Protein AF-A0A830HI35-F1 (afdb_monomer)

Nearest PDB structures (foldseek):
  6npw-assembly1_C  TM=2.714E-01  e=2.883E+00  Drosophila melanogaster
  3l1l-assembly1_A-2  TM=1.521E-01  e=2.427E+00  Escherichia coli O157:H7

Mean predicted aligned error: 10.62 Å

pLDDT: mean 76.7, std 19.73, range [29.95, 98.12]

Solvent-accessible surface area (backbone atoms only — not comparable to full-atom values): 21935 Å² total; per-residue (Å²): 141,79,85,79,85,78,78,76,72,73,77,72,76,62,80,50,46,69,56,34,42,56,51,24,53,36,20,48,54,29,52,53,59,59,62,34,77,86,64,32,76,59,99,66,88,48,47,64,54,34,34,43,42,26,35,23,31,40,57,71,70,39,43,70,61,14,48,50,44,30,62,72,58,32,52,82,40,57,91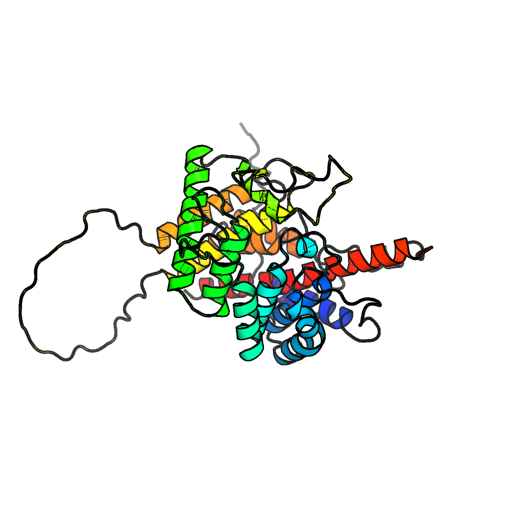,56,36,12,58,80,28,89,48,63,57,31,32,64,81,37,28,60,53,44,33,53,40,42,21,44,25,21,43,74,65,66,36,62,68,60,19,54,48,29,52,59,70,47,50,85,56,40,27,90,76,69,62,24,32,22,68,45,92,83,83,64,48,53,43,50,36,54,17,25,50,46,20,38,45,26,39,74,48,64,64,36,53,73,64,13,46,40,15,42,53,39,48,38,53,53,51,51,48,50,36,69,78,61,38,88,81,42,54,60,48,74,46,48,77,64,79,80,80,50,66,79,57,63,88,78,66,57,99,84,41,93,70,61,79,54,83,77,68,44,53,42,49,28,80,58,85,82,88,48,59,67,46,46,26,48,59,29,19,42,31,20,37,38,27,36,56,49,11,63,74,46,51,80,76,75,76,74,92,79,72,88,84,79,86,87,84,91,87,84,89,82,90,82,79,84,84,77,93,74,83,70,46,66,23,56,58,28,36,54,44,17,44,54,36,47,57,44,43,73,62,18,73,52,52,54,71,51,72,66,53,34,47,38,37,25,40,26,21,53,74,70,65,39,59,67,57,18,19,54,26,46,53,41,55,64,70,46,46,44,96,71,23,42,33,73,52,80,49,73,64,57,66,68,70,43,78,77,67,88,47,74,66,56,47,49,52,54,51,54,48,55,32,51,22,47,35,42,21,24,47,39,22,32,34,31,33,53,44,23,53,51,55,55,50,64,75,72,110

Secondary structure (DSSP, 8-state):
-----TT-PPPPPPPPHHHHHHHHHHHHHHHHHHTSTTT-S-SS--HHHHTTHHHHHHHTT-HHHHHHHIIIIIGGGTTTTTTT-SSHIIIII-TTHHHHHHHHHHHHHT-HHHHHHHHHHHGGGS-TTSSSSTT-SSS----HHHHHHHHHIIIIIT--HHHHHHHHHHHHHHHHHHHHHH-TT-SEEES-S-SGGGGGTTTTS-SS-TT-S-GGGSEEESS--SS-HHHHIIIIIHHHHHHHHHHHTTS-----S--PPPP----------PPPS----HHHHHHHHHHHHHHHHHH-GGGGT-SSSHHHHHHHHHHHT-HHHHHHHHHHHHHTB-TTS-BSSPPHHHHHHSPPP-SHHHHHHHHHHHHHHHHHHHHHHHHHHHHHHHHHHHTT-

Structure (mmCIF, N/CA/C/O backbone):
data_AF-A0A830HI35-F1
#
_entry.id   AF-A0A830HI35-F1
#
loop_
_atom_site.group_PDB
_atom_site.id
_atom_site.type_symbol
_atom_site.label_atom_id
_atom_site.label_alt_id
_atom_site.label_comp_id
_atom_site.label_asym_id
_atom_site.label_entity_id
_atom_site.label_seq_id
_atom_site.pdbx_PDB_ins_code
_atom_site.Cartn_x
_atom_site.Cartn_y
_atom_site.Cartn_z
_atom_site.occupancy
_atom_site.B_iso_or_equiv
_atom_site.auth_seq_id
_atom_site.auth_comp_id
_atom_site.auth_asym_id
_atom_site.auth_atom_id
_atom_site.pdbx_PDB_model_num
ATOM 1 N N . MET A 1 1 ? -33.586 38.811 4.878 1.00 46.81 1 MET A N 1
ATOM 2 C CA . MET A 1 1 ? -34.206 38.162 3.701 1.00 46.81 1 MET A CA 1
ATOM 3 C C . MET A 1 1 ? -33.348 38.525 2.500 1.00 46.81 1 MET A C 1
ATOM 5 O O . MET A 1 1 ? -33.230 39.708 2.247 1.00 46.81 1 MET A O 1
ATOM 9 N N . ALA A 1 2 ? -32.648 37.654 1.789 1.00 40.84 2 ALA A N 1
ATOM 10 C CA . ALA A 1 2 ? -32.445 36.216 1.860 1.00 40.84 2 ALA A CA 1
ATOM 11 C C . ALA A 1 2 ? -30.959 35.979 1.517 1.00 40.84 2 ALA A C 1
ATOM 13 O O . ALA A 1 2 ? -30.471 36.542 0.541 1.00 40.84 2 ALA A O 1
ATOM 14 N N . SER A 1 3 ? -30.242 35.222 2.350 1.00 39.78 3 SER A N 1
ATOM 15 C CA . SER A 1 3 ? -28.906 34.720 2.014 1.00 39.78 3 SER A CA 1
ATOM 16 C C . SER A 1 3 ? -29.114 33.471 1.173 1.00 39.78 3 SER A C 1
ATOM 18 O O . SER A 1 3 ? -29.847 32.577 1.586 1.00 39.78 3 SER A O 1
ATOM 20 N N . SER A 1 4 ? -28.556 33.460 -0.030 1.00 44.56 4 SER A N 1
ATOM 21 C CA . SER A 1 4 ? -28.719 32.404 -1.018 1.00 44.56 4 SER A CA 1
ATOM 22 C C . SER A 1 4 ? -28.063 31.101 -0.555 1.00 44.56 4 SER A C 1
ATOM 24 O O . SER A 1 4 ? -26.842 30.976 -0.603 1.00 44.56 4 SER A O 1
ATOM 26 N N . ASP A 1 5 ? -28.878 30.107 -0.209 1.00 44.69 5 ASP A N 1
ATOM 27 C CA . ASP A 1 5 ? -28.505 28.687 -0.073 1.00 44.69 5 ASP A CA 1
ATOM 28 C C . ASP A 1 5 ? -28.143 28.031 -1.433 1.00 44.69 5 ASP A C 1
ATOM 30 O O . ASP A 1 5 ? -28.332 26.834 -1.634 1.00 44.69 5 ASP A O 1
ATOM 34 N N . ALA A 1 6 ? -27.658 28.805 -2.411 1.00 46.62 6 ALA A N 1
ATOM 35 C CA . ALA A 1 6 ? -27.603 28.390 -3.814 1.00 46.62 6 ALA A CA 1
ATOM 36 C C . ALA A 1 6 ? -26.291 27.721 -4.260 1.00 46.62 6 ALA A C 1
ATOM 38 O O . ALA A 1 6 ? -26.269 27.191 -5.361 1.00 46.62 6 ALA A O 1
ATOM 39 N N . ASP A 1 7 ? -25.244 27.666 -3.429 1.00 41.62 7 ASP A N 1
ATOM 40 C CA . ASP A 1 7 ? -23.936 27.111 -3.835 1.00 41.62 7 ASP A CA 1
ATOM 41 C C . ASP A 1 7 ? -23.377 26.061 -2.858 1.00 41.62 7 ASP A C 1
ATOM 43 O O . ASP A 1 7 ? -22.165 25.914 -2.691 1.00 41.62 7 ASP A O 1
ATOM 47 N N . ARG A 1 8 ? -24.238 25.259 -2.217 1.00 46.12 8 ARG A N 1
ATOM 48 C CA . ARG A 1 8 ? -23.770 23.963 -1.698 1.00 46.12 8 ARG A CA 1
ATOM 49 C C . ARG A 1 8 ? -23.655 23.006 -2.880 1.00 46.12 8 ARG A C 1
ATOM 51 O O . ARG A 1 8 ? -24.596 22.280 -3.188 1.00 46.12 8 ARG A O 1
ATOM 58 N N . ALA A 1 9 ? -22.506 23.045 -3.559 1.00 56.88 9 ALA A N 1
ATOM 59 C CA . ALA A 1 9 ? -22.124 22.017 -4.519 1.00 56.88 9 ALA A CA 1
ATOM 60 C C . ALA A 1 9 ? -22.392 20.647 -3.879 1.00 56.88 9 ALA A C 1
ATOM 62 O O . ALA A 1 9 ? -21.943 20.387 -2.759 1.00 56.88 9 ALA A O 1
ATOM 63 N N . ALA A 1 10 ? -23.196 19.816 -4.546 1.00 63.72 10 ALA A N 1
ATOM 64 C CA . ALA A 1 10 ? -23.486 18.475 -4.064 1.00 63.72 10 ALA A CA 1
ATOM 65 C C . ALA A 1 10 ? -22.155 17.760 -3.800 1.00 63.72 10 ALA A C 1
ATOM 67 O O . ALA A 1 10 ? -21.257 17.809 -4.645 1.00 63.72 10 ALA A O 1
ATOM 68 N N . ALA A 1 11 ? -22.020 17.141 -2.623 1.00 65.56 11 ALA A N 1
ATOM 69 C CA . ALA A 1 11 ? -20.834 16.361 -2.304 1.00 65.56 11 ALA A CA 1
ATOM 70 C C . ALA A 1 11 ? -20.593 15.355 -3.444 1.00 65.56 11 ALA A C 1
ATOM 72 O O . ALA A 1 11 ? -21.554 14.725 -3.904 1.00 65.56 11 ALA A O 1
ATOM 73 N N . PRO A 1 12 ? -19.355 15.245 -3.954 1.00 72.25 12 PRO A N 1
ATOM 74 C CA . PRO A 1 12 ? -19.087 14.421 -5.118 1.00 72.25 12 PRO A CA 1
ATOM 75 C C . PRO A 1 12 ? -19.476 12.974 -4.812 1.00 72.25 12 PRO A C 1
ATOM 77 O O . PRO A 1 12 ? -19.107 12.426 -3.772 1.00 72.25 12 PRO A O 1
ATOM 80 N N . SER A 1 13 ? -20.247 12.358 -5.710 1.00 87.62 13 SER A N 1
ATOM 81 C CA . SER A 1 13 ? -20.682 10.972 -5.547 1.00 87.62 13 SER A CA 1
ATOM 82 C C . SER A 1 13 ? -19.469 10.054 -5.430 1.00 87.62 13 SER A C 1
ATOM 84 O O . SER A 1 13 ? -18.513 10.184 -6.201 1.00 87.62 13 SER A O 1
ATOM 86 N N . SER A 1 14 ? -19.511 9.111 -4.491 1.00 91.81 14 SER A N 1
ATOM 87 C CA . SER A 1 14 ? -18.429 8.144 -4.337 1.00 91.81 14 SER A CA 1
ATOM 88 C C . SER A 1 14 ? -18.354 7.204 -5.546 1.00 91.81 14 SER A C 1
ATOM 90 O O . SER A 1 14 ? -19.397 6.693 -5.964 1.00 91.81 14 SER A O 1
ATOM 92 N N . PRO A 1 15 ? -17.158 6.911 -6.089 1.00 95.62 15 PRO A N 1
ATOM 93 C CA . PRO A 1 15 ? -17.027 5.965 -7.193 1.00 95.62 15 PRO A CA 1
ATOM 94 C C . PRO A 1 15 ? -17.532 4.560 -6.842 1.00 95.62 15 PRO A C 1
ATOM 96 O O . PRO A 1 15 ? -17.208 3.999 -5.796 1.00 95.62 15 PRO A O 1
ATOM 99 N N . SER A 1 16 ? -18.315 3.951 -7.727 1.00 96.81 16 SER A N 1
ATOM 100 C CA . SER A 1 16 ? -18.796 2.578 -7.539 1.00 96.81 16 SER A CA 1
ATOM 101 C C . SER A 1 16 ? -17.650 1.552 -7.612 1.00 96.81 16 SER A C 1
ATOM 103 O O . SER A 1 16 ? -16.649 1.806 -8.288 1.00 96.81 16 SER A O 1
ATOM 105 N N . PRO A 1 17 ? -17.802 0.349 -7.017 1.00 97.56 17 PRO A N 1
ATOM 106 C CA . PRO A 1 17 ? -16.814 -0.727 -7.156 1.00 97.56 17 PRO A CA 1
ATOM 107 C C . PRO A 1 17 ? -16.459 -1.036 -8.617 1.00 97.56 17 PRO A C 1
ATOM 109 O O . PRO A 1 17 ? -15.294 -1.231 -8.945 1.00 97.56 17 PRO A O 1
ATOM 112 N N . SER A 1 18 ? -17.451 -1.005 -9.513 1.00 97.69 18 SER A N 1
ATOM 113 C CA . SER A 1 18 ? -17.242 -1.249 -10.946 1.00 97.69 18 SER A CA 1
ATOM 114 C C . SER A 1 18 ? -16.368 -0.191 -11.629 1.00 97.69 18 SER A C 1
ATOM 116 O O . SER A 1 18 ? -15.554 -0.536 -12.480 1.00 97.69 18 SER A O 1
ATOM 118 N N . GLN A 1 19 ? -16.483 1.083 -11.234 1.00 97.50 19 GLN A N 1
ATOM 119 C CA . GLN A 1 19 ? -15.641 2.159 -11.768 1.00 97.50 19 GLN A CA 1
ATOM 120 C C . GLN A 1 19 ? -14.190 2.010 -11.306 1.00 97.50 19 GLN A C 1
ATOM 122 O O . GLN A 1 19 ? -13.276 2.208 -12.102 1.00 97.50 19 GLN A O 1
ATOM 127 N N . LEU A 1 20 ? -13.986 1.631 -10.041 1.00 98.00 20 LEU A N 1
ATOM 128 C CA . LEU A 1 20 ? -12.653 1.397 -9.483 1.00 98.00 20 LEU A CA 1
ATOM 129 C C . LEU A 1 20 ? -11.954 0.227 -10.186 1.00 98.00 20 LEU A C 1
ATOM 131 O O . LEU A 1 20 ? -10.811 0.373 -10.607 1.00 98.00 20 LEU A O 1
ATOM 135 N N . LEU A 1 21 ? -12.660 -0.892 -10.384 1.00 98.12 21 LEU A N 1
ATOM 136 C CA . LEU A 1 21 ? -12.126 -2.054 -11.104 1.00 98.12 21 LEU A CA 1
ATOM 137 C C . LEU A 1 21 ? -11.828 -1.736 -12.572 1.00 98.12 21 LEU A C 1
ATOM 139 O O . LEU A 1 21 ? -10.762 -2.089 -13.057 1.00 98.12 21 LEU A O 1
ATOM 143 N N . ALA A 1 22 ? -12.707 -1.000 -13.260 1.00 98.06 22 ALA A N 1
ATOM 144 C CA . ALA A 1 22 ? -12.457 -0.589 -14.641 1.00 98.06 22 ALA A CA 1
ATOM 145 C C . ALA A 1 22 ? -11.220 0.320 -14.773 1.00 98.06 22 ALA A C 1
ATOM 147 O O . ALA A 1 22 ? -10.507 0.263 -15.774 1.00 98.06 22 ALA A O 1
ATOM 148 N N . SER A 1 23 ? -10.957 1.169 -13.775 1.00 97.88 23 SER A N 1
ATOM 149 C CA . SER A 1 23 ? -9.748 1.994 -13.733 1.00 97.88 23 SER A CA 1
ATOM 150 C C . SER A 1 23 ? -8.497 1.156 -13.440 1.00 97.88 23 SER A C 1
ATOM 152 O O . SER A 1 23 ? -7.483 1.326 -14.119 1.00 97.88 23 SER A O 1
ATOM 154 N N . ALA A 1 24 ? -8.586 0.196 -12.513 1.00 97.94 24 ALA A N 1
ATOM 155 C CA . ALA A 1 24 ? -7.511 -0.753 -12.226 1.00 97.94 24 ALA A CA 1
ATOM 156 C C . ALA A 1 24 ? -7.172 -1.643 -13.440 1.00 97.94 24 ALA A C 1
ATOM 158 O O . ALA A 1 24 ? -5.997 -1.844 -13.734 1.00 97.94 24 ALA A O 1
ATOM 159 N N . ASP A 1 25 ? -8.173 -2.098 -14.201 1.00 98.06 25 ASP A N 1
ATOM 160 C CA . ASP A 1 25 ? -7.987 -2.865 -15.442 1.00 98.06 25 ASP A CA 1
ATOM 161 C C . ASP A 1 25 ? -7.193 -2.075 -16.491 1.00 98.06 25 ASP A C 1
ATOM 163 O O . ASP A 1 25 ? -6.262 -2.602 -17.105 1.00 98.06 25 ASP A O 1
ATOM 167 N N . LYS A 1 26 ? -7.526 -0.790 -16.683 1.00 97.50 26 LYS A N 1
ATOM 168 C CA . LYS A 1 26 ? -6.784 0.098 -17.594 1.00 97.50 26 LYS A CA 1
ATOM 169 C C . LYS A 1 26 ? -5.337 0.285 -17.149 1.00 97.50 26 LYS A C 1
ATOM 171 O O . LYS A 1 26 ? -4.429 0.178 -17.968 1.00 97.50 26 LYS A O 1
ATOM 176 N N . ALA A 1 27 ? -5.122 0.514 -15.857 1.00 96.81 27 ALA A N 1
ATOM 177 C CA . ALA A 1 27 ? -3.788 0.645 -15.287 1.00 96.81 27 ALA A CA 1
ATOM 178 C C . ALA A 1 27 ? -2.968 -0.643 -15.434 1.00 96.81 27 ALA A C 1
ATOM 180 O O . ALA A 1 27 ? -1.796 -0.592 -15.797 1.00 96.81 27 ALA A O 1
ATOM 181 N N . LEU A 1 28 ? -3.577 -1.817 -15.251 1.00 96.88 28 LEU A N 1
ATOM 182 C CA . LEU A 1 28 ? -2.896 -3.083 -15.508 1.00 96.88 28 LEU A CA 1
ATOM 183 C C . LEU A 1 28 ? -2.546 -3.259 -16.994 1.00 96.88 28 LEU A C 1
ATOM 185 O O . LEU A 1 28 ? -1.477 -3.778 -17.309 1.00 96.88 28 LEU A O 1
ATOM 189 N N . ALA A 1 29 ? -3.410 -2.820 -17.914 1.00 95.12 29 ALA A N 1
ATOM 190 C CA . ALA A 1 29 ? -3.113 -2.847 -19.346 1.00 95.12 29 ALA A CA 1
ATOM 191 C C . ALA A 1 29 ? -1.896 -1.972 -19.700 1.00 95.12 29 ALA A C 1
ATOM 193 O O . ALA A 1 29 ? -1.034 -2.421 -20.460 1.00 95.12 29 ALA A O 1
ATOM 194 N N . PHE A 1 30 ? -1.777 -0.785 -19.092 1.00 93.00 30 PHE A N 1
ATOM 195 C CA . PHE A 1 30 ? -0.569 0.040 -19.177 1.00 93.00 30 PHE A CA 1
ATOM 196 C C . PHE A 1 30 ? 0.667 -0.723 -18.682 1.00 93.00 30 PHE A C 1
ATOM 198 O O . PHE A 1 30 ? 1.644 -0.852 -19.417 1.00 93.00 30 PHE A O 1
ATOM 205 N N . LEU A 1 31 ? 0.611 -1.301 -17.475 1.00 92.06 31 LEU A N 1
ATOM 206 C CA . LEU A 1 31 ? 1.739 -2.037 -16.886 1.00 92.06 31 LEU A CA 1
ATOM 207 C C . LEU A 1 31 ? 2.168 -3.226 -17.753 1.00 92.06 31 LEU A C 1
ATOM 209 O O . LEU A 1 31 ? 3.364 -3.456 -17.930 1.00 92.06 31 LEU A O 1
ATOM 213 N N . ARG A 1 32 ? 1.213 -3.958 -18.338 1.00 91.25 32 ARG A N 1
ATOM 214 C CA . ARG A 1 32 ? 1.491 -5.029 -19.308 1.00 91.25 32 ARG A CA 1
ATOM 215 C C . ARG A 1 32 ? 2.248 -4.504 -20.517 1.00 91.25 32 ARG A C 1
ATOM 217 O O . ARG A 1 32 ? 3.264 -5.081 -20.887 1.00 91.25 32 ARG A O 1
ATOM 224 N N . SER A 1 33 ? 1.790 -3.404 -21.110 1.00 87.44 33 SER A N 1
ATOM 225 C CA . SER A 1 33 ? 2.470 -2.794 -22.256 1.00 87.44 33 SER A CA 1
ATOM 226 C C . SER A 1 33 ? 3.875 -2.302 -21.891 1.00 87.44 33 SER A C 1
ATOM 228 O O . SER A 1 33 ? 4.811 -2.493 -22.663 1.00 87.44 33 SER A O 1
ATOM 230 N N . ALA A 1 34 ? 4.037 -1.700 -20.710 1.00 82.94 34 ALA A N 1
ATOM 231 C CA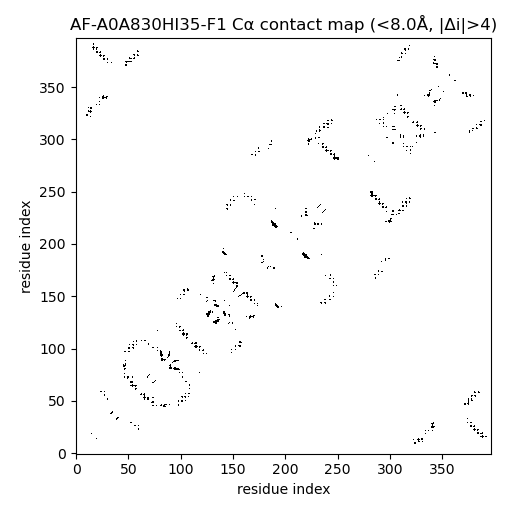 . ALA A 1 34 ? 5.308 -1.158 -20.232 1.00 82.94 34 ALA A CA 1
ATOM 232 C C . ALA A 1 34 ? 6.343 -2.243 -19.880 1.00 82.94 34 ALA A C 1
ATOM 234 O O . ALA A 1 34 ? 7.542 -1.974 -19.849 1.00 82.94 34 ALA A O 1
ATOM 235 N N . THR A 1 35 ? 5.896 -3.475 -19.622 1.00 80.25 35 THR A N 1
ATOM 236 C CA . THR A 1 35 ? 6.752 -4.599 -19.201 1.00 80.25 35 THR A CA 1
ATOM 237 C C . THR A 1 35 ? 7.013 -5.623 -20.311 1.00 80.25 35 THR A C 1
ATOM 239 O O . THR A 1 35 ? 7.722 -6.602 -20.085 1.00 80.25 35 THR A O 1
ATOM 242 N N . GLN A 1 36 ? 6.500 -5.402 -21.528 1.00 75.69 36 GLN A N 1
ATOM 243 C CA . GLN A 1 36 ? 6.746 -6.266 -22.688 1.00 75.69 36 GLN A CA 1
ATOM 244 C C . GLN A 1 36 ? 7.971 -5.818 -23.516 1.00 75.69 36 GLN A C 1
ATOM 246 O O . GLN A 1 36 ? 8.249 -4.622 -23.634 1.00 75.69 36 GLN A O 1
ATOM 251 N N . PRO A 1 37 ? 8.709 -6.748 -24.157 1.00 63.06 37 PRO A N 1
ATOM 252 C CA . PRO A 1 37 ? 9.734 -6.392 -25.139 1.00 63.06 37 PRO A CA 1
ATOM 253 C C . PRO A 1 37 ? 9.138 -5.601 -26.323 1.00 63.06 37 PRO A C 1
ATOM 255 O O . PRO A 1 37 ? 8.032 -5.921 -26.760 1.00 63.06 37 PRO A O 1
ATOM 258 N N . PRO A 1 38 ? 9.846 -4.610 -26.904 1.00 61.53 38 PRO A N 1
ATOM 259 C CA . PRO A 1 38 ? 11.223 -4.191 -26.617 1.00 61.53 38 PRO A CA 1
ATOM 260 C C . PRO A 1 38 ? 11.344 -3.131 -25.507 1.00 61.53 38 PRO A C 1
ATOM 262 O O . PRO A 1 38 ? 12.450 -2.674 -25.239 1.00 61.53 38 PRO A O 1
ATOM 265 N N . VAL A 1 39 ? 10.229 -2.707 -24.901 1.00 63.41 39 VAL A N 1
ATOM 266 C CA . VAL A 1 39 ? 10.193 -1.681 -23.839 1.00 63.41 39 VAL A CA 1
ATOM 267 C C . VAL A 1 39 ? 10.897 -2.184 -22.571 1.00 63.41 39 VAL A C 1
ATOM 269 O O . VAL A 1 39 ? 11.507 -1.410 -21.836 1.00 63.41 39 VAL A O 1
ATOM 272 N N . TRP A 1 40 ? 10.880 -3.504 -22.373 1.00 61.69 40 TRP A N 1
ATOM 273 C CA . TRP A 1 40 ? 11.557 -4.224 -21.302 1.00 61.69 40 TRP A CA 1
ATOM 274 C C . TRP A 1 40 ? 12.719 -5.094 -21.830 1.00 61.69 40 TRP A C 1
ATOM 276 O O . TRP A 1 40 ? 12.537 -5.760 -22.858 1.00 61.69 40 TRP A O 1
ATOM 286 N N . PRO A 1 41 ? 13.878 -5.185 -21.139 1.00 55.66 41 PRO A N 1
ATOM 287 C CA . PRO A 1 41 ? 14.225 -4.570 -19.852 1.00 55.66 41 PRO A CA 1
ATOM 288 C C . PRO A 1 41 ? 14.796 -3.142 -19.982 1.00 55.66 41 PRO A C 1
ATOM 290 O O . PRO A 1 41 ? 15.419 -2.825 -20.998 1.00 55.66 41 PRO A O 1
ATOM 293 N N . PRO A 1 42 ? 14.665 -2.284 -18.947 1.00 58.28 42 PRO A N 1
ATOM 294 C CA . PRO A 1 42 ? 15.413 -1.033 -18.887 1.00 58.28 42 PRO A CA 1
ATOM 295 C C . PRO A 1 42 ? 16.919 -1.321 -18.962 1.00 58.28 42 PRO A C 1
ATOM 297 O O . PRO A 1 42 ? 17.390 -2.345 -18.469 1.00 58.28 42 PRO A O 1
ATOM 300 N N . ALA A 1 43 ? 17.693 -0.390 -19.530 1.00 57.88 43 ALA A N 1
ATOM 301 C CA . ALA A 1 43 ? 19.150 -0.518 -19.675 1.00 57.88 43 ALA A CA 1
ATOM 302 C C . ALA A 1 43 ? 19.890 -0.813 -18.347 1.00 57.88 43 ALA A C 1
ATOM 304 O O . ALA A 1 43 ? 21.010 -1.321 -18.363 1.00 57.88 43 ALA A O 1
ATOM 305 N N . LYS A 1 44 ? 19.251 -0.532 -17.202 1.00 66.44 44 LYS A N 1
ATOM 306 C CA . LYS A 1 44 ? 19.668 -0.931 -15.854 1.00 66.44 44 LYS A CA 1
ATOM 307 C C . LYS A 1 44 ? 18.439 -1.394 -15.051 1.00 66.44 44 LYS A C 1
ATOM 309 O O . LYS A 1 44 ? 17.391 -0.748 -15.059 1.00 66.44 44 LYS A O 1
ATOM 314 N N . SER A 1 45 ? 18.554 -2.533 -14.378 1.00 72.06 45 SER A N 1
ATOM 315 C CA . SER A 1 45 ? 17.502 -3.092 -13.519 1.00 72.06 45 SER A CA 1
ATOM 316 C C . SER A 1 45 ? 17.457 -2.363 -12.175 1.00 72.06 45 SER A C 1
ATOM 318 O O . SER A 1 45 ? 18.503 -2.233 -11.539 1.00 72.06 45 SER A O 1
ATOM 320 N N . ASP A 1 46 ? 16.273 -1.952 -11.720 1.00 83.12 46 ASP A N 1
ATOM 321 C CA . ASP A 1 46 ? 16.065 -1.392 -10.379 1.00 83.12 46 ASP A CA 1
ATOM 322 C C . ASP A 1 46 ? 14.839 -2.015 -9.707 1.00 83.12 46 ASP A C 1
ATOM 324 O O . ASP A 1 46 ? 13.801 -2.221 -10.340 1.00 83.12 46 ASP A O 1
ATOM 328 N N . ILE A 1 47 ? 14.935 -2.277 -8.406 1.00 83.19 47 ILE A N 1
ATOM 329 C CA . ILE A 1 47 ? 13.845 -2.886 -7.644 1.00 83.19 47 ILE A CA 1
ATOM 330 C C . ILE A 1 47 ? 12.583 -2.023 -7.624 1.00 83.19 47 ILE A C 1
ATOM 332 O O . ILE A 1 47 ? 11.483 -2.575 -7.643 1.00 83.19 47 ILE A O 1
ATOM 336 N N . ALA A 1 48 ? 12.720 -0.691 -7.657 1.00 79.00 48 ALA A N 1
ATOM 337 C CA . ALA A 1 48 ? 11.601 0.245 -7.645 1.00 79.00 48 ALA A CA 1
ATOM 338 C C . ALA A 1 48 ? 10.652 0.055 -8.839 1.00 79.00 48 ALA A C 1
ATOM 340 O O . ALA A 1 48 ? 9.465 0.324 -8.703 1.00 79.00 48 ALA A O 1
ATOM 341 N N . TYR A 1 49 ? 11.146 -0.451 -9.976 1.00 78.19 49 TYR A N 1
ATOM 342 C CA . TYR A 1 49 ? 10.314 -0.722 -11.155 1.00 78.19 49 TYR A CA 1
ATOM 343 C C . TYR A 1 49 ? 9.360 -1.901 -10.960 1.00 78.19 49 TYR A C 1
ATOM 345 O O . TYR A 1 49 ? 8.308 -1.958 -11.591 1.00 78.19 49 TYR A O 1
ATOM 353 N N . VAL A 1 50 ? 9.768 -2.899 -10.172 1.00 85.31 50 VAL A N 1
ATOM 354 C CA . VAL A 1 50 ? 9.217 -4.257 -10.300 1.00 85.31 50 VAL A CA 1
ATOM 355 C C . VAL A 1 50 ? 8.572 -4.783 -9.034 1.00 85.31 50 VAL A C 1
ATOM 357 O O . VAL A 1 50 ? 7.781 -5.719 -9.101 1.00 85.31 50 VAL A O 1
ATOM 360 N N . PHE A 1 51 ? 8.860 -4.193 -7.876 1.00 89.75 51 PHE A N 1
ATOM 361 C CA . PHE A 1 51 ? 8.466 -4.787 -6.600 1.00 89.75 51 PHE A CA 1
ATOM 362 C C . PHE A 1 51 ? 6.957 -4.829 -6.349 1.00 89.75 51 PHE A C 1
ATOM 364 O O . PHE A 1 51 ? 6.484 -5.751 -5.684 1.00 89.75 51 PHE A O 1
ATOM 371 N N . LYS A 1 52 ? 6.189 -3.884 -6.904 1.00 93.62 52 LYS A N 1
ATOM 372 C CA . LYS A 1 52 ? 4.721 -3.883 -6.799 1.00 93.62 52 LYS A CA 1
ATOM 373 C C . LYS A 1 52 ? 4.025 -4.596 -7.957 1.00 93.62 52 LYS A C 1
ATOM 375 O O . LYS A 1 52 ? 2.851 -4.935 -7.825 1.00 93.62 52 LYS A O 1
ATOM 380 N N . LEU A 1 53 ? 4.721 -4.854 -9.072 1.00 94.19 53 LEU A N 1
ATOM 381 C CA . LEU A 1 53 ? 4.099 -5.421 -10.273 1.00 94.19 53 LEU A CA 1
ATOM 382 C C . LEU A 1 53 ? 3.414 -6.768 -9.993 1.00 94.19 53 LEU A C 1
ATOM 384 O O . LEU A 1 53 ? 2.228 -6.873 -10.298 1.00 94.19 53 LEU A O 1
ATOM 388 N N . PRO A 1 54 ? 4.058 -7.777 -9.365 1.00 96.06 54 PRO A N 1
ATOM 389 C CA . PRO A 1 54 ? 3.398 -9.060 -9.115 1.00 96.06 54 PRO A CA 1
ATOM 390 C C . PRO A 1 54 ? 2.100 -8.936 -8.308 1.00 96.06 54 PRO A C 1
ATOM 392 O O . PRO A 1 54 ? 1.133 -9.640 -8.589 1.00 96.06 54 PRO A O 1
ATOM 395 N N . ALA A 1 55 ? 2.068 -8.018 -7.337 1.00 96.69 55 ALA A N 1
ATOM 396 C CA . ALA A 1 55 ? 0.882 -7.740 -6.535 1.00 96.69 55 ALA A CA 1
ATOM 397 C C . ALA A 1 55 ? -0.241 -7.104 -7.370 1.00 96.69 55 ALA A C 1
ATOM 399 O O . ALA A 1 55 ? -1.401 -7.469 -7.200 1.00 96.69 55 ALA A O 1
ATOM 400 N N . ALA A 1 56 ? 0.094 -6.201 -8.297 1.00 97.06 56 ALA A N 1
ATOM 401 C CA . ALA A 1 56 ? -0.871 -5.602 -9.218 1.00 97.06 56 ALA A CA 1
ATOM 402 C C . ALA A 1 56 ? -1.527 -6.655 -10.128 1.00 97.06 56 ALA A C 1
ATOM 404 O O . ALA A 1 56 ? -2.750 -6.677 -10.260 1.00 97.06 56 ALA A O 1
ATOM 405 N N . TYR A 1 57 ? -0.734 -7.568 -10.704 1.00 97.25 57 TYR A N 1
ATOM 406 C CA . TYR A 1 57 ? -1.260 -8.685 -11.499 1.00 97.25 57 TYR A CA 1
ATOM 407 C C . TYR A 1 57 ? -2.164 -9.600 -10.664 1.00 97.25 57 TYR A C 1
ATOM 409 O O . TYR A 1 57 ? -3.257 -9.960 -11.103 1.00 97.25 57 TYR A O 1
ATOM 417 N N . GLU A 1 58 ? -1.736 -9.954 -9.451 1.00 97.06 58 GLU A N 1
ATOM 418 C CA . GLU A 1 58 ? -2.528 -10.794 -8.551 1.00 97.06 58 GLU A CA 1
ATOM 419 C C . GLU A 1 58 ? -3.860 -10.147 -8.166 1.00 97.06 58 GLU A C 1
ATOM 421 O O . GLU A 1 58 ? -4.894 -10.808 -8.249 1.00 97.06 58 GLU A O 1
ATOM 426 N N . SER A 1 59 ? -3.857 -8.852 -7.837 1.00 96.69 59 SER A N 1
ATOM 427 C CA . SER A 1 59 ? -5.055 -8.117 -7.403 1.00 96.69 59 SER A CA 1
ATOM 428 C C . SER A 1 59 ? -6.164 -8.090 -8.461 1.00 96.69 59 SER A C 1
ATOM 430 O O . SER A 1 59 ? -7.339 -7.972 -8.120 1.00 96.69 59 SER A O 1
ATOM 432 N N . MET A 1 60 ? -5.799 -8.263 -9.734 1.00 97.31 60 MET A N 1
ATOM 433 C CA . MET A 1 60 ? -6.721 -8.349 -10.870 1.00 97.31 60 MET A CA 1
ATOM 434 C C . MET A 1 60 ? -6.966 -9.792 -11.344 1.00 97.31 60 MET A C 1
ATOM 436 O O . MET A 1 60 ? -7.459 -10.018 -12.447 1.00 97.31 60 MET A O 1
ATOM 440 N N . GLY A 1 61 ? -6.590 -10.797 -10.549 1.00 96.56 61 GLY A N 1
ATOM 441 C CA . GLY A 1 61 ? -6.802 -12.214 -10.861 1.00 96.56 61 GLY A CA 1
ATOM 442 C C . GLY A 1 61 ? -5.861 -12.790 -11.925 1.00 96.56 61 GLY A C 1
ATOM 443 O O . GLY A 1 61 ? -6.048 -13.925 -12.364 1.00 96.56 61 GLY A O 1
ATOM 444 N N . CYS A 1 62 ? -4.824 -12.057 -12.329 1.00 96.44 62 CYS A N 1
ATOM 445 C CA . CYS A 1 62 ? -3.869 -12.464 -13.361 1.00 96.44 62 CYS A CA 1
ATOM 446 C C . CYS A 1 62 ? -2.707 -13.257 -12.742 1.00 96.44 62 CYS A C 1
ATOM 448 O O . CYS A 1 62 ? -1.538 -12.898 -12.868 1.00 96.44 62 CYS A O 1
ATOM 450 N N . VAL A 1 63 ? -3.045 -14.339 -12.033 1.00 96.69 63 VAL A N 1
ATOM 451 C CA . VAL A 1 63 ? -2.131 -15.073 -11.138 1.00 96.69 63 VAL A CA 1
ATOM 452 C C . VAL A 1 63 ? -0.895 -15.616 -11.862 1.00 96.69 63 VAL A C 1
ATOM 454 O O . VAL A 1 63 ? 0.217 -15.458 -11.365 1.00 96.69 63 VAL A O 1
ATOM 457 N N . GLU A 1 64 ? -1.052 -16.229 -13.037 1.00 96.38 64 GLU A N 1
ATOM 458 C CA . GLU A 1 64 ? 0.089 -16.807 -13.767 1.00 96.38 64 GLU A CA 1
ATOM 459 C C . GLU A 1 64 ? 1.044 -15.733 -14.308 1.00 96.38 64 GLU A C 1
ATOM 461 O O . GLU A 1 64 ? 2.261 -15.889 -14.215 1.00 96.38 64 GLU A O 1
ATOM 466 N N . GLU A 1 65 ? 0.515 -14.602 -14.786 1.00 94.62 65 GLU A N 1
ATOM 467 C CA . GLU A 1 65 ? 1.337 -13.446 -15.171 1.00 94.62 65 GLU A CA 1
ATOM 468 C C . GLU A 1 65 ? 2.068 -12.876 -13.950 1.00 94.62 65 GLU A C 1
ATOM 470 O O . GLU A 1 65 ? 3.273 -12.643 -14.004 1.00 94.62 65 GLU A O 1
ATOM 475 N N . GLY A 1 66 ? 1.378 -12.745 -12.813 1.00 96.19 66 GLY A N 1
ATOM 476 C CA . GLY A 1 66 ? 1.985 -12.311 -11.556 1.00 96.19 66 GLY A CA 1
ATOM 477 C C . GLY A 1 66 ? 3.127 -13.223 -11.101 1.00 96.19 66 GLY A C 1
ATOM 478 O O . GLY A 1 66 ? 4.160 -12.725 -10.655 1.00 96.19 66 GLY A O 1
ATOM 479 N N . ARG A 1 67 ? 2.997 -14.548 -11.265 1.00 97.56 67 ARG A N 1
ATOM 480 C CA . ARG A 1 67 ? 4.072 -15.517 -10.978 1.00 97.56 67 ARG A CA 1
ATOM 481 C C . ARG A 1 67 ? 5.264 -15.360 -11.914 1.00 97.56 67 ARG A C 1
ATOM 483 O O . ARG A 1 67 ? 6.397 -15.399 -11.434 1.00 97.56 67 ARG A O 1
ATOM 490 N N . ALA A 1 68 ? 5.023 -15.179 -13.212 1.00 93.75 68 ALA A N 1
ATOM 491 C CA . ALA A 1 68 ? 6.086 -14.955 -14.191 1.00 93.75 68 ALA A CA 1
ATOM 492 C C . ALA A 1 68 ? 6.856 -13.665 -13.871 1.00 93.75 68 ALA A C 1
ATOM 494 O O . ALA A 1 68 ? 8.072 -13.695 -13.697 1.00 93.75 68 ALA A O 1
ATOM 495 N N . VAL A 1 69 ? 6.137 -12.562 -13.650 1.00 92.56 69 VAL A N 1
ATOM 496 C CA . VAL A 1 69 ? 6.713 -11.265 -13.264 1.00 92.56 69 VAL A CA 1
ATOM 497 C C . VAL A 1 69 ? 7.471 -11.367 -11.939 1.00 92.56 69 VAL A C 1
ATOM 499 O O . VAL A 1 69 ? 8.566 -10.821 -11.810 1.00 92.56 69 VAL A O 1
ATOM 502 N N . PHE A 1 70 ? 6.942 -12.102 -10.955 1.00 95.19 70 PHE A N 1
ATOM 503 C CA . PHE A 1 70 ? 7.652 -12.336 -9.699 1.00 95.19 70 PHE A CA 1
ATOM 504 C C . PHE A 1 70 ? 8.980 -13.059 -9.942 1.00 95.19 70 PHE A C 1
ATOM 506 O O . PHE A 1 70 ? 10.018 -12.622 -9.453 1.00 95.19 70 PHE A O 1
ATOM 513 N N . ALA A 1 71 ? 8.950 -14.164 -10.688 1.00 94.12 71 ALA A N 1
ATOM 514 C CA . ALA A 1 71 ? 10.112 -15.013 -10.912 1.00 94.12 71 ALA A CA 1
ATOM 515 C C . ALA A 1 71 ? 11.201 -14.325 -11.744 1.00 94.12 71 ALA A C 1
ATOM 517 O O . ALA A 1 71 ? 12.381 -14.465 -11.424 1.00 94.12 71 ALA A O 1
ATOM 518 N N . GLU A 1 72 ? 10.808 -13.609 -12.795 1.00 89.69 72 GLU A N 1
ATOM 519 C CA . GLU A 1 72 ? 11.729 -13.013 -13.762 1.00 89.69 72 GLU A CA 1
ATOM 520 C C . GLU A 1 72 ? 12.230 -11.640 -13.317 1.00 89.69 72 GLU A C 1
ATOM 522 O O . GLU A 1 72 ? 13.400 -11.324 -13.528 1.00 89.69 72 GLU A O 1
ATOM 527 N N . LEU A 1 73 ? 11.359 -10.824 -12.711 1.00 87.69 73 LEU A N 1
ATOM 528 C CA . LEU A 1 73 ? 11.655 -9.414 -12.465 1.00 87.69 73 LEU A CA 1
ATOM 529 C C . LEU A 1 73 ? 11.947 -9.124 -10.995 1.00 87.69 73 LEU A C 1
ATOM 531 O O . LEU A 1 73 ? 12.909 -8.429 -10.696 1.00 87.69 73 LEU A O 1
ATOM 535 N N . LEU A 1 74 ? 11.147 -9.653 -10.066 1.00 91.44 74 LEU A N 1
ATOM 536 C CA . LEU A 1 74 ? 11.275 -9.322 -8.641 1.00 91.44 74 LEU A CA 1
ATOM 537 C C . LEU A 1 74 ? 12.292 -10.207 -7.908 1.00 91.44 74 LEU A C 1
ATOM 539 O O . LEU A 1 74 ? 13.130 -9.699 -7.161 1.00 91.44 74 LEU A O 1
ATOM 543 N N . ARG A 1 75 ? 12.247 -11.528 -8.124 1.00 93.25 75 ARG A N 1
ATOM 544 C CA . ARG A 1 75 ? 13.087 -12.508 -7.417 1.00 93.25 75 ARG A CA 1
ATOM 545 C C . ARG A 1 75 ? 14.589 -12.169 -7.440 1.00 93.25 75 ARG A C 1
ATOM 547 O O . ARG A 1 75 ? 15.206 -12.291 -6.379 1.00 93.25 75 ARG A O 1
ATOM 554 N N . PRO A 1 76 ? 15.185 -11.707 -8.561 1.00 90.75 76 PRO A N 1
ATOM 555 C CA . PRO A 1 76 ? 16.607 -11.350 -8.608 1.00 90.75 76 PRO A CA 1
ATOM 556 C C . PRO A 1 76 ? 17.032 -10.269 -7.605 1.00 90.75 76 PRO A C 1
ATOM 558 O O . PRO A 1 76 ? 18.188 -10.241 -7.201 1.00 90.75 76 PRO A O 1
ATOM 561 N N . HIS A 1 77 ? 16.106 -9.411 -7.179 1.00 89.75 77 HIS A N 1
ATOM 562 C CA . HIS A 1 77 ? 16.370 -8.300 -6.264 1.00 89.75 77 HIS A CA 1
ATOM 563 C C . HIS A 1 77 ? 16.026 -8.610 -4.798 1.00 89.75 77 HIS A C 1
ATOM 565 O O . HIS A 1 77 ? 16.287 -7.790 -3.915 1.00 89.75 77 HIS A O 1
ATOM 571 N N . LEU A 1 78 ? 15.443 -9.780 -4.503 1.00 90.81 78 LEU A N 1
ATOM 572 C CA . LEU A 1 78 ? 15.069 -10.140 -3.131 1.00 90.81 78 LEU A CA 1
ATOM 573 C C . LEU A 1 78 ? 16.236 -10.122 -2.139 1.00 90.81 78 LEU A C 1
ATOM 575 O O . LEU A 1 78 ? 15.995 -9.686 -1.019 1.00 90.81 78 LEU A O 1
ATOM 579 N N . PRO A 1 79 ? 17.470 -10.550 -2.466 1.00 88.00 79 PRO A N 1
ATOM 580 C CA . PRO A 1 79 ? 18.564 -10.508 -1.495 1.00 88.00 79 PRO A CA 1
ATOM 581 C C . PRO A 1 79 ? 18.870 -9.098 -0.966 1.00 88.00 79 PRO A C 1
ATOM 583 O O . PRO A 1 79 ? 19.214 -8.953 0.205 1.00 88.00 79 PRO A O 1
ATOM 586 N N . ASP A 1 80 ? 18.685 -8.073 -1.800 1.00 82.81 80 ASP A N 1
ATOM 587 C CA . ASP A 1 80 ? 19.127 -6.703 -1.512 1.00 82.81 80 ASP A CA 1
ATOM 588 C C . ASP A 1 80 ? 18.001 -5.802 -0.985 1.00 82.81 80 ASP A C 1
ATOM 590 O O . ASP A 1 80 ? 18.253 -4.740 -0.409 1.00 82.81 80 ASP A O 1
ATOM 594 N N . GLY A 1 81 ? 16.741 -6.200 -1.192 1.00 85.75 81 GLY A N 1
ATOM 595 C CA . GLY A 1 81 ? 15.593 -5.354 -0.878 1.00 85.75 81 GLY A CA 1
ATOM 596 C C . GLY A 1 81 ? 15.696 -4.017 -1.608 1.00 85.75 81 GLY A C 1
ATOM 597 O O . GLY A 1 81 ? 15.876 -3.980 -2.821 1.00 85.75 81 GLY A O 1
ATOM 598 N N . GLY A 1 82 ? 15.584 -2.911 -0.872 1.00 84.88 82 GLY A N 1
ATOM 599 C CA . GLY A 1 82 ? 15.727 -1.557 -1.411 1.00 84.88 82 GLY A CA 1
ATOM 600 C C . GLY A 1 82 ? 17.158 -1.013 -1.481 1.00 84.88 82 GLY A C 1
ATOM 601 O O . GLY A 1 82 ? 17.354 0.039 -2.081 1.00 84.88 82 GLY A O 1
ATOM 602 N N . VAL A 1 83 ? 18.161 -1.688 -0.904 1.00 81.44 83 VAL A N 1
ATOM 603 C CA . VAL A 1 83 ? 19.496 -1.112 -0.599 1.00 81.44 83 VAL A CA 1
ATOM 604 C C . VAL A 1 83 ? 20.260 -0.605 -1.831 1.00 81.44 83 VAL A C 1
ATOM 606 O O . VAL A 1 83 ? 21.083 0.307 -1.724 1.00 81.44 83 VAL A O 1
ATOM 609 N N . HIS A 1 84 ? 19.984 -1.160 -3.009 1.00 82.56 84 HIS A N 1
ATOM 610 C CA . HIS A 1 84 ? 20.614 -0.762 -4.272 1.00 82.56 84 HIS A CA 1
ATOM 611 C C . HIS A 1 84 ? 19.675 -0.014 -5.221 1.00 82.56 84 HIS A C 1
ATOM 613 O O . HIS A 1 84 ? 20.017 0.167 -6.384 1.00 82.56 84 HIS A O 1
ATOM 619 N N . SER A 1 85 ? 18.519 0.436 -4.727 1.00 84.31 85 SER A N 1
ATOM 620 C CA . SER A 1 85 ? 17.571 1.195 -5.535 1.00 84.31 85 SER A CA 1
ATOM 621 C C . SER A 1 85 ? 18.079 2.605 -5.845 1.00 84.31 85 SER A C 1
ATOM 623 O O . SER A 1 85 ? 18.633 3.293 -4.988 1.00 84.31 85 SER A O 1
ATOM 625 N N . ASP A 1 86 ? 17.813 3.075 -7.053 1.00 80.12 86 ASP A N 1
ATOM 626 C CA . ASP A 1 86 ? 17.938 4.460 -7.486 1.00 80.12 86 ASP A CA 1
ATOM 627 C C . ASP A 1 86 ? 16.832 5.340 -6.871 1.00 80.12 86 ASP A C 1
ATOM 629 O O . ASP A 1 86 ? 16.948 6.564 -6.862 1.00 80.12 86 ASP A O 1
ATOM 633 N N . ASN A 1 87 ? 15.776 4.746 -6.291 1.00 76.12 87 ASN A N 1
ATOM 634 C CA . ASN A 1 87 ? 14.796 5.467 -5.482 1.00 76.12 87 ASN A CA 1
ATOM 635 C C . ASN A 1 87 ? 15.362 5.739 -4.068 1.00 76.12 87 ASN A C 1
ATOM 637 O O . ASN A 1 87 ? 15.529 4.794 -3.289 1.00 76.12 87 ASN A O 1
ATOM 641 N N . PRO A 1 88 ? 15.587 7.010 -3.665 1.00 72.19 88 PRO A N 1
ATOM 642 C CA . PRO A 1 88 ? 16.181 7.332 -2.364 1.00 72.19 88 PRO A CA 1
ATOM 643 C C . PRO A 1 88 ? 15.357 6.851 -1.162 1.00 72.19 88 PRO A C 1
ATOM 645 O O . PRO A 1 88 ? 15.920 6.500 -0.124 1.00 72.19 88 PRO A O 1
ATOM 648 N N . ALA A 1 89 ? 14.026 6.802 -1.284 1.00 72.62 89 ALA A N 1
ATOM 649 C CA . ALA A 1 89 ? 13.169 6.322 -0.205 1.00 72.62 89 ALA A CA 1
ATOM 650 C C . ALA A 1 89 ? 13.398 4.828 0.056 1.00 72.62 89 ALA A C 1
ATOM 652 O O . ALA A 1 89 ? 13.484 4.421 1.212 1.00 72.62 89 ALA A O 1
ATOM 653 N N . TYR A 1 90 ? 13.551 4.023 -0.998 1.00 77.19 90 TYR A N 1
ATOM 654 C CA . TYR A 1 90 ? 13.830 2.591 -0.864 1.00 77.19 90 TYR A CA 1
ATOM 655 C C . TYR A 1 90 ? 15.293 2.334 -0.532 1.00 77.19 90 TYR A C 1
ATOM 657 O O . TYR A 1 90 ? 15.586 1.451 0.259 1.00 77.19 90 TYR A O 1
ATOM 665 N N . ARG A 1 91 ? 16.220 3.137 -1.047 1.00 76.88 91 ARG A N 1
ATOM 666 C CA . ARG A 1 91 ? 17.636 2.985 -0.717 1.00 76.88 91 ARG A CA 1
ATOM 667 C C . ARG A 1 91 ? 17.943 3.237 0.754 1.00 76.88 91 ARG A C 1
ATOM 669 O O . ARG A 1 91 ? 18.767 2.532 1.332 1.00 76.88 91 ARG A O 1
ATOM 676 N N . PHE A 1 92 ? 17.297 4.240 1.347 1.00 69.62 92 PHE A N 1
ATOM 677 C CA . PHE A 1 92 ? 17.716 4.777 2.641 1.00 69.62 92 PHE A CA 1
ATOM 678 C C . PHE A 1 92 ? 16.629 4.708 3.706 1.00 69.62 92 PHE A C 1
ATOM 680 O O . PHE A 1 92 ? 16.820 4.072 4.741 1.00 69.62 92 PHE A O 1
ATOM 687 N N . ALA A 1 93 ? 15.491 5.364 3.473 1.00 69.25 93 ALA A N 1
ATOM 688 C CA . ALA A 1 93 ? 14.477 5.531 4.510 1.00 69.25 93 ALA A CA 1
ATOM 689 C C . ALA A 1 93 ? 13.777 4.207 4.850 1.00 69.25 93 ALA A C 1
ATOM 691 O O . ALA A 1 93 ? 13.563 3.902 6.023 1.00 69.25 93 ALA A O 1
ATOM 692 N N . TYR A 1 94 ? 13.460 3.409 3.827 1.00 75.88 94 TYR A N 1
ATOM 693 C CA . TYR A 1 94 ? 12.628 2.213 3.935 1.00 75.88 94 TYR A CA 1
ATOM 694 C C . TYR A 1 94 ? 13.131 1.051 3.055 1.00 75.88 94 TYR A C 1
ATOM 696 O O . TYR A 1 94 ? 12.385 0.543 2.211 1.00 75.88 94 TYR A O 1
ATOM 704 N N . PRO A 1 95 ? 14.368 0.558 3.260 1.00 79.56 95 PRO A N 1
ATOM 705 C CA . PRO A 1 95 ? 14.943 -0.519 2.444 1.00 79.56 95 PRO A CA 1
ATOM 706 C C . PRO A 1 95 ? 14.250 -1.869 2.587 1.00 79.56 95 PRO A C 1
ATOM 708 O O . PRO A 1 95 ? 14.390 -2.732 1.726 1.00 79.56 95 PRO A O 1
ATOM 711 N N . HIS A 1 96 ? 13.459 -2.047 3.639 1.00 82.50 96 HIS A N 1
ATOM 712 C CA . HIS A 1 96 ? 12.671 -3.250 3.879 1.00 82.50 96 HIS A CA 1
ATOM 713 C C . HIS A 1 96 ? 11.278 -3.200 3.226 1.00 82.50 96 HIS A C 1
ATOM 715 O O . HIS A 1 96 ? 10.594 -4.221 3.165 1.00 82.50 96 HIS A O 1
ATOM 721 N N . TYR A 1 97 ? 10.830 -2.042 2.725 1.00 86.31 97 TYR A N 1
ATOM 722 C CA . TYR A 1 97 ? 9.499 -1.911 2.129 1.00 86.31 97 TYR A CA 1
ATOM 723 C C . TYR A 1 97 ? 9.292 -2.781 0.875 1.00 86.31 97 TYR A C 1
ATOM 725 O O . TYR A 1 97 ? 8.236 -3.415 0.777 1.00 86.31 97 TYR A O 1
ATOM 733 N N . PRO A 1 98 ? 10.280 -2.922 -0.036 1.00 90.31 98 PRO A N 1
ATOM 734 C CA . PRO A 1 98 ? 10.177 -3.871 -1.143 1.00 90.31 98 PRO A CA 1
ATOM 735 C C . PRO A 1 98 ? 9.941 -5.317 -0.692 1.00 90.31 98 PRO A C 1
ATOM 737 O O . PRO A 1 98 ? 9.160 -6.029 -1.319 1.00 90.31 98 PRO A O 1
ATOM 740 N N . TRP A 1 99 ? 10.532 -5.749 0.429 1.00 91.56 99 TRP A N 1
ATOM 741 C CA . TRP A 1 99 ? 10.294 -7.092 0.969 1.00 91.56 99 TRP A CA 1
ATOM 742 C C . TRP A 1 99 ? 8.879 -7.288 1.492 1.00 91.56 99 TRP A C 1
ATOM 744 O O . TRP A 1 99 ? 8.360 -8.396 1.394 1.00 91.56 99 TRP A O 1
ATOM 754 N N . MET A 1 100 ? 8.226 -6.248 2.018 1.00 91.69 100 MET A N 1
ATOM 755 C CA . MET A 1 100 ? 6.818 -6.366 2.405 1.00 91.69 100 MET A CA 1
ATOM 756 C C . MET A 1 100 ? 5.940 -6.637 1.182 1.00 91.69 100 MET A C 1
ATOM 758 O O . MET A 1 100 ? 5.120 -7.553 1.217 1.00 91.69 100 MET A O 1
ATOM 762 N N . TRP A 1 101 ? 6.144 -5.895 0.093 1.00 93.81 101 TRP A N 1
ATOM 763 C CA . TRP A 1 101 ? 5.413 -6.113 -1.157 1.00 93.81 101 TRP A CA 1
ATOM 764 C C . TRP A 1 101 ? 5.726 -7.465 -1.790 1.00 93.81 101 TRP A C 1
ATOM 766 O O . TRP A 1 101 ? 4.809 -8.154 -2.230 1.00 93.81 101 TRP A O 1
ATOM 776 N N . ALA A 1 102 ? 6.993 -7.882 -1.775 1.00 95.19 102 ALA A N 1
ATOM 777 C CA . ALA A 1 102 ? 7.382 -9.214 -2.216 1.00 95.19 102 ALA A CA 1
ATOM 778 C C . ALA A 1 102 ? 6.728 -10.310 -1.363 1.00 95.19 102 ALA A C 1
ATOM 780 O O . ALA A 1 102 ? 6.203 -11.272 -1.914 1.00 95.19 102 ALA A O 1
ATOM 781 N N . SER A 1 103 ? 6.695 -10.142 -0.037 1.00 95.50 103 SER A N 1
ATOM 782 C CA . SER A 1 103 ? 6.011 -11.049 0.892 1.00 95.50 103 SER A CA 1
ATOM 783 C C . SER A 1 103 ? 4.513 -11.125 0.586 1.00 95.50 103 SER A C 1
ATOM 785 O O . SER A 1 103 ? 3.961 -12.218 0.476 1.00 95.50 103 SER A O 1
ATOM 787 N N . TYR A 1 104 ? 3.870 -9.972 0.371 1.00 95.19 104 TYR A N 1
ATOM 788 C CA . TYR A 1 104 ? 2.457 -9.885 0.004 1.00 95.19 104 TYR A CA 1
ATOM 789 C C . TYR A 1 104 ? 2.173 -10.611 -1.313 1.00 95.19 104 TYR A C 1
ATOM 791 O O . TYR A 1 104 ? 1.340 -11.515 -1.349 1.00 95.19 104 TYR A O 1
ATOM 799 N N . ALA A 1 105 ? 2.913 -10.285 -2.374 1.00 96.75 105 ALA A N 1
ATOM 800 C CA . ALA A 1 105 ? 2.756 -10.930 -3.668 1.00 96.75 105 ALA A CA 1
ATOM 801 C C . ALA A 1 105 ? 3.020 -12.439 -3.592 1.00 96.75 105 ALA A C 1
ATOM 803 O O . ALA A 1 105 ? 2.217 -13.226 -4.083 1.00 96.75 105 ALA A O 1
ATOM 804 N N . ALA A 1 106 ? 4.107 -12.866 -2.945 1.00 97.31 106 ALA A N 1
ATOM 805 C CA . ALA A 1 106 ? 4.453 -14.277 -2.821 1.00 97.31 106 ALA A CA 1
ATOM 806 C C . ALA A 1 106 ? 3.374 -15.065 -2.063 1.00 97.31 106 ALA A C 1
ATOM 808 O O . ALA A 1 106 ? 2.972 -16.139 -2.512 1.00 97.31 106 ALA A O 1
ATOM 809 N N . ALA A 1 107 ? 2.859 -14.517 -0.957 1.00 96.12 107 ALA A N 1
ATOM 810 C CA . ALA A 1 107 ? 1.781 -15.137 -0.192 1.00 96.12 107 ALA A CA 1
ATOM 811 C C . ALA A 1 107 ? 0.509 -15.297 -1.039 1.00 96.12 107 ALA A C 1
ATOM 813 O O . ALA A 1 107 ? -0.094 -16.370 -1.054 1.00 96.12 107 ALA A O 1
ATOM 814 N N . LYS A 1 108 ? 0.129 -14.257 -1.787 1.00 96.00 108 LYS A N 1
ATOM 815 C CA . LYS A 1 108 ? -1.080 -14.262 -2.618 1.00 96.00 108 LYS A CA 1
ATOM 816 C C . LYS A 1 108 ? -0.971 -15.132 -3.871 1.00 96.00 108 LYS A C 1
ATOM 818 O O . LYS A 1 108 ? -1.922 -15.817 -4.232 1.00 96.00 108 LYS A O 1
ATOM 823 N N . LEU A 1 109 ? 0.206 -15.185 -4.487 1.00 97.38 109 LEU A N 1
ATOM 824 C CA . LEU A 1 109 ? 0.485 -16.016 -5.661 1.00 97.38 109 LEU A CA 1
ATOM 825 C C . LEU A 1 109 ? 0.722 -17.498 -5.313 1.00 97.38 109 LEU A C 1
ATOM 827 O O . LEU A 1 109 ? 0.863 -18.328 -6.219 1.00 97.38 109 LEU A O 1
ATOM 831 N N . GLY A 1 110 ? 0.769 -17.852 -4.024 1.00 96.44 110 GLY A N 1
ATOM 832 C CA . GLY A 1 110 ? 1.039 -19.213 -3.552 1.00 96.44 110 GLY A CA 1
ATOM 833 C C . GLY A 1 110 ? 2.509 -19.634 -3.673 1.00 96.44 110 GLY A C 1
ATOM 834 O O . GLY A 1 110 ? 2.802 -20.824 -3.756 1.00 96.44 110 GLY A O 1
ATOM 835 N N . LEU A 1 111 ? 3.439 -18.677 -3.694 1.00 97.38 111 LEU A N 1
ATOM 836 C CA . LEU A 1 111 ? 4.884 -18.906 -3.756 1.00 97.38 111 LEU A CA 1
ATOM 837 C C . LEU A 1 111 ? 5.444 -19.103 -2.339 1.00 97.38 111 LEU A C 1
ATOM 839 O O . LEU A 1 111 ? 6.079 -18.218 -1.767 1.00 97.38 111 LEU A O 1
ATOM 843 N N . THR A 1 112 ? 5.164 -20.262 -1.738 1.00 95.69 112 THR A N 1
ATOM 844 C CA . THR A 1 112 ? 5.425 -20.519 -0.309 1.00 95.69 112 THR A CA 1
ATOM 845 C C . THR A 1 112 ? 6.892 -20.336 0.095 1.00 95.69 112 THR A C 1
ATOM 847 O O . THR A 1 112 ? 7.165 -19.773 1.155 1.00 95.69 112 THR A O 1
ATOM 850 N N . GLU A 1 113 ? 7.842 -20.780 -0.732 1.00 96.12 113 GLU A N 1
ATOM 851 C CA . GLU A 1 113 ? 9.277 -20.659 -0.435 1.00 96.12 113 GLU A CA 1
ATOM 852 C C . GLU A 1 113 ? 9.752 -19.201 -0.466 1.00 96.12 113 GLU A C 1
ATOM 854 O O . GLU A 1 113 ? 10.462 -18.765 0.445 1.00 96.12 113 GLU A O 1
ATOM 859 N N . ASP A 1 114 ? 9.313 -18.434 -1.468 1.00 96.62 114 ASP A N 1
ATOM 860 C CA . ASP A 1 114 ? 9.623 -17.009 -1.591 1.00 96.62 114 ASP A CA 1
ATOM 861 C C . ASP A 1 114 ? 8.974 -16.200 -0.457 1.00 96.62 114 ASP A C 1
ATOM 863 O O . ASP A 1 114 ? 9.617 -15.326 0.126 1.00 96.62 114 ASP A O 1
ATOM 867 N N . ALA A 1 115 ? 7.734 -16.527 -0.073 1.00 95.06 115 ALA A N 1
ATOM 868 C CA . ALA A 1 115 ? 7.064 -15.903 1.067 1.00 95.06 115 ALA A CA 1
ATOM 869 C C . ALA A 1 115 ? 7.845 -16.159 2.368 1.00 95.06 115 ALA A C 1
ATOM 871 O O . ALA A 1 115 ? 8.124 -15.231 3.126 1.00 95.06 115 ALA A O 1
ATOM 872 N N . ALA A 1 116 ? 8.282 -17.402 2.600 1.00 92.75 116 ALA A N 1
ATOM 873 C CA . ALA A 1 116 ? 9.102 -17.749 3.759 1.00 92.75 116 ALA A CA 1
ATOM 874 C C . ALA A 1 116 ? 10.481 -17.064 3.739 1.00 92.75 116 ALA A C 1
ATOM 876 O O . ALA A 1 116 ? 11.015 -16.728 4.797 1.00 92.75 116 ALA A O 1
ATOM 877 N N . LEU A 1 117 ? 11.077 -16.860 2.560 1.00 94.12 117 LEU A N 1
ATOM 878 C CA . LEU A 1 117 ? 12.304 -16.077 2.415 1.00 94.12 117 LEU A CA 1
ATOM 879 C C . LEU A 1 117 ? 12.075 -14.615 2.809 1.00 94.12 117 LEU A C 1
ATOM 881 O O . LEU A 1 117 ? 12.840 -14.092 3.618 1.00 94.12 117 LEU A O 1
ATOM 885 N N . CYS A 1 118 ? 11.017 -13.983 2.300 1.00 92.94 118 CYS A N 1
ATOM 886 C CA . CYS A 1 118 ? 10.692 -12.596 2.631 1.00 92.94 118 CYS A CA 1
ATOM 887 C C . CYS A 1 118 ? 10.431 -12.415 4.134 1.00 92.94 118 CYS A C 1
ATOM 889 O O . CYS A 1 118 ? 10.912 -11.450 4.720 1.00 92.94 118 CYS A O 1
ATOM 891 N N . ASP A 1 119 ? 9.752 -13.365 4.786 1.00 90.31 119 ASP A N 1
ATOM 892 C CA . ASP A 1 119 ? 9.540 -13.343 6.242 1.00 90.31 119 ASP A CA 1
ATOM 893 C C . ASP A 1 119 ? 10.867 -13.360 7.018 1.00 90.31 119 ASP A C 1
ATOM 895 O O . ASP A 1 119 ? 11.067 -12.576 7.947 1.00 90.31 119 ASP A O 1
ATOM 899 N N . ARG A 1 120 ? 11.826 -14.197 6.592 1.00 90.00 120 ARG A N 1
ATOM 900 C CA . ARG A 1 120 ? 13.178 -14.208 7.176 1.00 90.00 120 ARG A CA 1
ATOM 901 C C . ARG A 1 120 ? 13.910 -12.889 6.948 1.00 90.00 120 ARG A C 1
ATOM 903 O O . ARG A 1 120 ? 14.532 -12.397 7.884 1.00 90.00 120 ARG A O 1
ATOM 910 N N . LEU A 1 121 ? 13.827 -12.309 5.751 1.00 87.81 121 LEU A N 1
ATOM 911 C CA . LEU A 1 121 ? 14.463 -11.024 5.428 1.00 87.81 121 LEU A CA 1
ATOM 912 C C . LEU A 1 121 ? 13.859 -9.850 6.217 1.00 87.81 121 LEU A C 1
ATOM 914 O O . LEU A 1 121 ? 14.569 -8.911 6.568 1.00 87.81 121 LEU A O 1
ATOM 918 N N . LEU A 1 122 ? 12.571 -9.925 6.559 1.00 84.94 122 LEU A N 1
ATOM 919 C CA . LEU A 1 122 ? 11.882 -8.936 7.393 1.00 84.94 122 LEU A CA 1
ATOM 920 C C . LEU A 1 122 ? 12.129 -9.122 8.899 1.00 84.94 122 LEU A C 1
ATOM 922 O O . LEU A 1 122 ? 11.885 -8.191 9.666 1.00 84.94 122 LEU A O 1
ATOM 926 N N . SER A 1 123 ? 12.630 -10.279 9.340 1.00 81.50 123 SER A N 1
ATOM 927 C CA . SER A 1 123 ? 12.846 -10.573 10.765 1.00 81.50 123 SER A CA 1
ATOM 928 C C . SER A 1 123 ? 13.806 -9.626 11.508 1.00 81.50 123 SER A C 1
ATOM 930 O O . SER A 1 123 ? 13.498 -9.282 12.649 1.00 81.50 123 SER A O 1
ATOM 932 N N . PRO A 1 124 ? 14.896 -9.085 10.916 1.00 77.19 124 PRO A N 1
ATOM 933 C CA . PRO A 1 124 ? 15.730 -8.083 11.594 1.00 77.19 124 PRO A CA 1
ATOM 934 C C . PRO A 1 124 ? 14.998 -6.760 11.856 1.00 77.19 124 PRO A C 1
ATOM 936 O O . PRO A 1 124 ? 15.459 -5.929 12.636 1.00 77.19 124 PRO A O 1
ATOM 939 N N . TRP A 1 125 ? 13.862 -6.555 11.189 1.00 73.56 125 TRP A N 1
ATOM 940 C CA . TRP A 1 125 ? 12.983 -5.405 11.354 1.00 73.56 125 TRP A CA 1
ATOM 941 C C . TRP A 1 125 ? 11.817 -5.720 12.292 1.00 73.56 125 TRP A C 1
ATOM 943 O O . TRP A 1 125 ? 10.810 -5.025 12.248 1.00 73.56 125 TRP A O 1
ATOM 953 N N . GLN A 1 126 ? 11.918 -6.765 13.116 1.00 73.75 126 GLN A N 1
ATOM 954 C CA . GLN A 1 126 ? 10.973 -7.075 14.190 1.00 73.75 126 GLN A CA 1
ATOM 955 C C . GLN A 1 126 ? 11.496 -6.570 15.539 1.00 73.75 126 GLN A C 1
ATOM 957 O O . GLN A 1 126 ? 12.682 -6.291 15.721 1.00 73.75 126 GLN A O 1
ATOM 962 N N . ALA A 1 127 ? 10.592 -6.453 16.509 1.00 66.75 127 ALA A N 1
ATOM 963 C CA . ALA A 1 127 ? 10.941 -6.123 17.883 1.00 66.75 127 ALA A CA 1
ATOM 964 C C . ALA A 1 127 ? 11.718 -7.279 18.535 1.00 66.75 127 ALA A C 1
ATOM 966 O O . ALA A 1 127 ? 11.128 -8.300 18.888 1.00 66.75 127 ALA A O 1
ATOM 967 N N . GLY A 1 128 ? 13.033 -7.125 18.718 1.00 63.97 128 GLY A N 1
ATOM 968 C CA . GLY A 1 128 ? 13.871 -8.152 19.354 1.00 63.97 128 GLY A CA 1
ATOM 969 C C . GLY A 1 128 ? 13.547 -8.399 20.835 1.00 63.97 128 GLY A C 1
ATOM 970 O O . GLY A 1 128 ? 13.855 -9.463 21.363 1.00 63.97 128 GLY A O 1
ATOM 971 N N . ASP A 1 129 ? 12.895 -7.439 21.495 1.00 65.06 129 ASP A N 1
ATOM 972 C CA . ASP A 1 129 ? 12.474 -7.487 22.901 1.00 65.06 129 ASP A CA 1
ATOM 973 C C . ASP A 1 129 ? 11.032 -8.003 23.091 1.00 65.06 129 ASP A C 1
ATOM 975 O O . ASP A 1 129 ? 10.540 -8.104 24.215 1.00 65.06 129 ASP A O 1
ATOM 979 N N . GLY A 1 130 ? 10.329 -8.315 21.997 1.00 63.97 130 GLY A N 1
ATOM 980 C CA . GLY A 1 130 ? 8.931 -8.740 22.027 1.00 63.97 130 GLY A CA 1
ATOM 981 C C . GLY A 1 130 ? 7.920 -7.621 22.309 1.00 63.97 130 GLY A C 1
ATOM 982 O O . GLY A 1 130 ? 6.731 -7.919 22.444 1.00 63.97 130 GLY A O 1
ATOM 983 N N . SER A 1 131 ? 8.343 -6.350 22.357 1.00 61.69 131 SER A N 1
ATOM 984 C CA . SER A 1 131 ? 7.451 -5.194 22.560 1.00 61.69 131 SER A CA 1
ATOM 985 C C . SER A 1 131 ? 6.487 -4.953 21.397 1.00 61.69 131 SER A C 1
ATOM 987 O O . SER A 1 131 ? 5.491 -4.249 21.556 1.00 61.69 131 SER A O 1
ATOM 989 N N . GLY A 1 132 ? 6.789 -5.525 20.228 1.00 59.19 132 GLY A N 1
ATOM 990 C CA . GLY A 1 132 ? 6.091 -5.261 18.975 1.00 59.19 132 GLY A CA 1
ATOM 991 C C . GLY A 1 132 ? 6.559 -3.986 18.269 1.00 59.19 132 GLY A C 1
ATOM 992 O O . GLY A 1 132 ? 6.209 -3.813 17.109 1.00 59.19 132 GLY A O 1
ATOM 993 N N . LEU A 1 133 ? 7.378 -3.139 18.909 1.00 63.91 133 LEU A N 1
ATOM 994 C CA . LEU A 1 133 ? 7.985 -1.964 18.281 1.00 63.91 133 LEU A CA 1
ATOM 995 C C . LEU A 1 133 ? 9.257 -2.341 17.543 1.00 63.91 133 LEU A C 1
ATOM 997 O O . LEU A 1 133 ? 10.211 -2.862 18.126 1.00 63.91 133 LEU A O 1
ATOM 1001 N N . VAL A 1 134 ? 9.298 -2.021 16.256 1.00 63.06 134 VAL A N 1
ATOM 1002 C CA . VAL A 1 134 ? 10.533 -2.161 15.493 1.00 63.06 134 VAL A CA 1
ATOM 1003 C C . VAL A 1 134 ? 11.570 -1.203 16.074 1.00 63.06 134 VAL A C 1
ATOM 1005 O O . VAL A 1 134 ? 11.389 0.010 16.027 1.00 63.06 134 VAL A O 1
ATOM 1008 N N . ARG A 1 135 ? 12.649 -1.795 16.610 1.00 58.06 135 ARG A N 1
ATOM 1009 C CA . ARG A 1 135 ? 13.834 -1.138 17.192 1.00 58.06 135 ARG A CA 1
ATOM 1010 C C . ARG A 1 135 ? 13.573 -0.324 18.460 1.00 58.06 135 ARG A C 1
ATOM 1012 O O . ARG A 1 135 ? 13.869 0.862 18.528 1.00 58.06 135 ARG A O 1
ATOM 1019 N N . ASN A 1 136 ? 13.148 -1.014 19.515 1.00 46.59 136 ASN A N 1
ATOM 1020 C CA . ASN A 1 136 ? 13.151 -0.467 20.864 1.00 46.59 136 ASN A CA 1
ATOM 1021 C C . ASN A 1 136 ? 14.033 -1.290 21.829 1.00 46.59 136 ASN A C 1
ATOM 1023 O O . ASN A 1 136 ? 13.611 -2.363 22.243 1.00 46.59 136 ASN A O 1
ATOM 1027 N N . PRO A 1 137 ? 15.232 -0.818 22.228 1.00 40.19 137 PRO A N 1
ATOM 1028 C CA . PRO A 1 137 ? 15.956 -1.434 23.338 1.00 40.19 137 PRO A CA 1
ATOM 1029 C C . PRO A 1 137 ? 15.722 -0.756 24.704 1.00 40.19 137 PRO A C 1
ATOM 1031 O O . PRO A 1 137 ? 16.018 -1.384 25.711 1.00 40.19 137 PRO A O 1
ATOM 1034 N N . ASN A 1 138 ? 15.216 0.490 24.779 1.00 41.59 138 ASN A N 1
ATOM 1035 C CA . ASN A 1 138 ? 15.185 1.291 26.029 1.00 41.59 138 ASN A CA 1
ATOM 1036 C C . ASN A 1 138 ? 14.004 2.291 26.173 1.00 41.59 138 ASN A C 1
ATOM 1038 O O . ASN A 1 138 ? 14.054 3.217 26.976 1.00 41.59 138 ASN A O 1
ATOM 1042 N N . GLY A 1 139 ? 12.923 2.125 25.418 1.00 46.78 139 GLY A N 1
ATOM 1043 C CA . GLY A 1 139 ? 11.643 2.825 25.586 1.00 46.78 139 GLY A CA 1
ATOM 1044 C C . GLY A 1 139 ? 11.433 4.150 24.839 1.00 46.78 139 GLY A C 1
ATOM 1045 O O . GLY A 1 139 ? 10.522 4.878 25.231 1.00 46.78 139 GLY A O 1
ATOM 1046 N N . VAL A 1 140 ? 12.219 4.499 23.808 1.00 46.84 140 VAL A N 1
ATOM 1047 C CA . VAL A 1 140 ? 12.186 5.875 23.244 1.00 46.84 140 VAL A CA 1
ATOM 1048 C C . VAL A 1 140 ? 11.906 5.983 21.733 1.00 46.84 140 VAL A C 1
ATOM 1050 O O . VAL A 1 140 ? 11.455 7.040 21.302 1.00 46.84 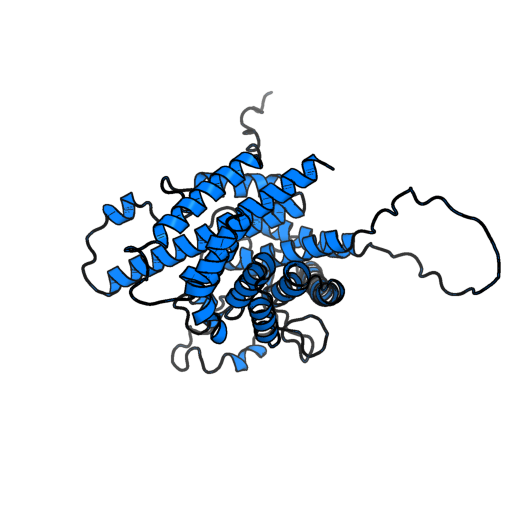140 VAL A O 1
ATOM 1053 N N . GLU A 1 141 ? 12.034 4.931 20.918 1.00 50.91 141 GLU A N 1
ATOM 1054 C CA . GLU A 1 141 ? 11.842 5.050 19.458 1.00 50.91 141 GLU A CA 1
ATOM 1055 C C . GLU A 1 141 ? 10.718 4.139 18.930 1.00 50.91 141 GLU A C 1
ATOM 1057 O O . GLU A 1 141 ? 10.641 2.961 19.276 1.00 50.91 141 GLU A O 1
ATOM 1062 N N . CYS A 1 142 ? 9.813 4.695 18.116 1.00 59.84 142 CYS A N 1
ATOM 1063 C CA . CYS A 1 142 ? 8.757 3.963 17.411 1.00 59.84 142 CYS A CA 1
ATOM 1064 C C . CYS A 1 142 ? 8.820 4.312 15.921 1.00 59.84 142 CYS A C 1
ATOM 1066 O O . CYS A 1 142 ? 8.356 5.378 15.523 1.00 59.84 142 CYS A O 1
ATOM 1068 N N . ASP A 1 143 ? 9.333 3.415 15.078 1.00 72.81 143 ASP A N 1
ATOM 1069 C CA . ASP A 1 143 ? 9.071 3.505 13.641 1.00 72.81 143 ASP A CA 1
ATOM 1070 C C . ASP A 1 143 ? 7.653 2.975 13.372 1.00 72.81 143 ASP A C 1
ATOM 1072 O O . ASP A 1 143 ? 7.427 1.762 13.286 1.00 72.81 143 ASP A O 1
ATOM 1076 N N . LEU A 1 144 ? 6.681 3.894 13.302 1.00 78.50 144 LEU A N 1
ATOM 1077 C CA . LEU A 1 144 ? 5.268 3.564 13.080 1.00 78.50 144 LEU A CA 1
ATOM 1078 C C . LEU A 1 144 ? 5.055 2.809 11.770 1.00 78.50 144 LEU A C 1
ATOM 1080 O O . LEU A 1 144 ? 4.232 1.899 11.718 1.00 78.50 144 LEU A O 1
ATOM 1084 N N . PHE A 1 145 ? 5.799 3.156 10.723 1.00 82.25 145 PHE A N 1
ATOM 1085 C CA . PHE A 1 145 ? 5.650 2.502 9.436 1.00 82.25 145 PHE A CA 1
ATOM 1086 C C . PHE A 1 145 ? 6.238 1.098 9.458 1.00 82.25 145 PHE A C 1
ATOM 1088 O O . PHE A 1 145 ? 5.530 0.154 9.120 1.00 82.25 145 PHE A O 1
ATOM 1095 N N . SER A 1 146 ? 7.473 0.928 9.936 1.00 81.38 146 SER A N 1
ATOM 1096 C CA . SER A 1 146 ? 8.070 -0.407 10.082 1.00 81.38 146 SER A CA 1
ATOM 1097 C C . SER A 1 146 ? 7.223 -1.306 10.986 1.00 81.38 146 SER A C 1
ATOM 1099 O O . SER A 1 146 ? 7.015 -2.481 10.689 1.00 81.38 146 SER A O 1
ATOM 1101 N N . THR A 1 147 ? 6.665 -0.752 12.065 1.00 86.06 147 THR A N 1
ATOM 1102 C CA . THR A 1 147 ? 5.764 -1.488 12.963 1.00 86.06 147 THR A CA 1
ATOM 1103 C C . THR A 1 147 ? 4.458 -1.869 12.263 1.00 86.06 147 THR A C 1
ATOM 1105 O O . THR A 1 147 ? 4.028 -3.019 12.357 1.00 86.06 147 THR A O 1
ATOM 1108 N N . ALA A 1 148 ? 3.856 -0.960 11.492 1.00 90.50 148 ALA A N 1
ATOM 1109 C CA . ALA A 1 148 ? 2.695 -1.265 10.657 1.00 90.50 148 ALA A CA 1
ATOM 1110 C C . ALA A 1 148 ? 3.007 -2.330 9.594 1.00 90.50 148 ALA A C 1
ATOM 1112 O O . ALA A 1 148 ? 2.186 -3.213 9.359 1.00 90.50 148 ALA A O 1
ATOM 1113 N N . LEU A 1 149 ? 4.204 -2.332 8.999 1.00 89.19 149 LEU A N 1
ATOM 1114 C CA . LEU A 1 149 ? 4.622 -3.386 8.068 1.00 89.19 149 LEU A CA 1
ATOM 1115 C C . LEU A 1 149 ? 4.695 -4.753 8.749 1.00 89.19 149 LEU A C 1
ATOM 1117 O O . LEU A 1 149 ? 4.315 -5.742 8.126 1.00 89.19 149 LEU A O 1
ATOM 1121 N N . GLN A 1 150 ? 5.105 -4.826 10.019 1.00 88.50 150 GLN A N 1
ATOM 1122 C CA . GLN A 1 150 ? 5.041 -6.079 10.778 1.00 88.50 150 GLN A CA 1
ATOM 1123 C C . GLN A 1 150 ? 3.597 -6.513 11.038 1.00 88.50 150 GLN A C 1
ATOM 1125 O O . GLN A 1 150 ? 3.283 -7.690 10.859 1.00 88.50 150 GLN A O 1
ATOM 1130 N N . VAL A 1 151 ? 2.695 -5.582 11.382 1.00 92.44 151 VAL A N 1
ATOM 1131 C CA . VAL A 1 151 ? 1.255 -5.886 11.498 1.00 92.44 151 VAL A CA 1
ATOM 1132 C C . VAL A 1 151 ? 0.725 -6.437 10.178 1.00 92.44 151 VAL A C 1
ATOM 1134 O O . VAL A 1 151 ? 0.119 -7.505 10.172 1.00 92.44 151 VAL A O 1
ATOM 1137 N N . TRP A 1 152 ? 0.997 -5.758 9.061 1.00 94.38 152 TRP A N 1
ATOM 1138 C CA . TRP A 1 152 ? 0.596 -6.198 7.726 1.00 94.38 152 TRP A CA 1
ATOM 1139 C C . TRP A 1 152 ? 1.155 -7.583 7.400 1.00 94.38 152 TRP A C 1
ATOM 1141 O O . TRP A 1 152 ? 0.404 -8.481 7.038 1.00 94.38 152 TRP A O 1
ATOM 1151 N N . ASN A 1 153 ? 2.460 -7.788 7.566 1.00 91.88 153 ASN A N 1
ATOM 1152 C CA . ASN A 1 153 ? 3.109 -9.051 7.239 1.00 91.88 153 ASN A CA 1
ATOM 1153 C C . ASN A 1 153 ? 2.529 -10.206 8.070 1.00 91.88 153 ASN A C 1
ATOM 1155 O O . ASN A 1 153 ? 2.118 -11.227 7.523 1.00 91.88 153 ASN A O 1
ATOM 1159 N N . HIS A 1 154 ? 2.412 -10.037 9.387 1.00 92.31 154 HIS A N 1
ATOM 1160 C CA . HIS A 1 154 ? 1.847 -11.068 10.252 1.00 92.31 154 HIS A CA 1
ATOM 1161 C C . HIS A 1 154 ? 0.366 -11.322 9.972 1.00 92.31 154 HIS A C 1
ATOM 1163 O O . HIS A 1 154 ? -0.025 -12.480 9.846 1.00 92.31 154 HIS A O 1
ATOM 1169 N N . LEU A 1 155 ? -0.452 -10.277 9.846 1.00 94.62 155 LEU A N 1
ATOM 1170 C CA . LEU A 1 155 ? -1.897 -10.408 9.678 1.00 94.62 155 LEU A CA 1
ATOM 1171 C C . LEU A 1 155 ? -2.280 -10.828 8.257 1.00 94.62 155 LEU A C 1
ATOM 1173 O O . LEU A 1 155 ? -2.949 -11.841 8.072 1.00 94.62 155 LEU A O 1
ATOM 1177 N N . VAL A 1 156 ? -1.862 -10.042 7.265 1.00 93.12 156 VAL A N 1
ATOM 1178 C CA . VAL A 1 156 ? -2.319 -10.138 5.873 1.00 93.12 156 VAL A CA 1
ATOM 1179 C C . VAL A 1 156 ? -1.596 -11.250 5.122 1.00 93.12 156 VAL A C 1
ATOM 1181 O O . VAL A 1 156 ? -2.243 -11.980 4.371 1.00 93.12 156 VAL A O 1
ATOM 1184 N N . ASN A 1 157 ? -0.283 -11.407 5.326 1.00 91.25 157 ASN A N 1
ATOM 1185 C CA . ASN A 1 157 ? 0.505 -12.372 4.549 1.00 91.25 157 ASN A CA 1
ATOM 1186 C C . ASN A 1 157 ? 0.517 -13.766 5.194 1.00 91.25 157 ASN A C 1
ATOM 1188 O O . ASN A 1 157 ? 0.502 -14.764 4.479 1.00 91.25 157 ASN A O 1
ATOM 1192 N N . PHE A 1 158 ? 0.522 -13.849 6.532 1.00 91.94 158 PHE A N 1
ATOM 1193 C CA . PHE A 1 158 ? 0.724 -15.118 7.248 1.00 91.94 158 PHE A CA 1
ATOM 1194 C C . PHE A 1 158 ? -0.400 -15.537 8.206 1.00 91.94 158 PHE A C 1
ATOM 1196 O O . PHE A 1 158 ? -0.313 -16.622 8.780 1.00 91.94 158 PHE A O 1
ATOM 1203 N N . GLY A 1 159 ? -1.434 -14.718 8.427 1.00 91.94 159 GLY A N 1
ATOM 1204 C CA . GLY A 1 159 ? -2.529 -15.048 9.351 1.00 91.94 159 GLY A CA 1
ATOM 1205 C C . GLY A 1 159 ? -2.108 -15.207 10.824 1.00 91.94 159 GLY A C 1
ATOM 1206 O O . GLY A 1 159 ? -2.834 -15.798 11.623 1.00 91.94 159 GLY A O 1
ATOM 1207 N N . ARG A 1 160 ? -0.943 -14.680 11.217 1.00 92.00 160 ARG A N 1
ATOM 1208 C CA . ARG A 1 160 ? -0.395 -14.708 12.583 1.00 92.00 160 ARG A CA 1
ATOM 1209 C C . ARG A 1 160 ? -1.023 -13.604 13.439 1.00 92.00 160 ARG A C 1
ATOM 1211 O O . ARG A 1 160 ? -0.366 -12.643 13.836 1.00 92.00 160 ARG A O 1
ATOM 1218 N N . VAL A 1 161 ? -2.320 -13.736 13.725 1.00 91.69 161 VAL A N 1
ATOM 1219 C CA . VAL A 1 161 ? -3.123 -12.696 14.406 1.00 91.69 161 VAL A CA 1
ATOM 1220 C C . VAL A 1 161 ? -2.533 -12.288 15.760 1.00 91.69 161 VAL A C 1
ATOM 1222 O O . VAL A 1 161 ? -2.534 -11.108 16.093 1.00 91.69 161 VAL A O 1
ATOM 1225 N N . LEU A 1 162 ? -2.002 -13.230 16.549 1.00 88.44 162 LEU A N 1
ATOM 1226 C CA . LEU A 1 162 ? -1.424 -12.914 17.863 1.00 88.44 162 LEU A CA 1
ATOM 1227 C C . LEU A 1 162 ? -0.150 -12.062 17.762 1.00 88.44 162 LEU A C 1
ATOM 1229 O O . LEU A 1 162 ? 0.023 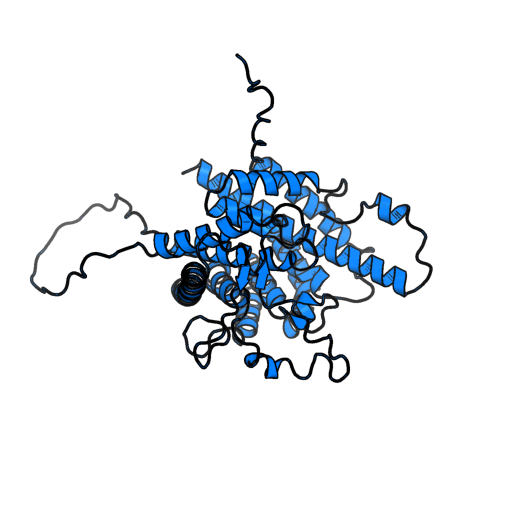-11.145 18.565 1.00 88.44 162 LEU A O 1
ATOM 1233 N N . ASP A 1 163 ? 0.702 -12.322 16.770 1.00 87.38 163 ASP A N 1
ATOM 1234 C CA . ASP A 1 163 ? 1.920 -11.540 16.534 1.00 87.38 163 ASP A CA 1
ATOM 1235 C C . ASP A 1 163 ? 1.563 -10.145 16.007 1.00 87.38 163 ASP A C 1
ATOM 1237 O O . ASP A 1 163 ? 2.059 -9.135 16.512 1.00 87.38 163 ASP A O 1
ATOM 1241 N N . ALA A 1 164 ? 0.601 -10.077 15.077 1.00 91.50 164 ALA A N 1
ATOM 1242 C CA . ALA A 1 164 ? 0.047 -8.818 14.586 1.00 91.50 164 ALA A CA 1
ATOM 1243 C C . ALA A 1 164 ? -0.565 -7.975 15.717 1.00 91.50 164 ALA A C 1
ATOM 1245 O O . ALA A 1 164 ? -0.354 -6.764 15.763 1.00 91.50 164 ALA A O 1
ATOM 1246 N N . ARG A 1 165 ? -1.266 -8.604 16.675 1.00 90.81 165 ARG A N 1
ATOM 1247 C CA . ARG A 1 165 ? -1.835 -7.915 17.844 1.00 90.81 165 ARG A CA 1
ATOM 1248 C C . ARG A 1 165 ? -0.774 -7.235 18.695 1.00 90.81 165 ARG A C 1
ATOM 1250 O O . ARG A 1 165 ? -1.000 -6.108 19.118 1.00 90.81 165 ARG A O 1
ATOM 1257 N N . ARG A 1 166 ? 0.382 -7.867 18.923 1.00 85.50 166 ARG A N 1
ATOM 1258 C CA . ARG A 1 166 ? 1.463 -7.264 19.726 1.00 85.50 166 ARG A CA 1
ATOM 1259 C C . ARG A 1 166 ? 2.001 -5.989 19.080 1.00 85.50 166 ARG A C 1
ATOM 1261 O O . ARG A 1 166 ? 2.050 -4.953 19.739 1.00 85.50 166 ARG A O 1
ATOM 1268 N N . ALA A 1 167 ? 2.334 -6.050 17.790 1.00 87.12 167 ALA A N 1
ATOM 1269 C CA . ALA A 1 167 ? 2.779 -4.881 17.030 1.00 87.12 167 ALA A CA 1
ATOM 1270 C C . ALA A 1 167 ? 1.679 -3.803 16.939 1.00 87.12 167 ALA A C 1
ATOM 1272 O O . ALA A 1 167 ? 1.944 -2.620 17.151 1.00 87.12 167 ALA A O 1
ATOM 1273 N N . GLY A 1 168 ? 0.421 -4.203 16.735 1.00 90.44 168 GLY A N 1
ATOM 1274 C CA . GLY A 1 168 ? -0.723 -3.291 16.708 1.00 90.44 168 GLY A CA 1
ATOM 1275 C C . GLY A 1 168 ? -0.958 -2.580 18.040 1.00 90.44 168 GLY A C 1
ATOM 1276 O O . GLY A 1 168 ? -1.171 -1.372 18.062 1.00 90.44 168 GLY A O 1
ATOM 1277 N N . THR A 1 169 ? -0.859 -3.279 19.175 1.00 88.19 169 THR A N 1
ATOM 1278 C CA . THR A 1 169 ? -0.962 -2.649 20.503 1.00 88.19 169 THR A CA 1
ATOM 1279 C C . THR A 1 169 ? 0.126 -1.599 20.697 1.00 88.19 169 THR A C 1
ATOM 1281 O O . THR A 1 169 ? -0.120 -0.550 21.293 1.00 88.19 169 THR A O 1
ATOM 1284 N N . ALA A 1 170 ? 1.323 -1.850 20.174 1.00 82.94 170 ALA A N 1
ATOM 1285 C CA . ALA A 1 170 ? 2.405 -0.889 20.230 1.00 82.94 170 ALA A CA 1
ATOM 1286 C C . ALA A 1 170 ? 2.124 0.371 19.388 1.00 82.94 170 ALA A C 1
ATOM 1288 O O . ALA A 1 170 ? 2.334 1.482 19.878 1.00 82.94 170 ALA A O 1
ATOM 1289 N N . LEU A 1 171 ? 1.552 0.214 18.187 1.00 86.50 171 LEU A N 1
ATOM 1290 C CA . LEU A 1 171 ? 1.065 1.339 17.377 1.00 86.50 171 LEU A CA 1
ATOM 1291 C C . LEU A 1 171 ? 0.012 2.162 18.122 1.00 86.50 171 LEU A C 1
ATOM 1293 O O . LEU A 1 171 ? 0.143 3.381 18.195 1.00 86.50 171 LEU A O 1
ATOM 1297 N N . VAL A 1 172 ? -0.996 1.522 18.728 1.00 88.88 172 VAL A N 1
ATOM 1298 C CA . VAL A 1 172 ? -2.047 2.245 19.469 1.00 88.88 172 VAL A CA 1
ATOM 1299 C C . VAL A 1 172 ? -1.458 3.048 20.625 1.00 88.88 172 VAL A C 1
ATOM 1301 O O . VAL A 1 172 ? -1.833 4.201 20.825 1.00 88.88 172 VAL A O 1
ATOM 1304 N N . ARG A 1 173 ? -0.495 2.488 21.370 1.00 84.00 173 ARG A N 1
ATOM 1305 C CA . ARG A 1 173 ? 0.200 3.227 22.438 1.00 84.00 173 ARG A CA 1
ATOM 1306 C C . ARG A 1 173 ? 0.898 4.472 21.900 1.00 84.00 173 ARG A C 1
ATOM 1308 O O . ARG A 1 173 ? 0.804 5.522 22.532 1.00 84.00 173 ARG A 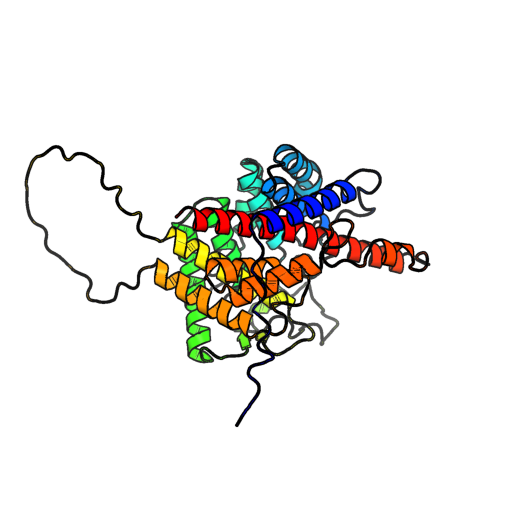O 1
ATOM 1315 N N . ALA A 1 174 ? 1.558 4.370 20.749 1.00 79.94 174 ALA A N 1
ATOM 1316 C CA . ALA A 1 174 ? 2.231 5.506 20.133 1.00 79.94 174 ALA A CA 1
ATOM 1317 C C . ALA A 1 174 ? 1.237 6.584 19.662 1.00 79.94 174 ALA A C 1
ATOM 1319 O O . ALA A 1 174 ? 1.430 7.763 19.962 1.00 79.94 174 ALA A O 1
ATOM 1320 N N . VAL A 1 175 ? 0.132 6.183 19.022 1.00 84.50 175 VAL A N 1
ATOM 1321 C CA . VAL A 1 175 ? -0.945 7.094 18.592 1.00 84.50 175 VAL A CA 1
ATOM 1322 C C . VAL A 1 175 ? -1.607 7.781 19.788 1.00 84.50 175 VAL A C 1
ATOM 1324 O O . VAL A 1 175 ? -1.782 8.997 19.782 1.00 84.50 175 VAL A O 1
ATOM 1327 N N . ASN A 1 176 ? -1.938 7.034 20.842 1.00 84.06 176 ASN A N 1
ATOM 1328 C CA . ASN A 1 176 ? -2.573 7.590 22.037 1.00 84.06 176 ASN A CA 1
ATOM 1329 C C . ASN A 1 176 ? -1.639 8.546 22.777 1.00 84.06 176 ASN A C 1
ATOM 1331 O O . ASN A 1 176 ? -2.077 9.599 23.232 1.00 84.06 176 ASN A O 1
ATOM 1335 N N . ARG A 1 177 ? -0.347 8.215 22.874 1.00 78.69 177 ARG A N 1
ATOM 1336 C CA . ARG A 1 177 ? 0.649 9.114 23.461 1.00 78.69 177 ARG A CA 1
ATOM 1337 C C . ARG A 1 177 ? 0.734 10.427 22.686 1.00 78.69 177 ARG A C 1
ATOM 1339 O O . ARG A 1 177 ? 0.628 11.480 23.304 1.00 78.69 177 ARG A O 1
ATOM 1346 N N . TRP A 1 178 ? 0.839 10.365 21.357 1.00 81.19 178 TRP A N 1
ATOM 1347 C CA . TRP A 1 178 ? 0.797 11.557 20.506 1.00 81.19 178 TRP A CA 1
ATOM 1348 C C . TRP A 1 178 ? -0.475 12.383 20.747 1.00 81.19 178 TRP A C 1
ATOM 1350 O O . TRP A 1 178 ? -0.397 13.578 21.024 1.00 81.19 178 TRP A O 1
ATOM 1360 N N . SER A 1 179 ? -1.640 11.736 20.708 1.00 81.31 179 SER A N 1
ATOM 1361 C CA . SER A 1 179 ? -2.930 12.397 20.918 1.00 81.31 179 SER A CA 1
ATOM 1362 C C . SER A 1 179 ? -3.021 13.078 22.289 1.00 81.31 179 SER A C 1
ATOM 1364 O O . SER A 1 179 ? -3.577 14.168 22.394 1.00 81.31 179 SER A O 1
ATOM 1366 N N . ASN A 1 180 ? -2.459 12.466 23.334 1.00 80.19 180 ASN A N 1
ATOM 1367 C CA . ASN A 1 180 ? -2.464 13.009 24.694 1.00 80.19 180 ASN A CA 1
ATOM 1368 C C . ASN A 1 180 ? -1.473 14.169 24.877 1.00 80.19 180 ASN A C 1
ATOM 1370 O O . ASN A 1 180 ? -1.783 15.126 25.580 1.00 80.19 180 ASN A O 1
ATOM 1374 N N . GLU A 1 181 ? -0.284 14.088 24.274 1.00 74.00 181 GLU A N 1
ATOM 1375 C CA . GLU A 1 181 ? 0.769 15.103 24.421 1.00 74.00 181 GLU A CA 1
ATOM 1376 C C . GLU A 1 181 ? 0.487 16.369 23.599 1.00 74.00 181 GLU A C 1
ATOM 1378 O O . GLU A 1 181 ? 0.769 17.475 24.060 1.00 74.00 181 GLU A O 1
ATOM 1383 N N . TYR A 1 182 ? -0.083 16.225 22.399 1.00 75.44 182 TYR A N 1
ATOM 1384 C CA . TYR A 1 182 ? -0.261 17.332 21.449 1.00 75.44 182 TYR A CA 1
ATOM 1385 C C . TYR A 1 182 ? -1.729 17.736 21.231 1.00 75.44 182 TYR A C 1
ATOM 1387 O O . TYR A 1 182 ? -1.996 18.787 20.643 1.00 75.44 182 TYR A O 1
ATOM 1395 N N . GLY A 1 183 ? -2.676 16.934 21.724 1.00 76.19 183 GLY A N 1
ATOM 1396 C CA . GLY A 1 183 ? -4.113 17.108 21.523 1.00 76.19 183 GLY A CA 1
ATOM 1397 C C . GLY A 1 183 ? -4.620 16.508 20.205 1.00 76.19 183 GLY A C 1
ATOM 1398 O O . GLY A 1 183 ? -3.901 16.429 19.211 1.00 76.19 183 GLY A O 1
ATOM 1399 N N . GLU A 1 184 ? -5.903 16.137 20.168 1.00 68.38 184 GLU A N 1
ATOM 1400 C CA . GLU A 1 184 ? -6.556 15.482 19.013 1.00 68.38 184 GLU A CA 1
ATOM 1401 C C . GLU A 1 184 ? -6.535 16.334 17.726 1.00 68.38 184 GLU A C 1
ATOM 1403 O O . GLU A 1 184 ? -6.545 15.818 16.604 1.00 68.38 184 GLU A O 1
ATOM 1408 N N . ASN A 1 185 ? -6.440 17.656 17.889 1.00 70.12 185 ASN A N 1
ATOM 1409 C CA . ASN A 1 185 ? -6.389 18.641 16.808 1.00 70.12 185 ASN A CA 1
ATOM 1410 C C . ASN A 1 185 ? -4.961 19.062 16.436 1.00 70.12 185 ASN A C 1
ATOM 1412 O O . ASN A 1 185 ? -4.775 20.072 15.754 1.00 70.12 185 ASN A O 1
ATOM 1416 N N . ALA A 1 186 ? -3.942 18.320 16.876 1.00 75.44 186 ALA A N 1
ATOM 1417 C CA . ALA A 1 186 ? -2.573 18.596 16.481 1.00 75.44 186 ALA A CA 1
ATOM 1418 C C . ALA A 1 186 ? -2.431 18.534 14.950 1.00 75.44 186 ALA A C 1
ATOM 1420 O O . ALA A 1 186 ? -2.875 17.589 14.291 1.00 75.44 186 ALA A O 1
ATOM 1421 N N . ASN A 1 187 ? -1.769 19.552 14.398 1.00 74.62 187 ASN A N 1
ATOM 1422 C CA . ASN A 1 187 ? -1.378 19.621 12.987 1.00 74.62 187 ASN A CA 1
ATOM 1423 C C . ASN A 1 187 ? 0.008 19.018 12.745 1.00 74.62 187 ASN A C 1
ATOM 1425 O O . ASN A 1 187 ? 0.563 19.169 11.659 1.00 74.62 187 ASN A O 1
ATOM 1429 N N . VAL A 1 188 ? 0.598 18.393 13.765 1.00 75.12 188 VAL A N 1
ATOM 1430 C CA . VAL A 1 188 ? 1.923 17.785 13.709 1.00 75.12 188 VAL A CA 1
ATOM 1431 C C . VAL A 1 188 ? 1.861 16.416 14.373 1.00 75.12 188 VAL A C 1
ATOM 1433 O O . VAL A 1 188 ? 1.451 16.314 15.528 1.00 75.12 188 VAL A O 1
ATOM 1436 N N . LEU A 1 189 ? 2.281 15.384 13.646 1.00 72.62 189 LEU A N 1
ATOM 1437 C CA . LEU A 1 189 ? 2.488 14.030 14.147 1.00 72.62 189 LEU A CA 1
ATOM 1438 C C . LEU A 1 189 ? 4.001 13.764 14.183 1.00 72.62 189 LEU A C 1
ATOM 1440 O O . LEU A 1 189 ? 4.620 13.680 13.120 1.00 72.62 189 LEU A O 1
ATOM 1444 N N . PRO A 1 190 ? 4.638 13.707 15.365 1.00 61.16 190 PRO A N 1
ATOM 1445 C CA . PRO A 1 190 ? 6.066 13.449 15.477 1.00 61.16 190 PRO A CA 1
ATOM 1446 C C . PRO A 1 190 ? 6.375 12.018 15.028 1.00 61.16 190 PRO A C 1
ATOM 1448 O O . PRO A 1 190 ? 5.751 11.062 15.482 1.00 61.16 190 PRO A O 1
ATOM 1451 N N . LEU A 1 191 ? 7.335 11.899 14.113 1.00 55.53 191 LEU A N 1
ATOM 1452 C CA . LEU A 1 191 ? 7.725 10.655 13.444 1.00 55.53 191 LEU A CA 1
ATOM 1453 C C . LEU A 1 191 ? 8.775 9.867 14.226 1.00 55.53 191 LEU A C 1
ATOM 1455 O O . LEU A 1 191 ? 8.813 8.644 14.133 1.00 55.53 191 LEU A O 1
ATOM 1459 N N . ARG A 1 192 ? 9.645 10.577 14.953 1.00 55.66 192 ARG A N 1
ATOM 1460 C CA . ARG A 1 192 ? 10.744 10.037 15.763 1.00 55.66 192 ARG A CA 1
ATOM 1461 C C . ARG A 1 192 ? 10.940 10.937 16.975 1.00 55.66 192 ARG A C 1
ATOM 1463 O O . ARG A 1 192 ? 10.884 12.158 16.842 1.00 55.66 192 ARG A O 1
ATOM 1470 N N . TRP A 1 193 ? 11.125 10.344 18.151 1.00 47.28 193 TRP A N 1
ATOM 1471 C CA . TRP A 1 193 ? 11.149 11.091 19.414 1.00 47.28 193 TRP A CA 1
ATOM 1472 C C . TRP A 1 193 ? 12.565 11.386 19.941 1.00 47.28 193 TRP A C 1
ATOM 1474 O O . TRP A 1 193 ? 12.685 12.189 20.862 1.00 47.28 193 TRP A O 1
ATOM 1484 N N . ASP A 1 194 ? 13.627 10.831 19.338 1.00 41.84 194 ASP A N 1
ATOM 1485 C CA . ASP A 1 194 ? 15.029 11.103 19.703 1.00 41.84 194 ASP A CA 1
ATOM 1486 C C . ASP A 1 194 ? 15.963 11.113 18.469 1.00 41.84 194 ASP A C 1
ATOM 1488 O O . ASP A 1 194 ? 15.823 10.302 17.556 1.00 41.84 194 ASP A O 1
ATOM 1492 N N . ALA A 1 195 ? 16.907 12.059 18.432 1.00 41.56 195 ALA A N 1
ATOM 1493 C CA . ALA A 1 195 ? 17.927 12.201 17.390 1.00 41.56 195 ALA A CA 1
ATOM 1494 C C . ALA A 1 195 ? 19.182 11.345 17.659 1.00 41.56 195 ALA A C 1
ATOM 1496 O O . ALA A 1 195 ? 19.928 11.048 16.726 1.00 41.56 195 ALA A O 1
ATOM 1497 N N . ALA A 1 196 ? 19.423 10.931 18.909 1.00 41.12 196 ALA A N 1
ATOM 1498 C CA . ALA A 1 196 ? 20.620 10.182 19.305 1.00 41.12 196 ALA A CA 1
ATOM 1499 C C . ALA A 1 196 ? 20.637 8.731 18.786 1.00 41.12 196 ALA A C 1
ATOM 1501 O O . ALA A 1 196 ? 21.699 8.128 18.633 1.00 41.12 196 ALA A O 1
ATOM 1502 N N . SER A 1 197 ? 19.470 8.178 18.458 1.00 45.22 197 SER A N 1
ATOM 1503 C CA . SER A 1 197 ? 19.278 6.804 17.973 1.00 45.22 197 SER A CA 1
ATOM 1504 C C . SER A 1 197 ? 19.739 6.592 16.520 1.00 45.22 197 SER A C 1
ATOM 1506 O O . SER A 1 197 ? 19.702 5.472 16.019 1.00 45.22 197 SER A O 1
ATOM 1508 N N . LEU A 1 198 ? 20.200 7.650 15.837 1.00 45.06 198 LEU A N 1
ATOM 1509 C CA . LEU A 1 198 ? 20.594 7.652 14.421 1.00 45.06 198 LEU A CA 1
ATOM 1510 C C . LEU A 1 198 ? 22.051 7.226 14.162 1.00 45.06 198 LEU A C 1
ATOM 1512 O O . LEU A 1 198 ? 22.428 7.084 13.002 1.00 45.06 198 LEU A O 1
ATOM 1516 N N . GLN A 1 199 ? 22.859 6.966 15.198 1.00 45.47 199 GLN A N 1
ATOM 1517 C CA . GLN A 1 199 ? 24.283 6.594 15.062 1.00 45.47 199 GLN A CA 1
ATOM 1518 C C . GLN A 1 199 ? 24.552 5.349 14.195 1.00 45.47 199 GLN A C 1
ATOM 1520 O O . GLN A 1 199 ? 25.677 5.140 13.766 1.00 45.47 199 GLN A O 1
ATOM 1525 N N . TRP A 1 200 ? 23.551 4.515 13.906 1.00 43.62 200 TRP A N 1
ATOM 1526 C CA . TRP A 1 200 ? 23.709 3.348 13.026 1.00 43.62 200 TRP A CA 1
ATOM 1527 C C . TRP A 1 200 ? 23.427 3.647 11.538 1.00 43.62 200 TRP A C 1
ATOM 1529 O O . TRP A 1 200 ? 23.694 2.791 10.695 1.00 43.62 200 TRP A O 1
ATOM 1539 N N . LEU A 1 201 ? 22.902 4.835 11.197 1.00 44.97 201 LEU A N 1
ATOM 1540 C CA . LEU A 1 201 ? 22.889 5.360 9.817 1.00 44.97 201 LEU A CA 1
ATOM 1541 C C . LEU A 1 201 ? 24.253 5.953 9.419 1.00 44.97 201 LEU A C 1
ATOM 1543 O O . LEU A 1 201 ? 24.524 6.147 8.231 1.00 44.97 201 LEU A O 1
ATOM 1547 N N . GLU A 1 202 ? 25.125 6.201 10.395 1.00 39.53 202 GLU A N 1
ATOM 1548 C CA . GLU A 1 202 ? 26.540 6.490 10.181 1.00 39.53 202 GLU A CA 1
ATOM 1549 C C . GLU A 1 202 ? 27.249 5.147 9.941 1.00 39.53 202 GLU A C 1
ATOM 1551 O O . GLU A 1 202 ? 27.556 4.409 10.878 1.00 39.53 202 GLU A O 1
ATOM 1556 N N . PRO A 1 203 ? 27.400 4.761 8.661 1.00 41.69 203 PRO A N 1
ATOM 1557 C CA . PRO A 1 203 ? 28.394 5.445 7.840 1.00 41.69 203 PRO A CA 1
ATOM 1558 C C . PRO A 1 203 ? 27.927 5.804 6.415 1.00 41.69 203 PRO A C 1
ATOM 1560 O O . PRO A 1 203 ? 28.758 5.925 5.517 1.00 41.69 203 PRO A O 1
ATOM 1563 N N . HIS A 1 204 ? 26.626 5.958 6.142 1.00 41.56 204 HIS A N 1
ATOM 1564 C CA . HIS A 1 204 ? 26.148 6.049 4.748 1.00 41.56 204 HIS A CA 1
ATOM 1565 C C . HIS A 1 204 ? 25.657 7.421 4.275 1.00 41.56 204 HIS A C 1
ATOM 1567 O O . HIS A 1 204 ? 25.410 7.579 3.079 1.00 41.56 204 HIS A O 1
ATOM 1573 N N . HIS A 1 205 ? 25.592 8.430 5.147 1.00 42.56 205 HIS A N 1
ATOM 1574 C CA . HIS A 1 205 ? 25.090 9.752 4.770 1.00 42.56 205 HIS A CA 1
ATOM 1575 C C . HIS A 1 205 ? 25.935 10.915 5.292 1.00 42.56 205 HIS A C 1
ATOM 1577 O O . HIS A 1 205 ? 25.541 11.622 6.204 1.00 42.56 205 HIS A O 1
ATOM 1583 N N . CYS A 1 206 ? 27.021 11.206 4.573 1.00 44.03 206 CYS A N 1
ATOM 1584 C CA . CYS A 1 206 ? 27.606 12.549 4.508 1.00 44.03 206 CYS A CA 1
ATOM 1585 C C . CYS A 1 206 ? 28.590 12.930 5.629 1.00 44.03 206 CYS A C 1
ATOM 1587 O O . CYS A 1 206 ? 28.335 13.827 6.424 1.00 44.03 206 CYS A O 1
ATOM 1589 N N . GLU A 1 207 ? 29.809 12.388 5.575 1.00 40.69 207 GLU A N 1
ATOM 1590 C CA . GLU A 1 207 ? 30.962 12.998 6.266 1.00 40.69 207 GLU A CA 1
ATOM 1591 C C . GLU A 1 207 ? 31.333 14.395 5.706 1.00 40.69 207 GLU A C 1
ATOM 1593 O O . GLU A 1 207 ? 32.138 15.105 6.303 1.00 40.69 207 GLU A O 1
ATOM 1598 N N . ALA A 1 208 ? 30.750 14.819 4.574 1.00 37.88 208 ALA A N 1
ATOM 1599 C CA . ALA A 1 208 ? 31.124 16.050 3.868 1.00 37.88 208 ALA A CA 1
ATOM 1600 C C . ALA A 1 208 ? 30.009 17.106 3.725 1.00 37.88 208 ALA A C 1
ATOM 1602 O O . ALA A 1 208 ? 30.290 18.187 3.209 1.00 37.88 208 ALA A O 1
ATOM 1603 N N . ASP A 1 209 ? 28.772 16.840 4.166 1.00 39.56 209 ASP A N 1
ATOM 1604 C CA . ASP A 1 209 ? 27.657 17.787 4.004 1.00 39.56 209 ASP A CA 1
ATOM 1605 C C . ASP A 1 209 ? 26.889 18.012 5.324 1.00 39.56 209 ASP A C 1
ATOM 1607 O O . ASP A 1 209 ? 26.053 17.190 5.704 1.00 39.56 209 ASP A O 1
ATOM 1611 N N . PRO A 1 210 ? 27.126 19.135 6.031 1.00 35.66 210 PRO A N 1
ATOM 1612 C CA . PRO A 1 210 ? 26.441 19.469 7.281 1.00 35.66 210 PRO A CA 1
ATOM 1613 C C . PRO A 1 210 ? 24.947 19.809 7.111 1.00 35.66 210 PRO A C 1
ATOM 1615 O O . PRO A 1 210 ? 24.268 20.059 8.105 1.00 35.66 210 PRO A O 1
ATOM 1618 N N . THR A 1 211 ? 24.408 19.805 5.886 1.00 39.59 211 THR A N 1
ATOM 1619 C CA . THR A 1 211 ? 22.964 19.928 5.613 1.00 39.59 211 THR A CA 1
ATOM 1620 C C . THR A 1 211 ? 22.256 18.571 5.468 1.00 39.59 211 THR A C 1
ATOM 1622 O O . THR A 1 211 ? 21.026 18.508 5.449 1.00 39.59 211 THR A O 1
ATOM 1625 N N . CYS A 1 212 ? 23.021 17.473 5.435 1.00 40.19 212 CYS A N 1
ATOM 1626 C CA . CYS A 1 212 ? 22.547 16.112 5.167 1.00 40.19 212 CYS A CA 1
ATOM 1627 C C . CYS A 1 212 ? 21.883 15.414 6.368 1.00 40.19 212 CYS A C 1
ATOM 1629 O O . CYS A 1 212 ? 21.148 14.441 6.186 1.00 40.19 212 CYS A O 1
ATOM 1631 N N . ALA A 1 213 ? 21.993 15.972 7.580 1.00 38.75 213 ALA A N 1
ATOM 1632 C CA . ALA A 1 213 ? 21.034 15.709 8.655 1.00 38.75 213 ALA A CA 1
ATOM 1633 C C . ALA A 1 213 ? 19.711 16.420 8.330 1.00 38.75 213 ALA A C 1
ATOM 1635 O O . ALA A 1 213 ? 19.266 17.329 9.033 1.00 38.75 213 ALA A O 1
ATOM 1636 N N . SER A 1 214 ? 19.112 16.089 7.189 1.00 37.12 214 SER A N 1
ATOM 1637 C CA . SER A 1 214 ? 17.906 16.770 6.769 1.00 37.12 214 SER A CA 1
ATOM 1638 C C . SER A 1 214 ? 16.814 16.473 7.793 1.00 37.12 214 SER A C 1
ATOM 1640 O O . SER A 1 214 ? 16.550 15.327 8.163 1.00 37.12 214 SER A O 1
ATOM 1642 N N . SER A 1 215 ? 16.146 17.535 8.230 1.00 40.34 215 SER A N 1
ATOM 1643 C CA . SER A 1 215 ? 14.945 17.538 9.069 1.00 40.34 215 SER A CA 1
ATOM 1644 C C . SER A 1 215 ? 13.737 16.794 8.450 1.00 40.34 215 SER A C 1
ATOM 1646 O O . SER A 1 215 ? 12.587 16.991 8.861 1.00 40.34 215 SER A O 1
ATOM 1648 N N . LEU A 1 216 ? 13.982 15.937 7.455 1.00 40.88 216 LEU A N 1
ATOM 1649 C CA . LEU A 1 216 ? 13.001 15.324 6.584 1.00 40.88 216 LEU A CA 1
ATOM 1650 C C . LEU A 1 216 ? 12.220 14.186 7.247 1.00 40.88 216 LEU A C 1
ATOM 1652 O O . LEU A 1 216 ? 11.199 13.841 6.696 1.00 40.88 216 LEU A O 1
ATOM 1656 N N . PHE A 1 217 ? 12.568 13.650 8.424 1.00 48.75 217 PHE A N 1
ATOM 1657 C CA . PHE A 1 217 ? 11.819 12.517 9.019 1.00 48.75 217 PHE A CA 1
ATOM 1658 C C . PHE A 1 217 ? 11.469 12.675 10.511 1.00 48.75 217 PHE A C 1
ATOM 1660 O O . PHE A 1 217 ? 11.346 11.685 11.227 1.00 48.75 217 PHE A O 1
ATOM 1667 N N . TYR A 1 218 ? 11.310 13.909 11.005 1.00 53.81 218 TYR A N 1
ATOM 1668 C CA . TYR A 1 218 ? 11.071 14.178 12.438 1.00 53.81 218 TYR A CA 1
ATOM 1669 C C . TYR A 1 218 ? 9.598 14.373 12.796 1.00 53.81 218 TYR A C 1
ATOM 1671 O O . TYR A 1 218 ? 9.179 14.080 13.915 1.00 53.81 218 TYR A O 1
ATOM 1679 N N . SER A 1 219 ? 8.790 14.842 11.852 1.00 59.00 219 SER A N 1
ATOM 1680 C CA . SER A 1 219 ? 7.356 15.019 12.037 1.00 59.00 219 SER A CA 1
ATOM 1681 C C . SER A 1 219 ? 6.646 15.199 10.700 1.00 59.00 219 SER A C 1
ATOM 1683 O O . SER A 1 219 ? 7.194 15.797 9.772 1.00 59.00 219 SER A O 1
ATOM 1685 N N . VAL A 1 220 ? 5.407 14.721 10.629 1.00 68.19 220 VAL A N 1
ATOM 1686 C CA . VAL A 1 220 ? 4.475 15.026 9.544 1.00 68.19 220 VAL A CA 1
ATOM 1687 C C . VAL A 1 220 ? 3.654 16.222 9.970 1.00 68.19 220 VAL A C 1
ATOM 1689 O O . VAL A 1 220 ? 3.082 16.217 11.058 1.00 68.19 220 VAL A O 1
ATOM 1692 N N . SER A 1 221 ? 3.582 17.247 9.127 1.00 70.69 221 SER A N 1
ATOM 1693 C CA . SER A 1 221 ? 2.693 18.381 9.354 1.00 70.69 221 SER A CA 1
ATOM 1694 C C . SER A 1 221 ? 1.495 18.297 8.420 1.00 70.69 221 SER A C 1
ATOM 1696 O O . SER A 1 221 ? 1.666 18.176 7.213 1.00 70.69 221 SER A O 1
ATOM 1698 N N . ALA A 1 222 ? 0.289 18.436 8.966 1.00 67.94 222 ALA A N 1
ATOM 1699 C CA . ALA A 1 222 ? -0.942 18.557 8.190 1.00 67.94 222 ALA A CA 1
ATOM 1700 C C . ALA A 1 222 ? -1.007 19.878 7.389 1.00 67.94 222 ALA A C 1
ATOM 1702 O O . ALA A 1 222 ? -1.777 20.006 6.442 1.00 67.94 222 ALA A O 1
ATOM 1703 N N . THR A 1 223 ? -0.197 20.877 7.756 1.00 67.25 223 THR A N 1
ATOM 1704 C CA . THR A 1 223 ? -0.266 22.238 7.197 1.00 67.25 223 THR A CA 1
ATOM 1705 C C . THR A 1 223 ? 0.879 22.600 6.249 1.00 67.25 223 THR A C 1
ATOM 1707 O O . THR A 1 223 ? 0.806 23.640 5.599 1.00 67.25 223 THR A O 1
ATOM 1710 N N . GLN A 1 224 ? 1.954 21.807 6.178 1.00 62.75 224 GLN A N 1
ATOM 1711 C CA . GLN A 1 224 ? 3.092 22.104 5.297 1.00 62.75 224 GLN A CA 1
ATOM 1712 C C . GLN A 1 224 ? 2.931 21.406 3.947 1.00 62.75 224 GLN A C 1
ATOM 1714 O O . GLN A 1 224 ? 2.882 20.184 3.893 1.00 62.75 224 GLN A O 1
ATOM 1719 N N . ARG A 1 225 ? 2.902 22.207 2.877 1.00 56.91 225 ARG A N 1
ATOM 1720 C CA . ARG A 1 225 ? 2.605 21.773 1.505 1.00 56.91 225 ARG A CA 1
ATOM 1721 C C . ARG A 1 225 ? 3.820 21.286 0.703 1.00 56.91 225 ARG A C 1
ATOM 1723 O O . ARG A 1 225 ? 3.648 20.684 -0.340 1.00 56.91 225 ARG A O 1
ATOM 1730 N N . ASN A 1 226 ? 5.049 21.590 1.134 1.00 51.12 226 ASN A N 1
ATOM 1731 C CA . ASN A 1 226 ? 6.140 21.654 0.154 1.00 51.12 226 ASN A CA 1
ATOM 1732 C C . ASN A 1 226 ? 7.109 20.465 0.090 1.00 51.12 226 ASN A C 1
ATOM 1734 O O . ASN A 1 226 ? 7.647 20.284 -0.985 1.00 51.12 226 ASN A O 1
ATOM 1738 N N . ASP A 1 227 ? 7.320 19.632 1.124 1.00 46.88 227 ASP A N 1
ATOM 1739 C CA . ASP A 1 227 ? 8.374 18.583 1.032 1.00 46.88 227 ASP A CA 1
ATOM 1740 C C . ASP A 1 227 ? 8.136 17.307 1.874 1.00 46.88 227 ASP A C 1
ATOM 1742 O O . ASP A 1 227 ? 9.036 16.482 2.040 1.00 46.88 227 ASP A O 1
ATOM 1746 N N . LYS A 1 228 ? 6.948 17.126 2.469 1.00 58.00 228 LYS A N 1
ATOM 1747 C CA . LYS A 1 228 ? 6.709 16.069 3.485 1.00 58.00 228 LYS A CA 1
ATOM 1748 C C . LYS A 1 228 ? 5.462 15.223 3.249 1.00 58.00 228 LYS A C 1
ATOM 1750 O O . LYS A 1 228 ? 5.090 14.409 4.090 1.00 58.00 228 LYS A O 1
ATOM 1755 N N . GLU A 1 229 ? 4.808 15.392 2.109 1.00 61.16 229 GLU A N 1
ATOM 1756 C CA . GLU A 1 229 ? 3.496 14.791 1.865 1.00 61.16 229 GLU A CA 1
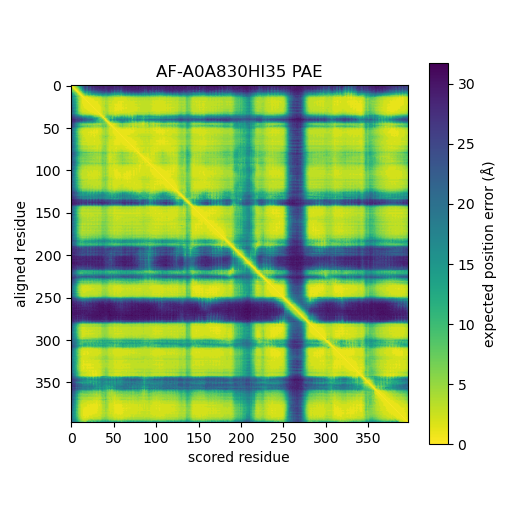ATOM 1757 C C . GLU A 1 229 ? 3.593 13.279 1.628 1.00 61.16 229 GLU A C 1
ATOM 1759 O O . GLU A 1 229 ? 2.736 12.540 2.106 1.00 61.16 229 GLU A O 1
ATOM 1764 N N . SER A 1 230 ? 4.705 12.782 1.064 1.00 63.53 230 SER A N 1
ATOM 1765 C CA . SER A 1 230 ? 4.978 11.339 0.947 1.00 63.53 230 SER A CA 1
ATOM 1766 C C . SER A 1 230 ? 4.947 10.598 2.300 1.00 63.53 230 SER A C 1
ATOM 1768 O O . SER A 1 230 ? 4.640 9.405 2.372 1.00 63.53 230 SER A O 1
ATOM 1770 N N . GLN A 1 231 ? 5.208 11.311 3.400 1.00 68.81 231 GLN A N 1
ATOM 1771 C CA . GLN A 1 231 ? 5.205 10.763 4.757 1.00 68.81 231 GLN A CA 1
ATOM 1772 C C . GLN A 1 231 ? 3.796 10.581 5.312 1.00 68.81 231 GLN A C 1
ATOM 1774 O O . GLN A 1 231 ? 3.604 9.698 6.143 1.00 68.81 231 GLN A O 1
ATOM 1779 N N . LEU A 1 232 ? 2.800 11.345 4.842 1.00 74.44 232 LEU A N 1
ATOM 1780 C CA . LEU A 1 232 ? 1.397 11.130 5.223 1.00 74.44 232 LEU A CA 1
ATOM 1781 C C . LEU A 1 232 ? 0.972 9.694 4.886 1.00 74.44 232 LEU A C 1
ATOM 1783 O O . LEU A 1 232 ? 0.304 9.030 5.677 1.00 74.44 232 LEU A O 1
ATOM 1787 N N . TYR A 1 233 ? 1.426 9.173 3.748 1.00 77.69 233 TYR A N 1
ATOM 1788 C CA . TYR A 1 233 ? 1.060 7.837 3.281 1.00 77.69 233 TYR A CA 1
ATOM 1789 C C . TYR A 1 233 ? 1.704 6.729 4.105 1.00 77.69 233 TYR A C 1
ATOM 1791 O O . TYR A 1 233 ? 1.016 5.818 4.563 1.00 77.69 233 TYR A O 1
ATOM 1799 N N . PHE A 1 234 ? 3.022 6.799 4.291 1.00 77.75 234 PHE A N 1
ATOM 1800 C CA . PHE A 1 234 ? 3.763 5.760 5.001 1.00 77.75 234 PHE A CA 1
ATOM 1801 C C . PHE A 1 234 ? 3.546 5.828 6.511 1.00 77.75 234 PHE A C 1
ATOM 1803 O O . PHE A 1 234 ? 3.401 4.796 7.151 1.00 77.75 234 PHE A O 1
ATOM 1810 N N . MET A 1 235 ? 3.462 7.025 7.088 1.00 79.12 235 MET A N 1
ATOM 1811 C CA . MET A 1 235 ? 3.496 7.197 8.542 1.00 79.12 235 MET A CA 1
ATOM 1812 C C . MET A 1 235 ? 2.119 7.417 9.171 1.00 79.12 235 MET A C 1
ATOM 1814 O O . MET A 1 235 ? 2.001 7.330 10.390 1.00 79.12 235 MET A O 1
ATOM 1818 N N . VAL A 1 236 ? 1.081 7.684 8.371 1.00 87.31 236 VAL A N 1
ATOM 1819 C CA . VAL A 1 236 ? -0.284 7.906 8.876 1.00 87.31 236 VAL A CA 1
ATOM 1820 C C . VAL A 1 236 ? -1.277 6.952 8.215 1.00 87.31 236 VAL A C 1
ATOM 1822 O O . VAL A 1 236 ? -1.889 6.141 8.908 1.00 87.31 236 VAL A O 1
ATOM 1825 N N . ALA A 1 237 ? -1.399 6.978 6.884 1.00 91.56 237 ALA A N 1
ATOM 1826 C CA . ALA A 1 237 ? -2.395 6.170 6.176 1.00 91.56 237 ALA A CA 1
ATOM 1827 C C . ALA A 1 237 ? -2.138 4.662 6.300 1.00 91.56 237 ALA A C 1
ATOM 1829 O O . ALA A 1 237 ? -3.059 3.903 6.593 1.00 91.56 237 ALA A O 1
ATOM 1830 N N . PHE A 1 238 ? -0.893 4.213 6.121 1.00 92.38 238 PHE A N 1
ATOM 1831 C CA . PHE A 1 238 ? -0.570 2.789 6.218 1.00 92.38 238 PHE A CA 1
ATOM 1832 C C . PHE A 1 238 ? -0.756 2.219 7.640 1.00 92.38 238 PHE A C 1
ATOM 1834 O O . PHE A 1 238 ? -1.429 1.194 7.769 1.00 92.38 238 PHE A O 1
ATOM 1841 N N . PRO A 1 239 ? -0.291 2.879 8.723 1.00 92.75 239 PRO A N 1
ATOM 1842 C CA . PRO A 1 239 ? -0.639 2.476 10.082 1.00 92.75 239 PRO A CA 1
ATOM 1843 C C . PRO A 1 239 ? -2.149 2.434 10.330 1.00 92.75 239 PRO A C 1
ATOM 1845 O O . PRO A 1 239 ? -2.625 1.446 10.887 1.00 92.75 239 PRO A O 1
ATOM 1848 N N . ALA A 1 240 ? -2.911 3.429 9.855 1.00 95.44 240 ALA A N 1
ATOM 1849 C CA . ALA A 1 240 ? -4.371 3.435 9.975 1.00 95.44 240 ALA A CA 1
ATOM 1850 C C . ALA A 1 240 ? -5.013 2.205 9.311 1.00 95.44 240 ALA A C 1
ATOM 1852 O O . ALA A 1 240 ? -5.817 1.526 9.945 1.00 95.44 240 ALA A O 1
ATOM 1853 N N . ILE A 1 241 ? -4.591 1.856 8.086 1.00 97.12 241 ILE A N 1
ATOM 1854 C CA . ILE A 1 241 ? -5.034 0.631 7.396 1.00 97.12 241 ILE A CA 1
ATOM 1855 C C . ILE A 1 241 ? -4.761 -0.600 8.262 1.00 97.12 241 ILE A C 1
ATOM 1857 O O . ILE A 1 241 ? -5.649 -1.417 8.482 1.00 97.12 241 ILE A O 1
ATOM 1861 N N . THR A 1 242 ? -3.532 -0.754 8.755 1.00 96.12 242 THR A N 1
ATOM 1862 C CA . THR A 1 242 ? -3.146 -1.965 9.495 1.00 96.12 242 THR A CA 1
ATOM 1863 C C . THR A 1 242 ? -3.871 -2.104 10.830 1.00 96.12 242 THR A C 1
ATOM 1865 O O . THR A 1 242 ? -4.227 -3.219 11.209 1.00 96.12 242 THR A O 1
ATOM 1868 N N . LEU A 1 243 ? -4.133 -0.986 11.514 1.00 96.69 243 LEU A N 1
ATOM 1869 C CA . LEU A 1 243 ? -4.927 -0.951 12.739 1.00 96.69 243 LEU A CA 1
ATOM 1870 C C . LEU A 1 243 ? -6.376 -1.350 12.466 1.00 96.69 243 LEU A C 1
ATOM 1872 O O . LEU A 1 243 ? -6.914 -2.178 13.192 1.00 96.69 243 LEU A O 1
ATOM 1876 N N . GLU A 1 244 ? -6.981 -0.846 11.394 1.00 97.25 244 GLU A N 1
ATOM 1877 C CA . GLU A 1 244 ? -8.370 -1.168 11.064 1.00 97.25 244 GLU A CA 1
ATOM 1878 C C . GLU A 1 244 ? -8.541 -2.626 10.606 1.00 97.25 244 GLU A C 1
ATOM 1880 O O . GLU A 1 244 ? -9.454 -3.326 11.041 1.00 97.25 244 GLU A O 1
ATOM 1885 N N . LEU A 1 245 ? -7.596 -3.158 9.823 1.00 96.12 245 LEU A N 1
ATOM 1886 C CA . LEU A 1 245 ? -7.577 -4.588 9.488 1.00 96.12 245 LEU A CA 1
ATOM 1887 C C . LEU A 1 245 ? -7.461 -5.466 10.746 1.00 96.12 245 LEU A C 1
ATOM 1889 O O . LEU A 1 245 ? -8.079 -6.531 10.834 1.00 96.12 245 LEU A O 1
ATOM 1893 N N . LEU A 1 246 ? -6.682 -5.024 11.734 1.00 95.00 246 LEU A N 1
ATOM 1894 C CA . LEU A 1 246 ? -6.528 -5.720 13.006 1.00 95.00 246 LEU A CA 1
ATOM 1895 C C . LEU A 1 246 ? -7.769 -5.586 13.906 1.00 95.00 246 LEU A C 1
ATOM 1897 O O . LEU A 1 246 ? -8.097 -6.540 14.621 1.00 95.00 246 LEU A O 1
ATOM 1901 N N . ALA A 1 247 ? -8.465 -4.445 13.854 1.00 95.44 247 ALA A N 1
ATOM 1902 C CA . ALA A 1 247 ? -9.756 -4.228 14.503 1.00 95.44 247 ALA A CA 1
ATOM 1903 C C . ALA A 1 247 ? -10.780 -5.236 13.974 1.00 95.44 247 ALA A C 1
ATOM 1905 O O . ALA A 1 247 ? -11.331 -6.020 14.753 1.00 95.44 247 ALA A O 1
ATOM 1906 N N . ALA A 1 248 ? -10.923 -5.325 12.648 1.00 93.00 248 ALA A N 1
ATOM 1907 C CA . ALA A 1 248 ? -11.796 -6.289 11.985 1.00 93.00 248 ALA A CA 1
ATOM 1908 C C . ALA A 1 248 ? -11.478 -7.739 12.401 1.00 93.00 248 ALA A C 1
ATOM 1910 O O . ALA A 1 248 ? -12.378 -8.481 12.796 1.00 93.00 248 ALA A O 1
ATOM 1911 N N . ALA A 1 249 ? -10.194 -8.120 12.425 1.00 92.44 249 ALA A N 1
ATOM 1912 C CA . ALA A 1 249 ? -9.733 -9.442 12.872 1.00 92.44 249 ALA A CA 1
ATOM 1913 C C . ALA A 1 249 ? -9.898 -9.701 14.387 1.00 92.44 249 ALA A C 1
ATOM 1915 O O . ALA A 1 249 ? -9.690 -10.822 14.861 1.00 92.44 249 ALA A O 1
ATOM 1916 N N . SER A 1 250 ? -10.237 -8.675 15.168 1.00 88.06 250 SER A N 1
ATOM 1917 C CA . SER A 1 250 ? -10.474 -8.761 16.614 1.00 88.06 250 SER A CA 1
ATOM 1918 C C . SER A 1 250 ? -11.956 -8.730 16.987 1.00 88.06 250 SER A C 1
ATOM 1920 O O . SER A 1 250 ? -12.275 -8.845 18.171 1.00 88.06 250 SER A O 1
ATOM 1922 N N . SER A 1 251 ? -12.852 -8.642 16.001 1.00 80.94 251 SER A N 1
ATOM 1923 C CA . SER A 1 251 ? -14.294 -8.740 16.222 1.00 80.94 251 SER A CA 1
ATOM 1924 C C . SER A 1 251 ? -14.668 -10.119 16.778 1.00 80.94 251 SER A C 1
ATOM 1926 O O . SER A 1 251 ? -14.196 -11.135 16.255 1.00 80.94 251 SER A O 1
ATOM 1928 N N . PRO A 1 252 ? -15.523 -10.202 17.815 1.00 64.38 252 PRO A N 1
ATOM 1929 C CA . PRO A 1 252 ? -16.028 -11.482 18.284 1.00 64.38 252 PRO A CA 1
ATOM 1930 C C . PRO A 1 252 ? -16.804 -12.151 17.147 1.00 64.38 252 PRO A C 1
ATOM 1932 O O . PRO A 1 252 ? -17.760 -11.586 16.615 1.00 64.38 252 PRO A O 1
ATOM 1935 N N . VAL A 1 253 ? -16.386 -13.361 16.769 1.00 55.97 253 VAL A N 1
ATOM 1936 C CA . VAL A 1 253 ? -17.151 -14.203 15.845 1.00 55.97 253 VAL A CA 1
ATOM 1937 C C . VAL A 1 253 ? -18.532 -14.372 16.469 1.00 55.97 253 VAL A C 1
ATOM 1939 O O . VAL A 1 253 ? -18.636 -14.925 17.566 1.00 55.97 253 VAL A O 1
ATOM 1942 N N . LYS A 1 254 ? -19.585 -13.856 15.817 1.00 46.88 254 LYS A N 1
ATOM 1943 C CA . LYS A 1 254 ? -20.960 -14.131 16.245 1.00 46.88 254 LYS A CA 1
ATOM 1944 C C . LYS A 1 254 ? -21.077 -15.654 16.328 1.00 46.88 254 LYS A C 1
ATOM 1946 O O . LYS A 1 254 ? -20.829 -16.299 15.310 1.00 46.88 254 LYS A O 1
ATOM 1951 N N . PRO A 1 255 ? -21.376 -16.243 17.499 1.00 45.41 255 PRO A N 1
ATOM 1952 C CA . PRO A 1 255 ? -21.574 -17.678 17.568 1.00 45.41 255 PRO A CA 1
ATOM 1953 C C . PRO A 1 255 ? -22.716 -18.004 16.613 1.00 45.41 255 PRO A C 1
ATOM 1955 O O . PRO A 1 255 ? -23.823 -17.490 16.783 1.00 45.41 255 PRO A O 1
ATOM 1958 N N . ASP A 1 256 ? -22.424 -18.790 15.578 1.00 39.69 256 ASP A N 1
ATOM 1959 C CA . ASP A 1 256 ? -23.443 -19.269 14.657 1.00 39.69 256 ASP A CA 1
ATOM 1960 C C . ASP A 1 256 ? -24.525 -19.956 15.488 1.00 39.69 256 ASP A C 1
ATOM 1962 O O . ASP A 1 256 ? -24.302 -20.985 16.132 1.00 39.69 256 ASP A O 1
ATOM 1966 N N . ALA A 1 257 ? -25.709 -19.348 15.512 1.00 48.25 257 ALA A N 1
ATOM 1967 C CA . ALA A 1 257 ? -26.876 -19.860 16.205 1.00 48.25 257 ALA A CA 1
ATOM 1968 C C . ALA A 1 257 ? -27.460 -21.043 15.416 1.00 48.25 257 ALA A C 1
ATOM 1970 O O . ALA A 1 257 ? -28.566 -20.964 14.896 1.00 48.25 257 ALA A O 1
ATOM 1971 N N . SER A 1 258 ? -26.698 -22.126 15.258 1.00 44.56 258 SER A N 1
ATOM 1972 C CA . SER A 1 258 ? -27.192 -23.402 14.730 1.00 44.56 258 SER A CA 1
ATOM 1973 C C . SER A 1 258 ? -26.204 -24.550 14.962 1.00 44.56 258 SER A C 1
ATOM 1975 O O . SER A 1 258 ? -25.705 -25.176 14.034 1.00 44.56 258 SER A O 1
ATOM 1977 N N . LEU A 1 259 ? -25.980 -24.905 16.227 1.00 36.56 259 LEU A N 1
ATOM 1978 C CA . LEU A 1 259 ? -25.627 -26.284 16.570 1.00 36.56 259 LEU A CA 1
ATOM 1979 C C . LEU A 1 259 ? -26.689 -26.833 17.532 1.00 36.56 259 LEU A C 1
ATOM 1981 O O . LEU A 1 259 ? -26.914 -26.235 18.586 1.00 36.56 259 LEU A O 1
ATOM 1985 N N . PRO A 1 260 ? -27.383 -27.933 17.182 1.00 42.97 260 PRO A N 1
ATOM 1986 C CA . PRO A 1 260 ? -28.368 -28.539 18.061 1.00 42.97 260 PRO A CA 1
ATOM 1987 C C . PRO A 1 260 ? -27.664 -29.124 19.288 1.00 42.97 260 PRO A C 1
ATOM 1989 O O . PRO A 1 260 ? -26.796 -29.993 19.191 1.00 42.97 260 PRO A O 1
ATOM 1992 N N . THR A 1 261 ? -28.051 -28.624 20.455 1.00 40.06 261 THR A N 1
ATOM 1993 C CA . THR A 1 261 ? -27.612 -29.098 21.762 1.00 40.06 261 THR A CA 1
ATOM 1994 C C . THR A 1 261 ? -28.108 -30.524 22.000 1.00 40.06 261 THR A C 1
ATOM 1996 O O . THR A 1 261 ? -29.307 -30.781 22.084 1.00 40.06 261 THR A O 1
ATOM 1999 N N . SER A 1 262 ? -27.174 -31.465 22.143 1.00 31.55 262 SER A N 1
ATOM 2000 C CA . SER A 1 262 ? -27.438 -32.722 22.851 1.00 31.55 262 SER A CA 1
ATOM 2001 C C . SER A 1 262 ? -27.198 -32.507 24.351 1.00 31.55 262 SER A C 1
ATOM 2003 O O . SER A 1 262 ? -26.258 -31.790 24.703 1.00 31.55 262 SER A O 1
ATOM 2005 N N . PRO A 1 263 ? -28.031 -33.068 25.244 1.00 46.69 263 PRO A N 1
ATOM 2006 C CA . PRO A 1 263 ? -27.965 -32.759 26.665 1.00 46.69 263 PRO A CA 1
ATOM 2007 C C . PRO A 1 263 ? -27.010 -33.676 27.446 1.00 46.69 263 PRO A C 1
ATOM 2009 O O . PRO A 1 263 ? -26.758 -34.814 27.049 1.00 46.69 263 PRO A O 1
ATOM 2012 N N . SER A 1 264 ? -26.628 -33.157 28.625 1.00 37.50 264 SER A N 1
ATOM 2013 C CA . SER A 1 264 ? -26.213 -33.849 29.869 1.00 37.50 264 SER A CA 1
ATOM 2014 C C . SER A 1 264 ? -24.702 -33.939 30.175 1.00 37.50 264 SER A C 1
ATOM 2016 O O . SER A 1 264 ? -23.895 -34.021 29.258 1.00 37.50 264 SER A O 1
ATOM 2018 N N . PRO A 1 265 ? -24.300 -34.092 31.461 1.00 43.12 265 PRO A N 1
ATOM 2019 C CA . PRO A 1 265 ? -24.767 -33.392 32.669 1.00 43.12 265 PRO A CA 1
ATOM 2020 C C . PRO A 1 265 ? -23.622 -32.905 33.610 1.00 43.12 265 PRO A C 1
ATOM 2022 O O . PRO A 1 265 ? -22.505 -33.405 33.596 1.00 43.12 265 PRO A O 1
ATOM 2025 N N . SER A 1 266 ? -23.977 -31.931 34.457 1.00 36.38 266 SER A N 1
ATOM 2026 C CA . SER A 1 266 ? -23.428 -31.493 35.764 1.00 36.38 266 SER A CA 1
ATOM 2027 C C . SER A 1 266 ? -22.117 -32.067 36.358 1.00 36.38 266 SER A C 1
ATOM 2029 O O . SER A 1 266 ? -22.073 -33.238 36.725 1.00 36.38 266 SER A O 1
ATOM 2031 N N . SER A 1 267 ? -21.189 -31.161 36.715 1.00 34.72 267 SER A N 1
ATOM 2032 C CA . SER A 1 267 ? -20.610 -30.969 38.076 1.00 34.72 267 SER A CA 1
ATOM 2033 C C . SER A 1 267 ? -19.626 -29.777 38.046 1.00 34.72 267 SER A C 1
ATOM 2035 O O . SER A 1 267 ? -18.691 -29.796 37.257 1.00 34.72 267 SER A O 1
ATOM 2037 N N . ALA A 1 268 ? -19.927 -28.637 38.677 1.00 35.81 268 ALA A N 1
ATOM 2038 C CA . ALA A 1 268 ? -19.593 -28.242 40.059 1.00 35.81 268 ALA A CA 1
ATOM 2039 C C . ALA A 1 268 ? -18.298 -27.395 40.184 1.00 35.81 268 ALA A C 1
ATOM 2041 O O . ALA A 1 268 ? -17.196 -27.893 40.005 1.00 35.81 268 ALA A O 1
ATOM 2042 N N . ASN A 1 269 ? -18.512 -26.128 40.567 1.00 36.72 269 ASN A N 1
ATOM 2043 C CA . ASN A 1 269 ? -17.670 -25.196 41.332 1.00 36.72 269 ASN A CA 1
ATOM 2044 C C . ASN A 1 269 ? -16.212 -24.919 40.919 1.00 36.72 269 ASN A C 1
ATOM 2046 O O . ASN A 1 269 ? -15.305 -25.668 41.264 1.00 36.72 269 ASN A O 1
ATOM 2050 N N . ALA A 1 270 ? -15.985 -23.700 40.415 1.00 34.75 270 ALA A N 1
ATOM 2051 C CA . ALA A 1 270 ? -14.883 -22.846 40.864 1.00 34.75 270 ALA A CA 1
ATOM 2052 C C . ALA A 1 270 ? -15.234 -21.365 40.631 1.00 34.75 270 ALA A C 1
ATOM 2054 O O . ALA A 1 270 ? -15.316 -20.894 39.499 1.00 34.75 270 ALA A O 1
ATOM 2055 N N . GLU A 1 271 ? -15.456 -20.644 41.728 1.00 36.22 271 GLU A N 1
ATOM 2056 C CA . GLU A 1 271 ? -15.368 -19.188 41.791 1.00 36.22 271 GLU A CA 1
ATOM 2057 C C . GLU A 1 271 ? -13.912 -18.765 41.537 1.00 36.22 271 GLU A C 1
ATOM 2059 O O . GLU A 1 271 ? -12.997 -19.331 42.130 1.00 36.22 271 GLU A O 1
ATOM 2064 N N . SER A 1 272 ? -13.671 -17.755 40.699 1.00 31.48 272 SER A N 1
ATOM 2065 C CA . SER A 1 272 ? -12.869 -16.582 41.085 1.00 31.48 272 SER A CA 1
ATOM 2066 C C . SER A 1 272 ? -12.719 -15.595 39.923 1.00 31.48 272 SER A C 1
ATOM 2068 O O . SER A 1 272 ? -12.338 -15.956 38.815 1.00 31.48 272 SER A O 1
ATOM 2070 N N . GLY A 1 273 ? -12.993 -14.324 40.226 1.00 29.95 273 GLY A N 1
ATOM 2071 C CA . GLY A 1 273 ? -12.423 -13.172 39.530 1.00 29.95 273 GLY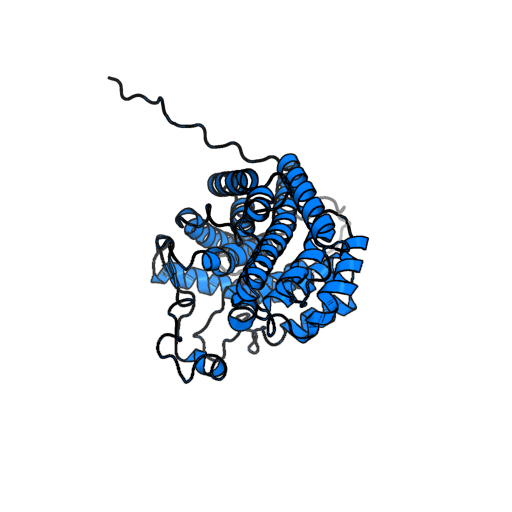 A CA 1
ATOM 2072 C C . GLY A 1 273 ? -13.130 -12.707 38.261 1.00 29.95 273 GLY A C 1
ATOM 2073 O O . GLY A 1 273 ? -12.569 -12.812 37.178 1.00 29.95 273 GLY A O 1
ATOM 2074 N N . SER A 1 274 ? -14.305 -12.088 38.393 1.00 34.44 274 SER A N 1
ATOM 2075 C CA . SER A 1 274 ? -14.769 -11.123 37.388 1.00 34.44 274 SER A CA 1
ATOM 2076 C C . SER A 1 274 ? -13.795 -9.937 37.332 1.00 34.44 274 SER A C 1
ATOM 2078 O O . SER A 1 274 ? -13.616 -9.278 38.361 1.00 34.44 274 SER A O 1
ATOM 2080 N N . PRO A 1 275 ? -13.190 -9.612 36.175 1.00 36.66 275 PRO A N 1
ATOM 2081 C CA . PRO A 1 275 ? -12.581 -8.311 35.977 1.00 36.66 275 PRO A CA 1
ATOM 2082 C C . PRO A 1 275 ? -13.701 -7.275 35.882 1.00 36.66 275 PRO A C 1
ATOM 2084 O O . PRO A 1 275 ? -14.642 -7.383 35.098 1.00 36.66 275 PRO A O 1
ATOM 2087 N N . SER A 1 276 ? -13.605 -6.292 36.758 1.00 36.78 276 SER A N 1
ATOM 2088 C CA . SER A 1 276 ? -14.414 -5.088 36.811 1.00 36.78 276 SER A CA 1
ATOM 2089 C C . SER A 1 276 ? -14.308 -4.264 35.521 1.00 36.78 276 SER A C 1
ATOM 2091 O O . SER A 1 276 ? -13.205 -3.912 35.117 1.00 36.78 276 SER A O 1
ATOM 2093 N N . SER A 1 277 ? -15.463 -3.895 34.957 1.00 42.25 277 SER A N 1
ATOM 2094 C CA . SER A 1 277 ? -15.758 -2.579 34.360 1.00 42.25 277 SER A CA 1
ATOM 2095 C C . SER A 1 277 ? -14.602 -1.875 33.628 1.00 42.25 277 SER A C 1
ATOM 2097 O O . SER A 1 277 ? -13.967 -0.974 34.179 1.00 42.25 277 SER A O 1
ATOM 2099 N N . GLY A 1 278 ? -14.373 -2.260 32.375 1.00 43.19 278 GLY A N 1
ATOM 2100 C CA . GLY A 1 278 ? -13.465 -1.556 31.466 1.00 43.19 278 GLY A CA 1
ATOM 2101 C C . GLY A 1 278 ? -13.215 -2.263 30.133 1.00 43.19 278 GLY A C 1
ATOM 2102 O O . GLY A 1 278 ? -12.212 -1.961 29.497 1.00 43.19 278 GLY A O 1
ATOM 2103 N N . ASP A 1 279 ? -14.074 -3.207 29.727 1.00 45.03 279 ASP A N 1
ATOM 2104 C CA . ASP A 1 279 ? -13.932 -3.958 28.472 1.00 45.03 279 ASP A CA 1
ATOM 2105 C C . ASP A 1 279 ? -14.285 -3.063 27.272 1.00 45.03 279 ASP A C 1
ATOM 2107 O O . ASP A 1 279 ? -15.313 -3.237 26.617 1.00 45.03 279 ASP A O 1
ATOM 2111 N N . GLU A 1 280 ? -13.432 -2.083 26.971 1.00 64.81 280 GLU A N 1
ATOM 2112 C CA . GLU A 1 280 ? -13.319 -1.637 25.587 1.00 64.81 280 GLU A CA 1
ATOM 2113 C C . GLU A 1 280 ? -12.901 -2.857 24.770 1.00 64.81 280 GLU A C 1
ATOM 2115 O O . GLU A 1 280 ? -11.889 -3.509 25.054 1.00 64.81 280 GLU A O 1
ATOM 2120 N N . SER A 1 281 ? -13.719 -3.218 23.785 1.00 88.19 281 SER A N 1
ATOM 2121 C CA . SER A 1 281 ? -13.400 -4.355 22.940 1.00 88.19 281 SER A CA 1
ATOM 2122 C C . SER A 1 281 ? -12.067 -4.086 22.226 1.00 88.19 281 SER A C 1
ATOM 2124 O O . SER A 1 281 ? -11.769 -2.954 21.845 1.00 88.19 281 SER A O 1
ATOM 2126 N N . LEU A 1 282 ? -11.237 -5.119 22.018 1.00 88.81 282 LEU A N 1
ATOM 2127 C CA . LEU A 1 282 ? -9.989 -4.964 21.248 1.00 88.81 282 LEU A CA 1
ATOM 2128 C C . LEU A 1 282 ? -10.249 -4.373 19.855 1.00 88.81 282 LEU A C 1
ATOM 2130 O O . LEU A 1 282 ? -9.393 -3.681 19.313 1.00 88.81 282 LEU A O 1
ATOM 2134 N N . HIS A 1 283 ? -11.432 -4.639 19.300 1.00 92.69 283 HIS A N 1
ATOM 2135 C CA . HIS A 1 283 ? -11.926 -3.983 18.100 1.00 92.69 283 HIS A CA 1
ATOM 2136 C C . HIS A 1 283 ? -11.940 -2.456 18.268 1.00 92.69 283 HIS A C 1
ATOM 2138 O O . HIS A 1 283 ? -11.238 -1.763 17.534 1.00 92.69 283 HIS A O 1
ATOM 2144 N N . ASP A 1 284 ? -12.657 -1.936 19.268 1.00 93.12 284 ASP A N 1
ATOM 2145 C CA . ASP A 1 284 ? -12.775 -0.491 19.507 1.00 93.12 284 ASP A CA 1
ATOM 2146 C C . ASP A 1 284 ? -11.414 0.145 19.802 1.00 93.12 284 ASP A C 1
ATOM 2148 O O . ASP A 1 284 ? -11.124 1.243 19.328 1.00 93.12 284 ASP A O 1
ATOM 2152 N N . TYR A 1 285 ? -10.546 -0.576 20.516 1.00 92.44 285 TYR A N 1
ATOM 2153 C CA . TYR A 1 285 ? -9.191 -0.132 20.834 1.00 92.44 285 TYR A CA 1
ATOM 2154 C C . TYR A 1 285 ? -8.347 0.152 19.580 1.00 92.44 285 TYR A C 1
ATOM 2156 O O . TYR A 1 285 ? -7.683 1.189 19.495 1.00 92.44 285 TYR A O 1
ATOM 2164 N N . PHE A 1 286 ? -8.373 -0.747 18.591 1.00 95.56 286 PHE A N 1
ATOM 2165 C CA . PHE A 1 286 ? -7.649 -0.554 17.332 1.00 95.56 286 PHE A CA 1
ATOM 2166 C C . PHE A 1 286 ? -8.356 0.447 16.408 1.00 95.56 286 PHE A C 1
ATOM 2168 O O . PHE A 1 286 ? -7.697 1.334 15.859 1.00 95.56 286 PHE A O 1
ATOM 2175 N N . HIS A 1 287 ? -9.683 0.351 16.295 1.00 96.12 287 HIS A N 1
ATOM 2176 C CA . HIS A 1 287 ? -10.502 1.210 15.441 1.00 96.12 287 HIS A CA 1
ATOM 2177 C C . HIS A 1 287 ? -10.378 2.693 15.823 1.00 96.12 287 HIS A C 1
ATOM 2179 O O . HIS A 1 287 ? -10.112 3.543 14.975 1.00 96.12 287 HIS A O 1
ATOM 2185 N N . GLN A 1 288 ? -10.468 3.032 17.115 1.00 94.88 288 GLN A N 1
ATOM 2186 C CA . GLN A 1 288 ? -10.329 4.422 17.567 1.00 94.88 288 GLN A CA 1
ATOM 2187 C C . GLN A 1 288 ? -8.965 5.027 17.196 1.00 94.88 288 GLN A C 1
ATOM 2189 O O . GLN A 1 288 ? -8.885 6.197 16.815 1.00 94.88 288 GLN A O 1
ATOM 2194 N N . ALA A 1 289 ? -7.884 4.248 17.292 1.00 93.06 289 ALA A N 1
ATOM 2195 C CA . ALA A 1 289 ? -6.556 4.711 16.902 1.00 93.06 289 ALA A CA 1
ATOM 2196 C C . ALA A 1 289 ? -6.451 4.937 15.384 1.00 93.06 289 ALA A C 1
ATOM 2198 O O . ALA A 1 289 ? -5.868 5.938 14.962 1.00 93.06 289 ALA A O 1
ATOM 2199 N N . ALA A 1 290 ? -7.056 4.064 14.570 1.00 95.81 290 ALA A N 1
ATOM 2200 C CA . ALA A 1 290 ? -7.158 4.261 13.125 1.00 95.81 290 ALA A CA 1
ATOM 2201 C C . ALA A 1 290 ? -7.944 5.541 12.788 1.00 95.81 290 ALA A C 1
ATOM 2203 O O . ALA A 1 290 ? -7.458 6.375 12.022 1.00 95.81 290 ALA A O 1
ATOM 2204 N N . CYS A 1 291 ? -9.092 5.762 13.435 1.00 95.38 291 CYS A N 1
ATOM 2205 C CA . CYS A 1 291 ? -9.901 6.973 13.282 1.00 95.38 291 CYS A CA 1
ATOM 2206 C C . CYS A 1 291 ? -9.115 8.255 13.590 1.00 95.38 291 CYS A C 1
ATOM 2208 O O . CYS A 1 291 ? -9.190 9.209 12.819 1.00 95.38 291 CYS A O 1
ATOM 2210 N N . ARG A 1 292 ? -8.304 8.285 14.658 1.00 92.62 292 ARG A N 1
ATOM 2211 C CA . ARG A 1 292 ? -7.451 9.450 14.983 1.00 92.62 292 ARG A CA 1
ATOM 2212 C C . ARG A 1 292 ? -6.447 9.765 13.869 1.00 92.62 292 ARG A C 1
ATOM 2214 O O . ARG A 1 292 ? -6.239 10.931 13.532 1.00 92.62 292 ARG A O 1
ATOM 2221 N N . LEU A 1 293 ? -5.841 8.739 13.272 1.00 92.50 293 LEU A N 1
ATOM 2222 C CA . LEU A 1 293 ? -4.915 8.908 12.148 1.00 92.50 293 LEU A CA 1
ATOM 2223 C C . LEU A 1 293 ? -5.638 9.389 10.881 1.00 92.50 293 LEU A C 1
ATOM 2225 O O . LEU A 1 293 ? -5.138 10.276 10.192 1.00 92.50 293 LEU A O 1
ATOM 2229 N N . VAL A 1 294 ? -6.836 8.878 10.589 1.00 93.31 294 VAL A N 1
ATOM 2230 C CA . VAL A 1 294 ? -7.633 9.349 9.441 1.00 93.31 294 VAL A CA 1
ATOM 2231 C C . VAL A 1 294 ? -8.130 10.782 9.645 1.00 93.31 294 VAL A C 1
ATOM 2233 O O . VAL A 1 294 ? -8.062 11.589 8.721 1.00 93.31 294 VAL A O 1
ATOM 2236 N N . GLN A 1 295 ? -8.512 11.161 10.864 1.00 91.69 295 GLN A N 1
ATOM 2237 C CA . GLN A 1 295 ? -8.828 12.552 11.201 1.00 91.69 295 GLN A CA 1
ATOM 2238 C C . GLN A 1 295 ? -7.625 13.486 11.017 1.00 91.69 295 GLN A C 1
ATOM 2240 O O . GLN A 1 295 ? -7.796 14.651 10.663 1.00 91.69 295 GLN A O 1
ATOM 2245 N N . PHE A 1 296 ? -6.400 13.006 11.248 1.00 89.69 296 PHE A N 1
ATOM 2246 C CA . PHE A 1 296 ? -5.201 13.768 10.909 1.00 89.69 296 PHE A CA 1
ATOM 2247 C C . PHE A 1 296 ? -5.065 13.946 9.388 1.00 89.69 296 PHE A C 1
ATOM 2249 O O . PHE A 1 296 ? -4.808 15.057 8.924 1.00 89.69 296 PHE A O 1
ATOM 2256 N N . LEU A 1 297 ? -5.293 12.882 8.607 1.00 89.31 297 LEU A N 1
ATOM 2257 C CA . LEU A 1 297 ? -5.261 12.929 7.138 1.00 89.31 297 LEU A CA 1
ATOM 2258 C C . LEU A 1 297 ? -6.316 13.874 6.558 1.00 89.31 297 LEU A C 1
ATOM 2260 O O . LEU A 1 297 ? -6.017 14.600 5.616 1.00 89.31 297 LEU A O 1
ATOM 2264 N N . SER A 1 298 ? -7.526 13.916 7.117 1.00 88.12 298 SER A N 1
ATOM 2265 C CA . SER A 1 298 ? -8.601 14.773 6.601 1.00 88.12 298 SER A CA 1
ATOM 2266 C C . SER A 1 298 ? -8.293 16.269 6.727 1.00 88.12 298 SER A C 1
ATOM 2268 O O . SER A 1 298 ? -8.788 17.062 5.923 1.00 88.12 298 SER A O 1
ATOM 2270 N N . ARG A 1 299 ? -7.434 16.644 7.685 1.00 85.31 299 ARG A N 1
ATOM 2271 C CA . ARG A 1 299 ? -6.909 18.008 7.870 1.00 85.31 299 ARG A CA 1
ATOM 2272 C C . ARG A 1 299 ? -5.667 18.300 7.031 1.00 85.31 299 ARG A C 1
ATOM 2274 O O . ARG A 1 299 ? -5.312 19.466 6.872 1.00 85.31 299 ARG A O 1
ATOM 2281 N N . ALA A 1 300 ? -4.990 17.268 6.533 1.00 81.75 300 ALA A N 1
ATOM 2282 C CA . ALA A 1 300 ? -3.759 17.426 5.781 1.00 81.75 300 ALA A CA 1
ATOM 2283 C C . ALA A 1 300 ? -4.063 17.846 4.339 1.00 81.75 300 ALA A C 1
ATOM 2285 O O . ALA A 1 300 ? -4.638 17.079 3.569 1.00 81.75 300 ALA A O 1
ATOM 2286 N N . ALA A 1 301 ? -3.658 19.064 3.965 1.00 68.50 301 ALA A N 1
ATOM 2287 C CA . ALA A 1 301 ? -3.970 19.633 2.650 1.00 68.50 301 ALA A CA 1
ATOM 2288 C C . ALA A 1 301 ? -3.486 18.749 1.481 1.00 68.50 301 ALA A C 1
ATOM 2290 O O . ALA A 1 301 ? -4.182 18.648 0.474 1.00 68.50 301 ALA A O 1
ATOM 2291 N N . GLY A 1 302 ? -2.344 18.069 1.651 1.00 67.62 302 GLY A N 1
ATOM 2292 C CA . GLY A 1 302 ? -1.747 17.176 0.654 1.00 67.62 302 GLY A CA 1
ATOM 2293 C C . GLY A 1 302 ? -2.362 15.777 0.556 1.00 67.62 302 GLY A C 1
ATOM 2294 O O . GLY A 1 302 ? -2.114 15.067 -0.415 1.00 67.62 302 GLY A O 1
ATOM 2295 N N . ALA A 1 303 ? -3.197 15.355 1.516 1.00 67.62 303 ALA A N 1
ATOM 2296 C CA . ALA A 1 303 ? -3.683 13.969 1.582 1.00 67.62 303 ALA A CA 1
ATOM 2297 C C . ALA A 1 303 ? -4.593 13.566 0.407 1.00 67.62 303 ALA A C 1
ATOM 2299 O O . ALA A 1 303 ? -4.835 12.378 0.198 1.00 67.62 303 ALA A O 1
ATOM 2300 N N . ALA A 1 304 ? -5.113 14.544 -0.340 1.00 69.38 304 ALA A N 1
ATOM 2301 C CA . ALA A 1 304 ? -5.990 14.320 -1.482 1.00 69.38 304 ALA A CA 1
ATOM 2302 C C . ALA A 1 304 ? -5.404 14.770 -2.826 1.00 69.38 304 ALA A C 1
ATOM 2304 O O . ALA A 1 304 ? -6.083 14.580 -3.830 1.00 69.38 304 ALA A O 1
ATOM 2305 N N . SER A 1 305 ? -4.207 15.364 -2.864 1.00 69.31 305 SER A N 1
ATOM 2306 C CA . SER A 1 305 ? -3.664 15.979 -4.084 1.00 69.31 305 SER A CA 1
ATOM 2307 C C . SER A 1 305 ? -2.442 15.279 -4.660 1.00 69.31 305 SER A C 1
ATOM 2309 O O . SER A 1 305 ? -2.249 15.363 -5.869 1.00 69.31 305 SER A O 1
ATOM 2311 N N . GLU A 1 306 ? -1.633 14.592 -3.850 1.00 69.31 306 GLU A N 1
ATOM 2312 C CA . GLU A 1 306 ? -0.361 14.075 -4.362 1.00 69.31 306 GLU A CA 1
ATOM 2313 C C . GLU A 1 306 ? -0.470 12.693 -5.014 1.00 69.31 306 GLU A C 1
ATOM 2315 O O . GLU A 1 306 ? -1.159 11.820 -4.495 1.00 69.31 306 GLU A O 1
ATOM 2320 N N . PRO A 1 307 ? 0.301 12.439 -6.080 1.00 65.88 307 PRO A N 1
ATOM 2321 C CA . PRO A 1 307 ? 0.408 11.140 -6.744 1.00 65.88 307 PRO A CA 1
ATOM 2322 C C . PRO A 1 307 ? 0.798 9.946 -5.870 1.00 65.88 307 PRO A C 1
ATOM 2324 O O . PRO A 1 307 ? 0.280 8.835 -5.996 1.00 65.88 307 PRO A O 1
ATOM 2327 N N . THR A 1 308 ? 1.795 10.142 -5.010 1.00 67.62 308 THR A N 1
ATOM 2328 C CA . THR A 1 308 ? 2.476 9.019 -4.362 1.00 67.62 308 THR A CA 1
ATOM 2329 C C . THR A 1 308 ? 1.643 8.542 -3.186 1.00 67.62 308 THR A C 1
ATOM 2331 O O . THR A 1 308 ? 1.366 9.327 -2.301 1.00 67.62 308 THR A O 1
ATOM 2334 N N . GLY A 1 309 ? 1.262 7.264 -3.117 1.00 72.69 309 GLY A N 1
ATOM 2335 C CA . GLY A 1 309 ? 0.632 6.684 -1.923 1.00 72.69 309 GLY A CA 1
ATOM 2336 C C . GLY A 1 309 ? -0.815 7.108 -1.623 1.00 72.69 309 GLY A C 1
ATOM 2337 O O . GLY A 1 309 ? -1.390 6.595 -0.661 1.00 72.69 309 GLY A O 1
ATOM 2338 N N . ILE A 1 310 ? -1.436 7.950 -2.450 1.00 85.19 310 ILE A N 1
ATOM 2339 C CA . ILE A 1 310 ? -2.816 8.448 -2.300 1.00 85.19 310 ILE A CA 1
ATOM 2340 C C . ILE A 1 310 ? -3.880 7.345 -2.205 1.00 85.19 310 ILE A C 1
ATOM 2342 O O . ILE A 1 310 ? -4.838 7.463 -1.439 1.00 85.19 310 ILE A O 1
ATOM 2346 N N . GLY A 1 311 ? -3.667 6.209 -2.875 1.00 90.88 311 GLY A N 1
ATOM 2347 C CA . GLY A 1 311 ? -4.515 5.019 -2.739 1.00 90.88 311 GLY A CA 1
ATOM 2348 C C . GLY A 1 311 ? -4.598 4.488 -1.301 1.00 90.88 311 GLY A C 1
ATOM 2349 O O . GLY A 1 311 ? -5.651 4.005 -0.887 1.00 90.88 311 GLY A O 1
ATOM 2350 N N . LYS A 1 312 ? -3.539 4.660 -0.492 1.00 92.88 312 LYS A N 1
ATOM 2351 C CA . LYS A 1 312 ? -3.550 4.299 0.936 1.00 92.88 312 LYS A CA 1
ATOM 2352 C C . LYS A 1 312 ? -4.469 5.210 1.743 1.00 92.88 312 LYS A C 1
ATOM 2354 O O . LYS A 1 312 ? -5.162 4.721 2.626 1.00 92.88 312 LYS A O 1
ATOM 2359 N N . VAL A 1 313 ? -4.498 6.514 1.450 1.00 93.75 313 VAL A N 1
ATOM 2360 C CA . VAL A 1 313 ? -5.416 7.452 2.127 1.00 93.75 313 VAL A CA 1
ATOM 2361 C C . VAL A 1 313 ? -6.854 7.079 1.811 1.00 93.75 313 VAL A C 1
ATOM 2363 O O . VAL A 1 313 ? -7.659 6.954 2.729 1.00 93.75 313 VAL A O 1
ATOM 2366 N N . ALA A 1 314 ? -7.159 6.843 0.532 1.00 94.62 314 ALA A N 1
ATOM 2367 C CA . ALA A 1 314 ? -8.488 6.412 0.116 1.00 94.62 314 ALA A CA 1
ATOM 2368 C C . ALA A 1 314 ? -8.908 5.122 0.830 1.00 94.62 314 ALA A C 1
ATOM 2370 O O . ALA A 1 314 ? -10.014 5.048 1.359 1.00 94.62 314 ALA A O 1
ATOM 2371 N N . TYR A 1 315 ? -8.025 4.121 0.889 1.00 96.75 315 TYR A N 1
ATOM 2372 C CA . TYR A 1 315 ? -8.345 2.859 1.545 1.00 96.75 315 TYR A CA 1
ATOM 2373 C C . TYR A 1 315 ? -8.494 3.005 3.062 1.00 96.75 315 TYR A C 1
ATOM 2375 O O . TYR A 1 315 ? -9.463 2.495 3.613 1.00 96.75 315 TYR A O 1
ATOM 2383 N N . ALA A 1 316 ? -7.605 3.751 3.727 1.00 96.62 316 ALA A N 1
ATOM 2384 C CA . ALA A 1 316 ? -7.727 4.057 5.152 1.00 96.62 316 ALA A CA 1
ATOM 2385 C C . ALA A 1 316 ? -9.075 4.722 5.469 1.00 96.62 316 ALA A C 1
ATOM 2387 O O . ALA A 1 316 ? -9.772 4.287 6.380 1.00 96.62 316 ALA A O 1
ATOM 2388 N N . ALA A 1 317 ? -9.459 5.732 4.681 1.00 95.94 317 ALA A N 1
ATOM 2389 C CA . ALA A 1 317 ? -10.724 6.444 4.829 1.00 95.94 317 ALA A CA 1
ATOM 2390 C C . ALA A 1 317 ? -11.934 5.517 4.638 1.00 95.94 317 ALA A C 1
ATOM 2392 O O . ALA A 1 317 ? -12.851 5.536 5.451 1.00 95.94 317 ALA A O 1
ATOM 2393 N N . VAL A 1 318 ? -11.910 4.654 3.614 1.00 96.75 318 VAL A N 1
ATOM 2394 C CA . VAL A 1 318 ? -12.965 3.653 3.383 1.00 96.75 318 VAL A CA 1
ATOM 2395 C C . VAL A 1 318 ? -13.089 2.690 4.559 1.00 96.75 318 VAL A C 1
ATOM 2397 O O . VAL A 1 318 ? -14.202 2.422 4.996 1.00 96.75 318 VAL A O 1
ATOM 2400 N N . LEU A 1 319 ? -11.965 2.185 5.073 1.00 96.75 319 LEU A N 1
ATOM 2401 C CA . LEU A 1 319 ? -11.966 1.206 6.155 1.00 96.75 319 LEU A CA 1
ATOM 2402 C C . LEU A 1 319 ? -12.551 1.772 7.459 1.00 96.75 319 LEU A C 1
ATOM 2404 O O . LEU A 1 319 ? -13.277 1.060 8.143 1.00 96.75 319 LEU A O 1
ATOM 2408 N N . VAL A 1 320 ? -12.288 3.043 7.784 1.00 96.38 320 VAL A N 1
ATOM 2409 C CA . VAL A 1 320 ? -12.850 3.686 8.990 1.00 96.38 320 VAL A CA 1
ATOM 2410 C C . VAL A 1 320 ? -14.241 4.302 8.778 1.00 96.38 320 VAL A C 1
ATOM 2412 O O . VAL A 1 320 ? -14.823 4.829 9.724 1.00 96.38 320 VAL A O 1
ATOM 2415 N N . GLY A 1 321 ? -14.773 4.277 7.551 1.00 95.25 321 GLY A N 1
ATOM 2416 C CA . GLY A 1 321 ? -16.075 4.863 7.212 1.00 95.25 321 GLY A CA 1
ATOM 2417 C C . GLY A 1 321 ? -16.086 6.386 6.999 1.00 95.25 321 GLY A C 1
ATOM 2418 O O . GLY A 1 321 ? -17.145 7.003 7.095 1.00 95.25 321 GLY A O 1
ATOM 2419 N N . ASP A 1 322 ? -14.943 7.015 6.702 1.00 95.00 322 ASP A N 1
ATOM 2420 C CA . ASP A 1 322 ? -14.874 8.429 6.292 1.00 95.00 322 ASP A CA 1
ATOM 2421 C C . ASP A 1 322 ? -15.173 8.565 4.786 1.00 95.00 322 ASP A C 1
ATOM 2423 O O . ASP A 1 322 ? -14.280 8.680 3.938 1.00 95.00 322 ASP A O 1
ATOM 2427 N N . ASP A 1 323 ? -16.464 8.515 4.445 1.00 92.88 323 ASP A N 1
ATOM 2428 C CA . ASP A 1 323 ? -16.943 8.556 3.060 1.00 92.88 323 ASP A CA 1
ATOM 2429 C C . ASP A 1 323 ? -16.622 9.872 2.341 1.00 92.88 323 ASP A C 1
ATOM 2431 O O . ASP A 1 323 ? -16.446 9.875 1.118 1.00 92.88 323 ASP A O 1
ATOM 2435 N N . GLU A 1 324 ? -16.537 10.992 3.064 1.00 92.25 324 GLU A N 1
ATOM 2436 C CA . GLU A 1 324 ? -16.229 12.296 2.475 1.00 92.25 324 GLU A CA 1
ATOM 2437 C C . GLU A 1 324 ? -14.775 12.334 1.997 1.00 92.25 324 GLU A C 1
ATOM 2439 O O . GLU A 1 324 ? -14.516 12.621 0.820 1.00 92.25 324 GLU A O 1
ATOM 2444 N N . LEU A 1 325 ? -13.826 11.987 2.878 1.00 92.19 325 LEU A N 1
ATOM 2445 C CA . LEU A 1 325 ? -12.413 11.909 2.520 1.00 92.19 325 LEU A CA 1
ATOM 2446 C C . LEU A 1 325 ? -12.192 10.855 1.433 1.00 92.19 325 LEU A C 1
ATOM 2448 O O . LEU A 1 325 ? -11.547 11.151 0.426 1.00 92.19 325 LEU A O 1
ATOM 2452 N N . ALA A 1 326 ? -12.771 9.661 1.590 1.00 94.19 326 ALA A N 1
ATOM 2453 C CA . ALA A 1 326 ? -12.655 8.589 0.607 1.00 94.19 326 ALA A CA 1
ATOM 2454 C C . ALA A 1 326 ? -13.140 9.033 -0.779 1.00 94.19 326 ALA A C 1
ATOM 2456 O O . ALA A 1 326 ? -12.435 8.853 -1.770 1.00 94.19 326 ALA A O 1
ATOM 2457 N N . SER A 1 327 ? -14.323 9.646 -0.864 1.00 93.00 327 SER A N 1
ATOM 2458 C CA . SER A 1 327 ? -14.901 10.080 -2.140 1.00 93.00 327 SER A CA 1
ATOM 2459 C C . SER A 1 327 ? -14.088 11.198 -2.778 1.00 93.00 327 SER A C 1
ATOM 2461 O O . SER A 1 327 ? -13.865 11.171 -3.986 1.00 93.00 327 SER A O 1
ATOM 2463 N N . ARG A 1 328 ? -13.604 12.162 -1.987 1.00 91.25 328 ARG A N 1
ATOM 2464 C CA . ARG A 1 328 ? -12.741 13.240 -2.485 1.00 91.25 328 ARG A CA 1
ATOM 2465 C C . ARG A 1 328 ? -11.449 12.688 -3.087 1.00 91.25 328 ARG A C 1
ATOM 2467 O O . ARG A 1 328 ? -11.109 13.033 -4.214 1.00 91.25 328 ARG A O 1
ATOM 2474 N N . VAL A 1 329 ? -10.765 11.810 -2.355 1.00 92.50 329 VAL A N 1
ATOM 2475 C CA . VAL A 1 329 ? -9.482 11.230 -2.772 1.00 92.50 329 VAL A CA 1
ATOM 2476 C C . VAL A 1 329 ? -9.663 10.319 -3.988 1.00 92.50 329 VAL A C 1
ATOM 2478 O O . VAL A 1 329 ? -8.931 10.451 -4.963 1.00 92.50 329 VAL A O 1
ATOM 2481 N N . LEU A 1 330 ? -10.666 9.436 -3.981 1.00 94.62 330 LEU A N 1
ATOM 2482 C CA . LEU A 1 330 ? -10.931 8.527 -5.099 1.00 94.62 330 LEU A CA 1
ATOM 2483 C C . LEU A 1 330 ? -11.307 9.270 -6.381 1.00 94.62 330 LEU A C 1
ATOM 2485 O O . LEU A 1 330 ? -10.830 8.907 -7.451 1.00 94.62 330 LEU A O 1
ATOM 2489 N N . ASN A 1 331 ? -12.136 10.312 -6.289 1.00 92.81 331 ASN A N 1
ATOM 2490 C CA . ASN A 1 331 ? -12.468 11.118 -7.462 1.00 92.81 331 ASN A CA 1
ATOM 2491 C C . ASN A 1 331 ? -11.235 11.837 -8.020 1.00 92.81 331 ASN A C 1
ATOM 2493 O O . ASN A 1 331 ? -11.100 11.910 -9.238 1.00 92.81 331 ASN A O 1
ATOM 2497 N N . ASN A 1 332 ? -10.317 12.298 -7.161 1.00 91.06 332 ASN A N 1
ATOM 2498 C CA . ASN A 1 332 ? -9.045 12.851 -7.622 1.00 91.06 332 ASN A CA 1
ATOM 2499 C C . ASN A 1 332 ? -8.190 11.791 -8.333 1.00 91.06 332 ASN A C 1
ATOM 2501 O O . ASN A 1 332 ? -7.775 12.018 -9.462 1.00 91.06 332 ASN A O 1
ATOM 2505 N N . ILE A 1 333 ? -8.012 10.606 -7.731 1.00 93.00 333 ILE A N 1
ATOM 2506 C CA . ILE A 1 333 ? -7.266 9.494 -8.347 1.00 93.00 333 ILE A CA 1
ATOM 2507 C C . ILE A 1 333 ? -7.815 9.183 -9.742 1.00 93.00 333 ILE A C 1
ATOM 2509 O O . ILE A 1 333 ? -7.059 9.148 -10.707 1.00 93.00 333 ILE A O 1
ATOM 2513 N N . LEU A 1 334 ? -9.132 8.991 -9.863 1.00 93.81 334 LEU A N 1
ATOM 2514 C CA . LEU A 1 334 ? -9.759 8.658 -11.143 1.00 93.81 334 LEU A CA 1
ATOM 2515 C C . LEU A 1 334 ? -9.639 9.789 -12.172 1.00 93.81 334 LEU A C 1
ATOM 2517 O O . LEU A 1 334 ? -9.506 9.508 -13.360 1.00 93.81 334 LEU A O 1
ATOM 2521 N N . ALA A 1 335 ? -9.680 11.050 -11.735 1.00 91.44 335 ALA A N 1
ATOM 2522 C CA . ALA A 1 335 ? -9.484 12.203 -12.610 1.00 91.44 335 ALA A CA 1
ATOM 2523 C C . ALA A 1 335 ? -8.030 12.346 -13.094 1.00 91.44 335 ALA A C 1
ATOM 2525 O O . ALA A 1 335 ? -7.802 12.943 -14.142 1.00 91.44 335 ALA A O 1
ATOM 2526 N N . SER A 1 336 ? -7.064 11.797 -12.354 1.00 90.50 336 SER A N 1
ATOM 2527 C CA . SER A 1 336 ? -5.637 11.804 -12.698 1.00 90.50 336 SER A CA 1
ATOM 2528 C C . SER A 1 336 ? -5.181 10.600 -13.531 1.00 90.50 336 SER A C 1
ATOM 2530 O O . SER A 1 336 ? -3.985 10.474 -13.789 1.00 90.50 336 SER A O 1
ATOM 2532 N N . GLN A 1 337 ? -6.088 9.699 -13.933 1.00 93.88 337 GLN A N 1
ATOM 2533 C CA . GLN A 1 337 ? -5.733 8.591 -14.822 1.00 93.88 337 GLN A CA 1
ATOM 2534 C C . GLN A 1 337 ? -5.537 9.096 -16.258 1.00 93.88 337 GLN A C 1
ATOM 2536 O O . GLN A 1 337 ? -6.453 9.668 -16.855 1.00 93.88 337 GLN A O 1
ATOM 2541 N N . ASN A 1 338 ? -4.363 8.831 -16.825 1.00 91.56 338 ASN A N 1
ATOM 2542 C CA . ASN A 1 338 ? -4.027 9.169 -18.202 1.00 91.56 338 ASN A CA 1
ATOM 2543 C C . ASN A 1 338 ? -4.797 8.298 -19.210 1.00 91.56 338 ASN A C 1
ATOM 2545 O O . ASN A 1 338 ? -5.390 7.265 -18.879 1.00 91.56 338 ASN A O 1
ATOM 2549 N N . CYS A 1 339 ? -4.806 8.718 -20.478 1.00 90.31 339 CYS A N 1
ATOM 2550 C CA . CYS A 1 339 ? -5.526 8.019 -21.547 1.00 90.31 339 CYS A CA 1
ATOM 2551 C C . CYS A 1 339 ? -4.965 6.619 -21.849 1.00 90.31 339 CYS A C 1
ATOM 2553 O O . CYS A 1 339 ? -5.726 5.735 -22.248 1.00 90.31 339 CYS A O 1
ATOM 2555 N N . ASP A 1 340 ? -3.667 6.414 -21.629 1.00 89.06 340 ASP A N 1
ATOM 2556 C CA . ASP A 1 340 ? -2.974 5.128 -21.737 1.00 89.06 340 ASP A CA 1
ATOM 2557 C C . ASP A 1 340 ? -3.207 4.218 -20.517 1.00 89.06 340 ASP A C 1
ATOM 2559 O O . ASP A 1 340 ? -2.887 3.033 -20.569 1.00 89.06 340 ASP A O 1
ATOM 2563 N N . GLY A 1 341 ? -3.830 4.745 -19.459 1.00 93.06 341 GLY A N 1
ATOM 2564 C CA . GLY A 1 341 ? -4.166 4.038 -18.229 1.00 93.06 341 GLY A CA 1
ATOM 2565 C C . GLY A 1 341 ? -3.184 4.267 -17.084 1.00 93.06 341 GLY A C 1
ATOM 2566 O O . GLY A 1 341 ? -3.495 3.836 -15.968 1.00 93.06 341 GLY A O 1
ATOM 2567 N N . SER A 1 342 ? -2.052 4.939 -17.320 1.00 91.75 342 SER A N 1
ATOM 2568 C CA . SER A 1 342 ? -1.088 5.252 -16.268 1.00 91.75 342 SER A CA 1
ATOM 2569 C C . SER A 1 342 ? -1.652 6.253 -15.259 1.00 91.75 342 SER A C 1
ATOM 2571 O O . SER A 1 342 ? -2.639 6.953 -15.512 1.00 91.75 342 SER A O 1
ATOM 2573 N N . PHE A 1 343 ? -1.035 6.307 -14.082 1.00 90.00 343 PHE A N 1
ATOM 2574 C CA . PHE A 1 343 ? -1.358 7.288 -13.059 1.00 90.00 343 PHE A CA 1
ATOM 2575 C C . PHE A 1 343 ? -0.189 8.238 -12.836 1.00 90.00 343 PHE A C 1
ATOM 2577 O O . PHE A 1 343 ? 0.937 7.798 -12.615 1.00 90.00 343 PHE A O 1
ATOM 2584 N N . PHE A 1 344 ? -0.509 9.533 -12.805 1.00 75.81 344 PHE A N 1
ATOM 2585 C CA . PHE A 1 344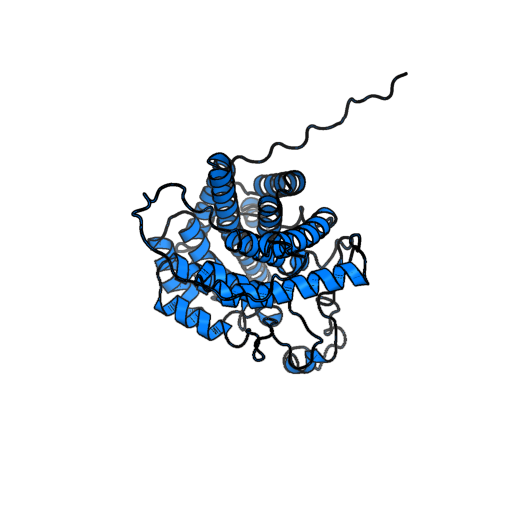 ? 0.350 10.610 -12.313 1.00 75.81 344 PHE A CA 1
ATOM 2586 C C . PHE A 1 344 ? 1.715 10.802 -13.002 1.00 75.81 344 PHE A C 1
ATOM 2588 O O . PHE A 1 344 ? 2.544 11.551 -12.486 1.00 75.81 344 PHE A O 1
ATOM 2595 N N . GLY A 1 345 ? 1.940 10.185 -14.163 1.00 68.25 345 GLY A N 1
ATOM 2596 C CA . GLY A 1 345 ? 3.045 10.532 -15.053 1.00 68.25 345 GLY A CA 1
ATOM 2597 C C . GLY A 1 345 ? 2.674 11.668 -16.015 1.00 68.25 345 GLY A C 1
ATOM 2598 O O . GLY A 1 345 ? 1.480 11.901 -16.254 1.00 68.25 345 GLY A O 1
ATOM 2599 N N . PRO A 1 346 ? 3.666 12.375 -16.592 1.00 59.62 346 PRO A N 1
ATOM 2600 C CA . PRO A 1 346 ? 3.427 13.212 -17.762 1.00 59.62 346 PRO A CA 1
ATOM 2601 C C . PRO A 1 346 ? 2.801 12.353 -18.864 1.00 59.62 346 PRO A C 1
ATOM 2603 O O . PRO A 1 346 ? 3.208 11.212 -19.079 1.00 59.62 346 PRO A O 1
ATOM 2606 N N . THR A 1 347 ? 1.808 12.888 -19.566 1.00 54.28 347 THR A N 1
ATOM 2607 C CA . THR A 1 347 ? 1.125 12.144 -20.632 1.00 54.28 347 THR A CA 1
ATOM 2608 C C . THR A 1 347 ? 2.135 11.647 -21.674 1.00 54.28 347 THR A C 1
ATOM 2610 O O . THR A 1 347 ? 3.153 12.295 -21.942 1.00 54.28 347 THR A O 1
ATOM 2613 N N . THR A 1 348 ? 1.854 10.518 -22.336 1.00 51.47 348 THR A N 1
ATOM 2614 C CA . THR A 1 348 ? 2.699 10.016 -23.437 1.00 51.47 348 THR A CA 1
ATOM 2615 C C . THR A 1 348 ? 2.933 11.096 -24.508 1.00 51.47 348 THR A C 1
ATOM 2617 O O . THR A 1 348 ? 3.991 11.143 -25.134 1.00 51.47 348 THR A O 1
ATOM 2620 N N . GLU A 1 349 ? 1.969 12.006 -24.688 1.00 50.34 349 GLU A N 1
ATOM 2621 C CA . GLU A 1 349 ? 2.058 13.181 -25.561 1.00 50.34 349 GLU A CA 1
ATOM 2622 C C . GLU A 1 349 ? 3.051 14.240 -25.052 1.00 50.34 349 GLU A C 1
ATOM 2624 O O . GLU A 1 349 ? 3.804 14.794 -25.853 1.00 50.34 349 GLU A O 1
ATOM 2629 N N . GLU A 1 350 ? 3.126 14.501 -23.746 1.00 57.31 350 GLU A N 1
ATOM 2630 C CA . GLU A 1 350 ? 4.119 15.400 -23.132 1.00 57.31 350 GLU A CA 1
ATOM 2631 C C . GLU A 1 350 ? 5.543 14.837 -23.243 1.00 57.31 350 GLU A C 1
ATOM 2633 O O . GLU A 1 350 ? 6.486 15.568 -23.557 1.00 57.31 350 GLU A O 1
ATOM 2638 N N . LEU A 1 351 ? 5.707 13.520 -23.088 1.00 58.00 351 LEU A N 1
ATOM 2639 C CA . LEU A 1 351 ? 6.994 12.847 -23.291 1.00 58.00 351 LEU A CA 1
ATOM 2640 C C . LEU A 1 351 ? 7.416 12.805 -24.772 1.00 58.00 351 LEU A C 1
ATOM 2642 O O . LEU A 1 351 ? 8.605 12.954 -25.075 1.00 58.00 351 LEU A O 1
ATOM 2646 N N . ALA A 1 352 ? 6.462 12.627 -25.695 1.00 56.19 352 ALA A N 1
ATOM 2647 C CA . ALA A 1 352 ? 6.709 12.568 -27.140 1.00 56.19 352 ALA A CA 1
ATOM 2648 C C . ALA A 1 352 ? 6.922 13.948 -27.785 1.00 56.19 352 ALA A C 1
ATOM 2650 O O . ALA A 1 352 ? 7.630 14.056 -28.787 1.00 56.19 352 ALA A O 1
ATOM 2651 N N . SER A 1 353 ? 6.325 15.001 -27.221 1.00 55.03 353 SER A N 1
ATOM 2652 C CA . SER A 1 353 ? 6.490 16.388 -27.680 1.00 55.03 353 SER A CA 1
ATOM 2653 C C . SER A 1 353 ? 7.702 17.094 -27.065 1.00 55.03 353 SER A C 1
ATOM 2655 O O . SER A 1 353 ? 8.131 18.136 -27.569 1.00 55.03 353 SER A O 1
ATOM 2657 N N . GLY A 1 354 ? 8.293 16.521 -26.012 1.00 60.75 354 GLY A N 1
ATOM 2658 C CA . GLY A 1 354 ? 9.522 17.019 -25.409 1.00 60.75 354 GLY A CA 1
ATOM 2659 C C . GLY A 1 354 ? 10.732 16.934 -26.357 1.00 60.75 354 GLY A C 1
ATOM 2660 O O . GLY A 1 354 ? 10.811 16.031 -27.193 1.00 60.75 354 GLY A O 1
ATOM 2661 N N . PRO A 1 355 ? 11.724 17.838 -26.229 1.00 61.84 355 PRO A N 1
ATOM 2662 C CA . PRO A 1 355 ? 12.938 17.795 -27.046 1.00 61.84 355 PRO A CA 1
ATOM 2663 C C . PRO A 1 355 ? 13.627 16.433 -26.916 1.00 61.84 355 PRO A C 1
ATOM 2665 O O . PRO A 1 355 ? 13.695 15.892 -25.818 1.00 61.84 355 PRO A O 1
ATOM 2668 N N . THR A 1 356 ? 14.141 15.860 -28.008 1.00 67.81 356 THR A N 1
ATOM 2669 C CA . THR A 1 356 ? 14.937 14.623 -27.940 1.00 67.81 356 THR A CA 1
ATOM 2670 C C . THR A 1 356 ? 16.057 14.797 -26.905 1.00 67.81 356 THR A C 1
ATOM 2672 O O . THR A 1 356 ? 16.739 15.826 -26.982 1.00 67.81 356 THR A O 1
ATOM 2675 N N . PRO A 1 357 ? 16.256 13.847 -25.966 1.00 66.56 357 PRO A N 1
ATOM 2676 C CA . PRO A 1 357 ? 17.291 13.957 -24.943 1.00 66.56 357 PRO A CA 1
ATOM 2677 C C . PRO A 1 357 ? 18.643 14.267 -25.587 1.00 66.56 357 PRO A C 1
ATOM 2679 O O . PRO A 1 357 ? 19.072 13.565 -26.505 1.00 66.56 357 PRO A O 1
ATOM 2682 N N . ARG A 1 358 ? 19.294 15.345 -25.152 1.00 68.25 358 ARG A N 1
ATOM 2683 C CA . ARG A 1 358 ? 20.557 15.839 -25.720 1.00 68.25 358 ARG A CA 1
ATOM 2684 C C . ARG A 1 358 ? 21.794 15.255 -25.034 1.00 68.25 358 ARG A C 1
ATOM 2686 O O . ARG A 1 358 ? 22.907 15.576 -25.447 1.00 68.25 358 ARG A O 1
ATOM 2693 N N . GLY A 1 359 ? 21.620 14.395 -24.029 1.00 73.88 359 GLY A N 1
ATOM 2694 C CA . GLY A 1 359 ? 22.706 13.708 -23.328 1.00 73.88 359 GLY A CA 1
ATOM 2695 C C . GLY A 1 359 ? 22.222 12.665 -22.316 1.00 73.88 359 GLY A C 1
ATOM 2696 O O . GLY A 1 359 ? 21.023 12.533 -22.071 1.00 73.88 359 GLY A O 1
ATOM 2697 N N . ASP A 1 360 ? 23.176 11.948 -21.717 1.00 71.19 360 ASP A N 1
ATOM 2698 C CA . ASP A 1 360 ? 22.931 10.805 -20.821 1.00 71.19 360 ASP A CA 1
ATOM 2699 C C . ASP A 1 360 ? 22.115 11.169 -19.568 1.00 71.19 360 ASP A C 1
ATOM 2701 O O . ASP A 1 360 ? 21.326 10.360 -19.089 1.00 71.19 360 ASP A O 1
ATOM 2705 N N . VAL A 1 361 ? 22.252 12.402 -19.066 1.00 73.12 361 VAL A N 1
ATOM 2706 C CA . VAL A 1 361 ? 21.515 12.890 -17.886 1.00 73.12 361 VAL A CA 1
ATOM 2707 C C . VAL A 1 361 ? 20.017 13.017 -18.174 1.00 73.12 361 VAL A C 1
ATOM 2709 O O . VAL A 1 361 ? 19.204 12.496 -17.423 1.00 73.12 361 VAL A O 1
ATOM 2712 N N . GLU A 1 362 ? 19.641 13.637 -19.297 1.00 74.50 362 GLU A N 1
ATOM 2713 C CA . GLU A 1 362 ? 18.227 13.799 -19.676 1.00 74.50 362 GLU A CA 1
ATOM 2714 C C . GLU A 1 362 ? 17.558 12.451 -19.989 1.00 74.50 362 GLU A C 1
ATOM 2716 O O . GLU A 1 362 ? 16.352 12.284 -19.791 1.00 74.50 362 GLU A O 1
ATOM 2721 N N . LEU A 1 363 ? 18.334 11.482 -20.488 1.00 71.06 363 LEU A N 1
ATOM 2722 C CA . LEU A 1 363 ? 17.860 10.117 -20.702 1.00 71.06 363 LEU A CA 1
ATOM 2723 C C . LEU A 1 363 ? 17.590 9.408 -19.368 1.00 71.06 363 LEU A C 1
ATOM 2725 O O . LEU A 1 363 ? 16.557 8.751 -19.231 1.00 71.06 363 LEU A O 1
ATOM 2729 N N . GLU A 1 364 ? 18.488 9.560 -18.393 1.00 71.94 364 GLU A N 1
ATOM 2730 C CA . GLU A 1 364 ? 18.313 8.974 -17.063 1.00 71.94 364 GLU A CA 1
ATOM 2731 C C . GLU A 1 364 ? 17.151 9.628 -16.305 1.00 71.94 364 GLU A C 1
ATOM 2733 O O . GLU A 1 364 ? 16.340 8.914 -15.722 1.00 71.94 364 GLU A O 1
ATOM 2738 N N . ASP A 1 365 ? 16.974 10.949 -16.397 1.00 76.12 365 ASP A N 1
ATOM 2739 C CA . ASP A 1 365 ? 15.841 11.651 -15.778 1.00 76.12 365 ASP A CA 1
ATOM 2740 C C . ASP A 1 365 ? 14.493 11.144 -16.315 1.00 76.12 365 ASP A C 1
ATOM 2742 O O . ASP A 1 365 ? 13.590 10.821 -15.542 1.00 76.12 365 ASP A O 1
ATOM 2746 N N . ARG A 1 366 ? 14.358 10.987 -17.641 1.00 74.56 366 ARG A N 1
ATOM 2747 C CA . ARG A 1 366 ? 13.146 10.397 -18.244 1.00 74.56 366 ARG A CA 1
ATOM 2748 C C . ARG A 1 366 ? 12.907 8.969 -17.78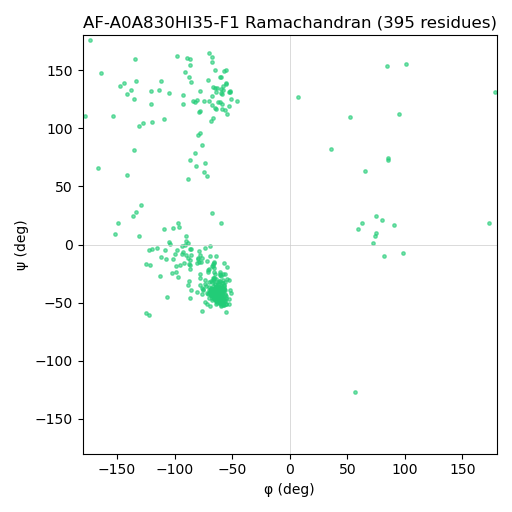5 1.00 74.56 366 ARG A C 1
ATOM 2750 O O . ARG A 1 366 ? 11.767 8.558 -17.581 1.00 74.56 366 ARG A O 1
ATOM 2757 N N . ARG A 1 367 ? 13.984 8.206 -17.637 1.00 74.25 367 ARG A N 1
ATOM 2758 C CA . ARG A 1 367 ? 13.923 6.824 -17.182 1.00 74.25 367 ARG A CA 1
ATOM 2759 C C . ARG A 1 367 ? 13.499 6.730 -15.712 1.00 74.25 367 ARG A C 1
ATOM 2761 O O . ARG A 1 367 ? 12.714 5.840 -15.387 1.00 74.25 367 ARG A O 1
ATOM 2768 N N . MET A 1 368 ? 13.958 7.644 -14.859 1.00 76.12 368 MET A N 1
ATOM 2769 C CA . MET A 1 368 ? 13.515 7.774 -13.466 1.00 76.12 368 MET A CA 1
ATOM 2770 C C . MET A 1 368 ? 12.057 8.230 -13.360 1.00 76.12 368 MET A C 1
ATOM 2772 O O . MET A 1 368 ? 11.360 7.837 -12.428 1.00 76.12 368 MET A O 1
ATOM 2776 N N . GLU A 1 369 ? 11.568 9.034 -14.299 1.00 78.56 369 GLU A N 1
ATOM 2777 C CA . GLU A 1 369 ? 10.159 9.431 -14.310 1.00 78.56 369 GLU A CA 1
ATOM 2778 C C . GLU A 1 369 ? 9.251 8.253 -14.684 1.00 78.56 369 GLU A C 1
ATOM 2780 O O . GLU A 1 369 ? 8.313 7.937 -13.952 1.00 78.56 369 GLU A O 1
ATOM 2785 N N . ALA A 1 370 ? 9.616 7.500 -15.726 1.00 78.00 370 ALA A N 1
ATOM 2786 C CA . ALA A 1 370 ? 8.918 6.267 -16.092 1.00 78.00 370 ALA A CA 1
ATOM 2787 C C . ALA A 1 370 ? 8.908 5.228 -14.945 1.00 78.00 370 ALA A C 1
ATOM 2789 O O . ALA A 1 370 ? 7.924 4.510 -14.769 1.00 78.00 370 ALA A O 1
ATOM 2790 N N . MET A 1 371 ? 9.965 5.167 -14.114 1.00 78.81 371 MET A N 1
ATOM 2791 C CA . MET A 1 371 ? 9.975 4.341 -12.889 1.00 78.81 371 MET A CA 1
ATOM 2792 C C . MET A 1 371 ? 8.852 4.699 -11.944 1.00 78.81 371 MET A C 1
ATOM 2794 O O . MET A 1 371 ? 8.165 3.819 -11.429 1.00 78.81 371 MET A O 1
ATOM 2798 N N . ARG A 1 372 ? 8.744 5.993 -11.646 1.00 80.94 372 ARG A N 1
ATOM 2799 C CA . ARG A 1 372 ? 7.805 6.504 -10.655 1.00 80.94 372 ARG A CA 1
ATOM 2800 C C . ARG A 1 372 ? 6.386 6.262 -11.126 1.00 80.94 372 ARG A C 1
ATOM 2802 O O . ARG A 1 372 ? 5.582 5.772 -10.342 1.00 80.94 372 ARG A O 1
ATOM 2809 N N . GLU A 1 373 ? 6.127 6.508 -12.404 1.00 85.38 373 GLU A N 1
ATOM 2810 C CA . GLU A 1 373 ? 4.839 6.241 -13.032 1.00 85.38 373 GLU A CA 1
ATOM 2811 C C . GLU A 1 373 ? 4.463 4.754 -12.954 1.00 85.38 373 GLU A C 1
ATOM 2813 O O . GLU A 1 373 ? 3.363 4.421 -12.511 1.00 85.38 373 GLU A O 1
ATOM 2818 N N . MET A 1 374 ? 5.374 3.836 -13.305 1.00 87.12 374 MET A N 1
ATOM 2819 C CA . MET A 1 374 ? 5.124 2.393 -13.184 1.00 87.12 374 MET A CA 1
ATOM 2820 C C . MET A 1 374 ? 4.884 1.966 -11.730 1.00 87.12 374 MET A C 1
ATOM 2822 O O . MET A 1 374 ? 3.933 1.231 -11.457 1.00 87.12 374 MET A O 1
ATOM 2826 N N . ASP A 1 375 ? 5.711 2.436 -10.793 1.00 87.56 375 ASP A N 1
ATOM 2827 C CA . ASP A 1 375 ? 5.598 2.116 -9.366 1.00 87.56 375 ASP A CA 1
ATOM 2828 C C . ASP A 1 375 ? 4.267 2.606 -8.770 1.00 87.56 375 ASP A C 1
ATOM 2830 O O . ASP A 1 375 ? 3.567 1.871 -8.064 1.00 87.56 375 ASP A O 1
ATOM 2834 N N . GLN A 1 376 ? 3.886 3.846 -9.075 1.00 88.44 376 GLN A N 1
ATOM 2835 C CA . GLN A 1 376 ? 2.626 4.442 -8.633 1.00 88.44 376 GLN A CA 1
ATOM 2836 C C . GLN A 1 376 ? 1.428 3.751 -9.282 1.00 88.44 376 GLN A C 1
ATOM 2838 O O . GLN A 1 376 ? 0.459 3.432 -8.592 1.00 88.44 376 GLN A O 1
ATOM 2843 N N . THR A 1 377 ? 1.503 3.452 -10.579 1.00 93.12 377 THR A N 1
ATOM 2844 C CA . THR A 1 377 ? 0.427 2.772 -11.307 1.00 93.12 377 THR A CA 1
ATOM 2845 C C . THR A 1 377 ? 0.203 1.360 -10.763 1.00 93.12 377 THR A C 1
ATOM 2847 O O . THR A 1 377 ? -0.935 0.990 -10.472 1.00 93.12 377 THR A O 1
ATOM 2850 N N . ALA A 1 378 ? 1.272 0.592 -10.528 1.00 94.19 378 ALA A N 1
ATOM 2851 C CA . ALA A 1 378 ? 1.193 -0.732 -9.909 1.00 94.19 378 ALA A CA 1
ATOM 2852 C C . ALA A 1 378 ? 0.598 -0.674 -8.499 1.00 94.19 378 ALA A C 1
ATOM 2854 O O . ALA A 1 378 ? -0.260 -1.484 -8.147 1.00 94.19 378 ALA A O 1
ATOM 2855 N N . GLU A 1 379 ? 0.998 0.317 -7.703 1.00 93.56 379 GLU A N 1
ATOM 2856 C CA . GLU A 1 379 ? 0.405 0.544 -6.390 1.00 93.56 379 GLU A CA 1
ATOM 2857 C C . GLU A 1 379 ? -1.100 0.851 -6.471 1.00 93.56 379 GLU A C 1
ATOM 2859 O O . GLU A 1 379 ? -1.881 0.322 -5.677 1.00 93.56 379 GLU A O 1
ATOM 2864 N N . MET A 1 380 ? -1.520 1.689 -7.423 1.00 95.31 380 MET A N 1
ATOM 2865 C CA . MET A 1 380 ? -2.927 2.065 -7.579 1.00 95.31 380 MET A CA 1
ATOM 2866 C C . MET A 1 380 ? -3.801 0.880 -7.975 1.00 95.31 380 MET A C 1
ATOM 2868 O O . MET A 1 380 ? -4.894 0.749 -7.426 1.00 95.31 380 MET A O 1
ATOM 2872 N N . VAL A 1 381 ? -3.324 -0.019 -8.845 1.00 97.31 381 VAL A N 1
ATOM 2873 C CA . VAL A 1 381 ? -4.053 -1.257 -9.184 1.00 97.31 381 VAL A CA 1
ATOM 2874 C C . VAL A 1 381 ? -4.421 -2.031 -7.917 1.00 97.31 381 VAL A C 1
ATOM 2876 O O . VAL A 1 381 ? -5.581 -2.407 -7.738 1.00 97.31 381 VAL A O 1
ATOM 2879 N N . VAL A 1 382 ? -3.467 -2.210 -7.000 1.00 97.00 382 VAL A N 1
ATOM 2880 C CA . VAL A 1 382 ? -3.692 -2.942 -5.745 1.00 97.00 382 VAL A CA 1
ATOM 2881 C C . VAL A 1 382 ? -4.719 -2.224 -4.867 1.00 97.00 382 VAL A C 1
ATOM 2883 O O . VAL A 1 382 ? -5.701 -2.833 -4.439 1.00 97.00 382 VAL A O 1
ATOM 2886 N N . TRP A 1 383 ? -4.544 -0.924 -4.609 1.00 96.94 383 TRP A N 1
ATOM 2887 C CA . TRP A 1 383 ? -5.449 -0.199 -3.707 1.00 96.94 383 TRP A CA 1
ATOM 2888 C C . TRP A 1 383 ? -6.867 -0.066 -4.259 1.00 96.94 383 TRP A C 1
ATOM 2890 O O . TRP A 1 383 ? -7.822 -0.278 -3.513 1.00 96.94 383 TRP A O 1
ATOM 2900 N N . LEU A 1 384 ? -7.031 0.231 -5.551 1.00 97.88 384 LEU A N 1
ATOM 2901 C CA . LEU A 1 384 ? -8.353 0.315 -6.180 1.00 97.88 384 LEU A CA 1
ATOM 2902 C C . LEU A 1 384 ? -9.091 -1.027 -6.099 1.00 97.88 384 LEU A C 1
ATOM 2904 O O . LEU A 1 384 ? -10.283 -1.052 -5.781 1.00 97.88 384 LEU A O 1
ATOM 2908 N N . SER A 1 385 ? -8.373 -2.134 -6.300 1.00 97.88 385 SER A N 1
ATOM 2909 C CA . SER A 1 385 ? -8.920 -3.491 -6.182 1.00 97.88 385 SER A CA 1
ATOM 2910 C C . SER A 1 385 ? -9.358 -3.812 -4.754 1.00 97.88 385 SER A C 1
ATOM 2912 O O . SER A 1 385 ? -10.478 -4.282 -4.542 1.00 97.88 385 SER A O 1
ATOM 2914 N N . LEU A 1 386 ? -8.524 -3.496 -3.757 1.00 96.94 386 LEU A N 1
ATOM 2915 C CA . LEU A 1 386 ? -8.856 -3.688 -2.341 1.00 96.94 386 LEU A CA 1
ATOM 2916 C C . LEU A 1 386 ? -10.075 -2.857 -1.918 1.00 96.94 386 LEU A C 1
ATOM 2918 O O . LEU A 1 386 ? -10.972 -3.372 -1.247 1.00 96.94 386 LEU A O 1
ATOM 2922 N N . ILE A 1 387 ? -10.155 -1.597 -2.353 1.00 97.88 387 ILE A N 1
ATOM 2923 C CA . ILE A 1 387 ? -11.295 -0.717 -2.066 1.00 97.88 387 ILE A CA 1
ATOM 2924 C C . ILE A 1 387 ? -12.574 -1.256 -2.716 1.00 97.88 387 ILE A C 1
ATOM 2926 O O . ILE A 1 387 ? -13.624 -1.306 -2.068 1.00 97.88 387 ILE A O 1
ATOM 2930 N N . ALA A 1 388 ? -12.508 -1.680 -3.981 1.00 97.75 388 ALA A N 1
ATOM 2931 C CA . ALA A 1 388 ? -13.654 -2.249 -4.685 1.00 97.75 388 ALA A CA 1
ATOM 2932 C C . ALA A 1 388 ? -14.159 -3.533 -4.011 1.00 97.75 388 ALA A C 1
ATOM 2934 O O . ALA A 1 388 ? -15.370 -3.697 -3.818 1.00 97.75 388 ALA A O 1
ATOM 2935 N N . ALA A 1 389 ? -13.242 -4.416 -3.605 1.00 96.56 389 ALA A N 1
ATOM 2936 C CA . ALA A 1 389 ? -13.563 -5.637 -2.877 1.00 96.56 389 ALA A CA 1
ATOM 2937 C C . ALA A 1 389 ? -14.234 -5.330 -1.531 1.00 96.56 389 ALA A C 1
ATOM 2939 O O . ALA A 1 389 ? -15.289 -5.895 -1.235 1.00 96.56 389 ALA A O 1
ATOM 2940 N N . HIS A 1 390 ? -13.683 -4.388 -0.757 1.00 96.06 390 HIS A N 1
ATOM 2941 C CA . HIS A 1 390 ? -14.249 -3.978 0.528 1.00 96.06 390 HIS A CA 1
ATOM 2942 C C . HIS A 1 390 ? -15.670 -3.419 0.370 1.00 96.06 390 HIS A C 1
ATOM 2944 O O . HIS A 1 390 ? -16.601 -3.907 1.002 1.00 96.06 390 HIS A O 1
ATOM 2950 N N . ARG A 1 391 ? -15.876 -2.467 -0.549 1.00 95.25 391 ARG A N 1
ATOM 2951 C CA . ARG A 1 391 ? -17.204 -1.885 -0.813 1.00 95.25 391 ARG A CA 1
ATOM 2952 C C . ARG A 1 391 ? -18.226 -2.927 -1.263 1.00 95.25 391 ARG A C 1
ATOM 2954 O O . ARG A 1 391 ? -19.386 -2.858 -0.872 1.00 95.25 391 ARG A O 1
ATOM 2961 N N . THR A 1 392 ? -17.800 -3.902 -2.064 1.00 95.25 392 THR A N 1
ATOM 2962 C CA . THR A 1 392 ? -18.670 -5.004 -2.502 1.00 95.25 392 THR A CA 1
ATOM 2963 C C . THR A 1 392 ? -19.073 -5.900 -1.331 1.00 95.25 392 THR A C 1
ATOM 2965 O O . THR A 1 392 ? -20.215 -6.352 -1.278 1.00 95.25 392 THR A O 1
ATOM 2968 N N . ALA A 1 393 ? -18.161 -6.157 -0.389 1.00 92.94 393 ALA A N 1
ATOM 2969 C CA . ALA A 1 393 ? -18.463 -6.926 0.815 1.00 92.94 393 ALA A CA 1
ATOM 2970 C C . ALA A 1 393 ? -19.464 -6.186 1.718 1.00 92.94 393 ALA A C 1
ATOM 2972 O O . ALA A 1 393 ? -20.463 -6.783 2.113 1.00 92.94 393 ALA A O 1
ATOM 2973 N N . SER A 1 394 ? -19.262 -4.885 1.949 1.00 89.88 394 SER A N 1
ATOM 2974 C CA . SER A 1 394 ? -20.145 -4.059 2.789 1.00 89.88 394 SER A CA 1
ATOM 2975 C C . SER A 1 394 ? -21.553 -3.872 2.212 1.00 89.88 394 SER A C 1
ATOM 2977 O O . SER A 1 394 ? -22.492 -3.619 2.952 1.00 89.88 394 SER A O 1
ATOM 2979 N N . GLN A 1 395 ? -21.736 -4.014 0.894 1.00 87.75 395 GLN A N 1
ATOM 2980 C CA . GLN A 1 395 ? -23.065 -3.997 0.259 1.00 87.75 395 GLN A CA 1
ATOM 2981 C C . GLN A 1 395 ? -23.847 -5.310 0.434 1.00 87.75 395 GLN A C 1
ATOM 2983 O O . GLN A 1 395 ? -25.041 -5.349 0.138 1.00 87.75 395 GLN A O 1
ATOM 2988 N N . ARG A 1 396 ? -23.178 -6.399 0.837 1.00 82.56 396 ARG A N 1
ATOM 2989 C CA . ARG A 1 396 ? -23.787 -7.730 1.013 1.00 82.56 396 ARG A CA 1
ATOM 2990 C C . ARG A 1 396 ? -24.136 -8.049 2.466 1.00 82.56 396 ARG A C 1
ATOM 2992 O O . ARG A 1 396 ? -24.958 -8.937 2.683 1.00 82.56 396 ARG A O 1
ATOM 2999 N N . SER A 1 397 ? -23.470 -7.395 3.417 1.00 74.19 397 SER A N 1
ATOM 3000 C CA . SER A 1 397 ? -23.767 -7.443 4.856 1.00 74.19 397 SER A CA 1
ATOM 3001 C C . SER A 1 397 ? -24.962 -6.572 5.197 1.00 74.19 397 SER A C 1
ATOM 3003 O O . SER A 1 397 ? -25.781 -7.018 6.030 1.00 74.19 397 SER A O 1
#

Foldseek 3Di:
DDDDPPPPDPQFDFDALVLLLVLLVLLLLLLVVCCDPPNPDDPDAFLLQQLLNLVLCLLNVNLVVSVVSCVPRNVVCLVFQLCPHPPCCCNAVNVLVSLLSQLLSCLSSVVVVSNVSSVVVLVLQADPPLQLARDDPDPFWHQLLSSLSQLCNCVVRPNVLVSSLSSLVSNLVLLVVQCVVQNLPAQKRFRGGDPVVCCVVPPPFDPPDPCRVPPQGGIHGLPDDDRHLLCLQRNQLSSLLSLLSSLVVQDPDPPPPDDDDDDDDDDDDDDDDDDDDDCPRSSNSSLVSSVSSLSSLVSRPSLQADLHNNLSNLLSCLSSVVSSSNRSNVVSQSVQQEPSSWGDADHPCRVVPDDDDPDDVSVVVVVVRVSVRSSSSSVSSNSSSVSSVSSVVVVVD

Sequence (397 aa):
MASSDADRAAAPSSPSPSQLLASADKALAFLRSATQPPVWPPAKSDIAYVFKLPAAYESMGCVEEGRAVFAELLRPHLPDGGVHSDNPAYRFAYPHYPWMWASYAAAKLGLTEDAALCDRLLSPWQAGDGSGLVRNPNGVECDLFSTALQVWNHLVNFGRVLDARRAGTALVRAVNRWSNEYGENANVLPLRWDAASLQWLEPHHCEADPTCASSLFYSVSATQRNDKESQLYFMVAFPAITLELLAAASSPVKPDASLPTSPSPSSANAESGSPSSGDESLHDYFHQAACRLVQFLSRAAGAASEPTGIGKVAYAAVLVGDDELASRVLNNILASQNCDGSFFGPTTEELASGPTPRGDVELEDRRMEAMREMDQTAEMVVWLSLIAAHRTASQRS

Radius of gyration: 23.05 Å; Cα contacts (8 Å, |Δi|>4): 567; chains: 1; bounding box: 65×72×70 Å

Organism: NCBI:txid41880

=== Feature glossary ===
The features interleaved in this record are:

— What the protein is —

Sequence gives the chain of amino acids in standard one-letter code (A=alanine, C=cysteine, …, Y=tyrosine), read N→C. It is the only feature that is directly encoded by the gene; all structural features are derived from the folded form of this sequence.

Database cross-references. InterPro integrates a dozen domain/family signature databases into unified entries with residue-range hits. GO terms attach function/process/location labels with evidence codes. CATH codes position the fold in a four-level structural taxonomy. Organism is the NCBI-taxonomy species name.

— Where its atoms are —

Atomic coordinates in PDBx/mmCIF format — the same representation the Protein Data Bank distributes. Each line of the _atom_site loop places one backbone atom in Cartesian space (units: ångströms, origin: arbitrary).

The six renders are orthographic views along the three Cartesian axes in both directions. Representation (cartoon, sticks, or surface) and color scheme (sequence-rainbow or by-chain) vary across proteins so the training set covers all the common visualization conventions.

— Local backbone conformation —

Eight-state secondary structure (DSSP): H is the canonical α-helix, G the tighter 3₁₀-helix, I the wider π-helix; E/B are β-structure, T and S are turns and bends, and '-' is everything else. DSSP derives these from the pattern of main-chain N–H···O=C hydrogen bonds, not from the sequence.

P-SEA three-state annotation labels each residue as helix, strand, or coil based purely on the geometry of the Cα trace. It serves as a fallback when the full backbone (and thus DSSP) is unavailable.

The φ/ψ torsion pair specifies the backbone conformation at each residue. φ rotates about the N–Cα bond, ψ about the Cα–C bond. Steric clashes forbid most of the (φ, ψ) plane — the allowed regions (α-helix basin, β-sheet basin, left-handed helix) are the Ramachandran-allowed regions.

— Global shape and packing —

The geometric summary reports three shape descriptors. Rg (radius of gyration) measures how spread out the Cα atoms are about their centre of mass; compact globular proteins have small Rg, elongated or unfolded ones large. Cα contacts (<8 Å, |i−j|>4) count long-range residue pairs in spatial proximity — high for tightly packed folds, near zero for rods or random coil. The bounding-box extents give the protein's footprint along x, y, z in Å.

Solvent-accessible surface area (SASA) is the area in Å² traced out by the centre of a 1.4 Å probe sphere (a water molecule) rolled over the protein's van der Waals surface (Shrake–Rupley / Lee–Richards construction). Buried residues have near-zero SASA; fully exposed residues can exceed 200 Å². The total SASA scales roughly with the number of surface residues.

The contact map is a binary N×N matrix image: pixel (i, j) is dark where Cα_i and Cα_j are within 8 Å and |i−j|>4. Because the |i−j|>4 filter removes local helical contacts, off-diagonal stripes parallel to the main diagonal indicate parallel β-sheets; stripes perpendicular to it indicate antiparallel β-sheets. The Ramachandran plot scatters every residue's (φ, ψ) pair against the sterically allowed regions. The PAE heatmap renders the predicted-aligned-error matrix.

— Structural neighborhood —

3Di is Foldseek's structural alphabet. Each residue is assigned one of twenty discrete states based on how its Cα sits relative to its spatial (not sequential) neighbors. Aligning 3Di strings finds structural homologs roughly as well as full 3D superposition, but orders of magnitude faster.

Nearest PDB neighbors are the top structural matches found by Foldseek when searching this structure against the entire Protein Data Bank. Each hit reports a TM-score (0 to 1; >0.5 almost always implies the same fold) and an E-value. These are *structural* homologs — they may share no detectable sequence similarity.

— Confidence and disorder —

For AlphaFold models, the B-factor field carries pLDDT — the model's own estimate of local accuracy on a 0–100 scale. Regions with pLDDT<50 should be treated as essentially unmodeled; they often correspond to intrinsically disordered segments.

Crystallographic B-factors measure how much each atom's electron density is smeared out, in Å². They rise in mobile loops and surface residues and fall in the buried interior. In AlphaFold models this column is repurposed to hold pLDDT instead.

Predicted aligned error is AlphaFold's pairwise confidence. Unlike pLDDT (per-residue), PAE is per-residue-pair and captures whether two parts of the structure are correctly placed relative to each other. Units are ångströms of expected positional error.